Protein AF-0000000086139718 (afdb_homodimer)

Radius of gyration: 27.16 Å; Cα contacts (8 Å, |Δi|>4): 1184; chains: 2; bounding box: 76×71×62 Å

Foldseek 3Di:
DVVLLVVLLVVLVVLLVQLCLQQAVLCVVLVHDHLVCQLVADDQAAPPDPAGNDDDDPPRSSVVSLLSVLLNLVVLLLPCVLVLSVLLVLLLQLLLLLLLLVLVCQCQQFLPNNPPVSVCLSLVLLLVCLRRFLLNSLSVSLSVCSVPDDFQDLDLVSLCRSLWHALQLLVLLVVLCCVLQVVLVCLLNPADCNDDDSSHNSHSSSVNSNSSVSSVVSSVVSCVVSVVPDSDTHPDDSVVSLVSLVVSLVVSLVSLQVSNVVSVCVLCCCPVVNPPDDPVSNVSRHPCSNQPADRSVDRDNDDSSNSSSNSSNSSRVSNLVSLLSSLLSLLVSLVVSPPDDPVVVVVLVVVLVVSCVRRNSSSSSSSSVSNSSVSSVVSNVVVVVVVVD/DVVLLVVLLVVLVVLLVQLCLQQAVLCVVLVHDHLVCQLVADDQAAPPDPAGNDDDDPPRSSVVSLLSVLLNLVVLLLPCVLVLSVLLVLLLQLLLLLLLLVLVCQCQQFLPNRPPVSVCLSLVLLLVCLRRFLLNSLSVSLSVCSVPDDFQDLDLVSLCRSLWHALQLLVLLVVLCCVLQVVLVCLLNPADCNDDDSSHNSHSSSVNSNSSVSSVVSSVVSCVVSVNPDSDTHPDDSVVSLVSLVVSLVVSLVSLLVSNVVSVCVLCCCPVVNPPDDPVSNVSRHPCSNQPADRSVDRDNDDSSNSSSNSSNSSRVSNLVSLLSSLLSLLVSLVVSPPDDPVVVVVLVVVLVVSCVRRNSSSSSSSSVSNSSVSSVVSNVVVVVVVVD

Sequence (778 aa):
MGVLRYTTAAVLAGVVVVAHLALQKQFEQNGLWSLDTILEFKNRTLPNTKIPLKLPSTGLAGLDNYFAFMTSFFWVSFDPRNVRAHVQGNHLLGTLSSIWIIQLLEAHGTTQAASAGIIFATYFLEVMGELLGIGLFTPIWCVVHLLITSTPSAKSDARATKLSAPKSSLRALGYALLVGHVVPTVLMLQLEADGEGIASKQIWTIARLFHPVYLFICLQIFKTLFGGSSSAPATDPPQRLLATRRKLYQFSILASGFFHVTSLAMLLAENMFTGWLREDVLPGLHIGTMFIPAPFWTRTQMSFETAVAVFLQWDYTCSAGAIVIWAMCQWLEAVSLSKSDGTRVLETLGQSVLVALLAGPAAAAAFLLQERDTALASGLLEGKSVKQQMGVLRYTTAAVLAGVVVVAHLALQKQFEQNGLWSLDTILEFKNRTLPNTKIPLKLPSTGLAGLDNYFAFMTSFFWVSFDPRNVRAHVQGNHLLGTLSSIWIIQLLEAHGTTQAASAGIIFATYFLEVMGELLGIGLFTPIWCVVHLLITSTPSAKSDARATKLSAPKSSLRALGYALLVGHVVPTVLMLQLEADGEGIASKQIWTIARLFHPVYLFICLQIFKTLFGGSSSAPATDPPQRLLATRRKLYQFSILASGFFHVTSLAMLLAENMFTGWLREDVLPGLHIGTMFIPAPFWTRTQMSFETAVAVFLQWDYTCSAGAIVIWAMCQWLEAVSLSKSDGTRVLETLGQSVLVALLAGPAAAAAFLLQERDTALASGLLEGKSVKQQ

Nearest PDB structures (foldseek):
  6que-assembly1_B  TM=1.579E-01  e=1.172E+00  Ovis aries
  7v9m-assembly1_R  TM=2.198E-01  e=6.280E+00  Homo sapiens
  5hxs-assembly1_A  TM=1.247E-01  e=2.392E+00  Methanocaldococcus jannaschii DSM 2661
  8y6h-assembly1_A  TM=1.359E-01  e=7.123E+00  Homo sapiens
  6que-assembly1_B  TM=1.583E-01  e=1.190E+00  Ovis aries

Solvent-accessible surface area (backbone atoms only — not comparable to full-atom values): 38738 Å² total; per-residue (Å²): 114,67,62,60,53,52,52,50,37,51,53,30,50,50,43,29,51,51,23,45,40,47,64,46,47,32,37,41,75,53,68,70,48,42,76,69,52,34,41,60,45,73,78,57,48,36,78,98,53,87,48,62,64,77,67,82,80,78,84,42,67,47,58,44,15,39,51,46,46,48,48,37,53,51,44,42,28,68,37,44,86,35,46,50,18,20,43,38,45,44,30,35,51,12,36,52,52,13,47,50,48,52,52,46,44,66,32,59,35,26,49,54,67,43,50,70,61,51,43,48,48,52,47,53,36,48,38,49,10,58,74,73,35,43,10,38,28,44,15,48,50,47,38,52,48,62,71,71,48,78,77,83,50,88,48,46,67,55,37,48,36,57,55,35,24,38,64,41,49,56,51,15,46,54,54,11,43,48,60,18,45,46,45,40,50,49,46,33,69,70,37,40,76,83,38,61,75,94,46,12,12,55,48,29,53,58,54,41,43,47,23,57,58,45,21,51,55,38,27,55,52,34,20,59,73,62,60,37,72,63,80,62,75,57,86,58,56,69,61,57,38,50,47,57,53,45,52,54,36,49,51,20,25,49,42,7,17,44,26,35,29,35,36,46,39,60,51,41,22,70,76,74,36,44,81,37,55,31,76,86,49,47,80,49,43,38,70,60,68,61,74,47,49,76,61,53,89,50,91,56,93,67,55,72,62,54,43,50,24,34,36,41,32,44,29,37,53,31,24,38,49,31,48,32,54,47,25,49,51,56,24,51,54,29,39,70,68,33,93,64,56,70,66,57,54,53,50,51,52,52,49,31,52,52,36,22,75,58,16,26,48,35,16,16,22,37,52,36,44,53,51,21,53,50,37,39,52,50,50,45,57,56,54,53,61,57,67,77,99,115,66,62,61,53,53,52,49,37,52,54,31,52,51,43,31,52,50,23,46,40,47,63,46,47,30,37,40,74,52,67,71,47,43,76,70,52,33,41,58,44,76,78,57,45,37,77,100,54,89,48,62,65,77,68,83,81,78,84,42,67,47,59,44,16,38,51,46,46,49,48,36,55,51,43,42,27,67,37,43,88,36,46,50,17,20,42,36,44,45,31,35,50,12,37,51,53,12,47,50,49,52,51,48,43,65,31,60,36,26,50,55,66,43,50,70,60,50,42,50,50,52,47,53,37,50,37,47,9,58,72,71,34,42,9,38,28,44,17,47,49,47,37,51,49,63,70,73,48,77,75,85,48,88,48,50,67,55,37,48,36,58,54,35,24,39,64,40,49,56,52,16,43,53,53,10,43,47,59,20,44,46,46,40,50,50,48,32,68,70,37,40,76,84,39,60,74,94,45,14,11,55,48,29,52,58,54,40,42,46,23,56,58,46,21,52,54,36,28,56,52,34,19,58,74,60,59,38,74,62,84,64,73,56,85,58,55,69,61,57,39,51,45,57,52,45,51,54,35,48,50,20,25,49,41,7,17,46,26,35,29,35,35,44,38,60,51,40,22,70,75,74,38,44,79,37,56,31,76,85,49,47,81,49,43,38,70,60,70,61,74,47,48,75,60,52,90,49,89,56,92,66,54,71,61,55,45,50,24,34,38,40,30,45,28,36,52,30,24,38,50,29,50,32,54,47,24,49,51,56,22,51,55,28,41,69,68,34,94,63,57,71,66,56,55,52,49,51,51,53,50,30,51,52,36,21,74,58,14,26,47,35,15,16,20,38,52,35,43,52,51,21,53,52,36,38,51,50,50,43,57,56,55,53,61,55,67,76,99

Secondary structure (DSSP, 8-state):
-HHHHHHHHHHHHHHHHHHHIIIIIHHHHTTS--HHHHTT----B-TTS--B------S-HHHHHHHHHHHHHHHHHH-TTSHHHHHHHHHHHHHHHHHHHHHHHHHHS-SS---HHHHHHHHHHHHHHHHH-HHHHHHHHHHHHHHHSPPPPSSHHHHHHHH---HHHHHHHHHHHIIIIIHHHHHHHHSBTT--GGGBHHHHHHHHTTHHHHHHHHHHHHHHHTTTT------S-HHHHHHHHHHHHHHHHHHHHHHHHHHHHHHTHHHHSTT-B-TTTGGG--HHHHH-PPPTTS-----HHHHHHHHHHHHHHHHHHHHHHHHHHHHHHHHHHTT--HHHHHHHHHHHHHHHHHH-HHHHHHHHHHHHHHHHHHHHHHHHHHHT-/-HHHHHHHHHHHHHHHHHHHIIIIIHHHHTTS--HHHHTT----B-TTSS-B------S-HHHHHHHHHHHHHHHHHH-TTSHHHHHHHHHHHHHHHHHHHHHHHHHHS-TTT--HHHHHHHHHHHHHHHHH-HHHHHHHHHHHHHHHSPPPPSSHHHHHHHH---HHHHHHHHHHHIIIIIHHHHHHHHSBTT--GGGBHHHHHHHHTTHHHHHHHHHHHHHHHTTTT------S-HHHHHHHHHHHHHHHHHHHHHHHHHHHHHHTHHHHSTT-B-TTTGGG--HHHHH-PPPTTS-----HHHHHHHHHHHHHHHHHHHHHHHHHHHHHHHHHHTT--HHHHHHHHHHHHHHHHHH-HHHHHHHHHHHHHHHHHHHHHHHHHHHT-

Structure (mmCIF, N/CA/C/O backbone):
data_AF-0000000086139718-model_v1
#
loop_
_entity.id
_entity.type
_entity.pdbx_description
1 polymer 'Wax synthase domain-containing protein'
#
loop_
_atom_site.group_PDB
_atom_site.id
_atom_site.type_symbol
_atom_site.label_atom_id
_atom_site.label_alt_id
_atom_site.label_comp_id
_atom_site.label_asym_id
_atom_site.label_entity_id
_atom_site.label_seq_id
_atom_site.pdbx_PDB_ins_code
_atom_site.Cartn_x
_atom_site.Cartn_y
_atom_site.Cartn_z
_atom_site.occupancy
_atom_site.B_iso_or_equiv
_atom_site.auth_seq_id
_atom_site.auth_comp_id
_atom_site.auth_asym_id
_atom_site.auth_atom_id
_atom_site.pdbx_PDB_model_num
ATOM 1 N N . MET A 1 1 ? 23.016 -25.672 5.379 1 60.66 1 MET A N 1
ATOM 2 C CA . MET A 1 1 ? 22.219 -24.938 4.395 1 60.66 1 MET A CA 1
ATOM 3 C C . MET A 1 1 ? 21.297 -25.891 3.625 1 60.66 1 MET A C 1
ATOM 5 O O . MET A 1 1 ? 20.125 -25.594 3.412 1 60.66 1 MET A O 1
ATOM 9 N N . GLY A 1 2 ? 21.797 -27.141 3.684 1 72.44 2 GLY A N 1
ATOM 10 C CA . GLY A 1 2 ? 20.984 -28.172 3.051 1 72.44 2 GLY A CA 1
ATOM 11 C C . GLY A 1 2 ? 19.797 -28.609 3.902 1 72.44 2 GLY A C 1
ATOM 12 O O . GLY A 1 2 ? 18.688 -28.766 3.396 1 72.44 2 GLY A O 1
ATOM 13 N N . VAL A 1 3 ? 19.938 -28.484 5.227 1 84.69 3 VAL A N 1
ATOM 14 C CA . VAL A 1 3 ? 18.891 -28.953 6.117 1 84.69 3 VAL A CA 1
ATOM 15 C C . VAL A 1 3 ? 17.719 -27.984 6.086 1 84.69 3 VAL A C 1
ATOM 17 O O . VAL A 1 3 ? 16.547 -28.406 6.078 1 84.69 3 VAL A O 1
ATOM 20 N N . LEU A 1 4 ? 17.984 -26.703 6.047 1 91 4 LEU A N 1
ATOM 21 C CA . LEU A 1 4 ? 16.938 -25.703 5.992 1 91 4 LEU A CA 1
ATOM 22 C C . LEU A 1 4 ? 16.078 -25.859 4.734 1 91 4 LEU A C 1
ATOM 24 O O . LEU A 1 4 ? 14.852 -25.812 4.801 1 91 4 LEU A O 1
ATOM 28 N N . ARG A 1 5 ? 16.672 -26.141 3.695 1 91.88 5 ARG A N 1
ATOM 29 C CA . ARG A 1 5 ? 15.992 -26.281 2.416 1 91.88 5 ARG A CA 1
ATOM 30 C C . ARG A 1 5 ? 15.102 -27.516 2.41 1 91.88 5 ARG A C 1
ATOM 32 O O . ARG A 1 5 ? 13.945 -27.453 1.983 1 91.88 5 ARG A O 1
ATOM 39 N N . TYR A 1 6 ? 15.594 -28.594 2.936 1 93.56 6 TYR A N 1
ATOM 40 C CA . TYR A 1 6 ? 14.828 -29.844 2.934 1 93.56 6 TYR A CA 1
ATOM 41 C C . TYR A 1 6 ? 13.688 -29.766 3.941 1 93.56 6 TYR A C 1
ATOM 43 O O . TYR A 1 6 ? 12.594 -30.281 3.686 1 93.56 6 TYR A O 1
ATOM 51 N N . THR A 1 7 ? 13.953 -29.188 5.047 1 96.62 7 THR A N 1
ATOM 52 C CA . THR A 1 7 ? 12.891 -29.016 6.027 1 96.62 7 THR A CA 1
ATOM 53 C C . THR A 1 7 ? 11.797 -28.109 5.484 1 96.62 7 THR A C 1
ATOM 55 O O . THR A 1 7 ? 10.609 -28.375 5.668 1 96.62 7 THR A O 1
ATOM 58 N N . THR A 1 8 ? 12.211 -27.047 4.84 1 97.88 8 THR A N 1
ATOM 59 C CA . THR A 1 8 ? 11.242 -26.141 4.238 1 97.88 8 THR A CA 1
ATOM 60 C C . THR A 1 8 ? 10.43 -26.844 3.16 1 97.88 8 THR A C 1
ATOM 62 O O . THR A 1 8 ? 9.203 -26.672 3.094 1 97.88 8 THR A O 1
ATOM 65 N N . ALA A 1 9 ? 11.062 -27.641 2.379 1 97.75 9 ALA A N 1
ATOM 66 C CA . ALA A 1 9 ? 10.367 -28.391 1.344 1 97.75 9 ALA A CA 1
ATOM 67 C C . ALA A 1 9 ? 9.336 -29.328 1.955 1 97.75 9 ALA A C 1
ATOM 69 O O . ALA A 1 9 ? 8.234 -29.5 1.418 1 97.75 9 ALA A O 1
ATOM 70 N N . ALA A 1 10 ? 9.695 -29.922 3.072 1 98.12 10 ALA A N 1
ATOM 71 C CA . ALA A 1 10 ? 8.773 -30.828 3.75 1 98.12 10 ALA A CA 1
ATOM 72 C C . ALA A 1 10 ? 7.551 -30.062 4.27 1 98.12 10 ALA A C 1
ATOM 74 O O . ALA A 1 10 ? 6.422 -30.547 4.133 1 98.12 10 ALA A O 1
ATOM 75 N N . VAL A 1 11 ? 7.77 -28.922 4.855 1 98.69 11 VAL A N 1
ATOM 76 C CA . VAL A 1 11 ? 6.676 -28.109 5.355 1 98.69 11 VAL A CA 1
ATOM 77 C C . VAL A 1 11 ? 5.77 -27.688 4.199 1 98.69 11 VAL A C 1
ATOM 79 O O . VAL A 1 11 ? 4.543 -27.766 4.305 1 98.69 11 VAL A O 1
ATOM 82 N N . LEU A 1 12 ? 6.312 -27.297 3.102 1 98.88 12 LEU A N 1
ATOM 83 C CA . LEU A 1 12 ? 5.555 -26.875 1.927 1 98.88 12 LEU A CA 1
ATOM 84 C C . LEU A 1 12 ? 4.785 -28.047 1.329 1 98.88 12 LEU A C 1
ATOM 86 O O . LEU A 1 12 ? 3.676 -27.875 0.821 1 98.88 12 LEU A O 1
ATOM 90 N N . ALA A 1 13 ? 5.383 -29.219 1.4 1 98.69 13 ALA A N 1
ATOM 91 C CA . ALA A 1 13 ? 4.645 -30.406 0.994 1 98.69 13 ALA A CA 1
ATOM 92 C C . ALA A 1 13 ? 3.408 -30.609 1.866 1 98.69 13 ALA A C 1
ATOM 94 O O . ALA A 1 13 ? 2.359 -31.047 1.379 1 98.69 13 ALA A O 1
ATOM 95 N N . GLY A 1 14 ? 3.57 -30.344 3.125 1 98.81 14 GLY A N 1
ATOM 96 C CA . GLY A 1 14 ? 2.41 -30.344 4.004 1 98.81 14 GLY A CA 1
ATOM 97 C C . GLY A 1 14 ? 1.335 -29.359 3.576 1 98.81 14 GLY A C 1
ATOM 98 O O . GLY A 1 14 ? 0.145 -29.688 3.611 1 98.81 14 GLY A O 1
ATOM 99 N N . VAL A 1 15 ? 1.705 -28.172 3.131 1 98.88 15 VAL A N 1
ATOM 100 C CA . VAL A 1 15 ? 0.765 -27.156 2.654 1 98.88 15 VAL A CA 1
ATOM 101 C C . VAL A 1 15 ? 0.053 -27.656 1.403 1 98.88 15 VAL A C 1
ATOM 103 O O . VAL A 1 15 ? -1.141 -27.422 1.218 1 98.88 15 VAL A O 1
ATOM 106 N N . VAL A 1 16 ? 0.746 -28.391 0.541 1 98.81 16 VAL A N 1
ATOM 107 C CA . VAL A 1 16 ? 0.148 -28.969 -0.659 1 98.81 16 VAL A CA 1
ATOM 108 C C . VAL A 1 16 ? -0.961 -29.938 -0.268 1 98.81 16 VAL A C 1
ATOM 110 O O . VAL A 1 16 ? -2.045 -29.922 -0.857 1 98.81 16 VAL A O 1
ATOM 113 N N . VAL A 1 17 ? -0.692 -30.719 0.724 1 98.75 17 VAL A N 1
ATOM 114 C CA . VAL A 1 17 ? -1.686 -31.672 1.189 1 98.75 17 VAL A CA 1
ATOM 115 C C . VAL A 1 17 ? -2.902 -30.938 1.741 1 98.75 17 VAL A C 1
ATOM 117 O O . VAL A 1 17 ? -4.043 -31.266 1.405 1 98.75 17 VAL A O 1
ATOM 120 N N . VAL A 1 18 ? -2.641 -29.953 2.543 1 98.56 18 VAL A N 1
ATOM 121 C CA . VAL A 1 18 ? -3.727 -29.172 3.107 1 98.56 18 VAL A CA 1
ATOM 122 C C . VAL A 1 18 ? -4.531 -28.516 1.984 1 98.56 18 VAL A C 1
ATOM 124 O O . VAL A 1 18 ? -5.762 -28.531 2.004 1 98.56 18 VAL A O 1
ATOM 127 N N . ALA A 1 19 ? -3.871 -28 1.009 1 98.75 19 ALA A N 1
ATOM 128 C CA . ALA A 1 19 ? -4.539 -27.344 -0.11 1 98.75 19 ALA A CA 1
ATOM 129 C C . ALA A 1 19 ? -5.402 -28.328 -0.893 1 98.75 19 ALA A C 1
ATOM 131 O O . ALA A 1 19 ? -6.527 -28 -1.276 1 98.75 19 ALA A O 1
ATOM 132 N N . HIS A 1 20 ? -4.859 -29.5 -1.114 1 98.19 20 HIS A N 1
ATOM 133 C CA . HIS A 1 20 ? -5.629 -30.516 -1.823 1 98.19 20 HIS A CA 1
ATOM 134 C C . HIS A 1 20 ? -6.902 -30.875 -1.062 1 98.19 20 HIS A C 1
ATOM 136 O O . HIS A 1 20 ? -7.98 -30.953 -1.653 1 98.19 20 HIS A O 1
ATOM 142 N N . LEU A 1 21 ? -6.793 -31.016 0.198 1 97.88 21 LEU A N 1
ATOM 143 C CA . LEU A 1 21 ? -7.938 -31.359 1.03 1 97.88 21 LEU A CA 1
ATOM 144 C C . LEU A 1 21 ? -8.93 -30.203 1.113 1 97.88 21 LEU A C 1
ATOM 146 O O . LEU A 1 21 ? -10.141 -30.406 1.021 1 97.88 21 LEU A O 1
ATOM 150 N N . ALA A 1 22 ? -8.422 -29.031 1.21 1 97.81 22 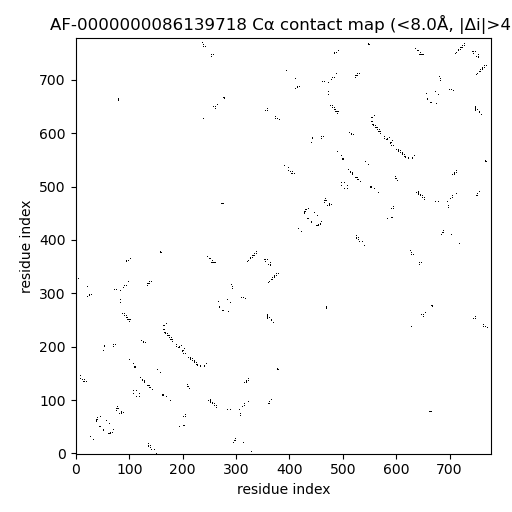ALA A N 1
ATOM 151 C CA . ALA A 1 22 ? -9.258 -27.859 1.468 1 97.81 22 ALA A CA 1
ATOM 152 C C . ALA A 1 22 ? -9.891 -27.344 0.179 1 97.81 22 ALA A C 1
ATOM 154 O O . ALA A 1 22 ? -11.016 -26.844 0.193 1 97.81 22 ALA A O 1
ATOM 155 N N . LEU A 1 23 ? -9.211 -27.484 -0.979 1 97.75 23 LEU A N 1
ATOM 156 C CA . LEU A 1 23 ? -9.68 -26.859 -2.213 1 97.75 23 LEU A CA 1
ATOM 157 C C . LEU A 1 23 ? -10.391 -27.875 -3.1 1 97.75 23 LEU A C 1
ATOM 159 O O . LEU A 1 23 ? -11.164 -27.484 -3.986 1 97.75 23 LEU A O 1
ATOM 163 N N . GLN A 1 24 ? -10.133 -29.125 -2.896 1 95.25 24 GLN A N 1
ATOM 164 C CA . GLN A 1 24 ? -10.734 -30.125 -3.771 1 95.25 24 GLN A CA 1
ATOM 165 C C . GLN A 1 24 ? -11.617 -31.094 -2.98 1 95.25 24 GLN A C 1
ATOM 167 O O . GLN A 1 24 ? -12.836 -31.109 -3.148 1 95.25 24 GLN A O 1
ATOM 172 N N . LYS A 1 25 ? -11.141 -31.688 -2.025 1 94.56 25 LYS A N 1
ATOM 173 C CA . LYS A 1 25 ? -11.836 -32.781 -1.354 1 94.56 25 LYS A CA 1
ATOM 174 C C . LYS A 1 25 ? -12.984 -32.25 -0.498 1 94.56 25 LYS A C 1
ATOM 176 O O . LYS A 1 25 ? -14.023 -32.906 -0.377 1 94.56 25 LYS A O 1
ATOM 181 N N . GLN A 1 26 ? -12.789 -31.156 0.122 1 95.69 26 GLN A N 1
ATOM 182 C CA . GLN A 1 26 ? -13.812 -30.578 0.992 1 95.69 26 GLN A CA 1
ATOM 183 C C . GLN A 1 26 ? -15.125 -30.391 0.243 1 95.69 26 GLN A C 1
ATOM 185 O O . GLN A 1 26 ? -16.203 -30.719 0.767 1 95.69 26 GLN A O 1
ATOM 190 N N . PHE A 1 27 ? -15.102 -29.984 -0.924 1 95.5 27 PHE A N 1
ATOM 191 C CA . PHE A 1 27 ? -16.312 -29.656 -1.658 1 95.5 27 PHE A CA 1
ATOM 192 C C . PHE A 1 27 ? -16.938 -30.906 -2.273 1 95.5 27 PHE A C 1
ATOM 194 O O . PHE A 1 27 ? -18.172 -31.016 -2.365 1 95.5 27 PHE A O 1
ATOM 201 N N . GLU A 1 28 ? -16.109 -31.781 -2.629 1 93.56 28 GLU A N 1
ATOM 202 C CA . GLU A 1 28 ? -16.609 -33.094 -3.051 1 93.56 28 GLU A CA 1
ATOM 203 C C . GLU A 1 28 ? -17.359 -33.781 -1.919 1 93.56 28 GLU A C 1
ATOM 205 O O . GLU A 1 28 ? -18.453 -34.281 -2.121 1 93.56 28 GLU A O 1
ATOM 210 N N . GLN A 1 29 ? -16.781 -33.719 -0.818 1 92.31 29 GLN A N 1
ATOM 211 C CA . GLN A 1 29 ? -17.344 -34.375 0.346 1 92.31 29 GLN A CA 1
ATOM 212 C C . GLN A 1 29 ? -18.625 -33.719 0.804 1 92.31 29 GLN A C 1
ATOM 214 O O . GLN A 1 29 ? -19.516 -34.375 1.343 1 92.31 29 GLN A O 1
ATOM 219 N N . ASN A 1 30 ? -18.703 -32.438 0.583 1 92.19 30 ASN A N 1
ATOM 220 C CA . ASN A 1 30 ? -19.891 -31.688 0.96 1 92.19 30 ASN A CA 1
ATOM 221 C C . ASN A 1 30 ? -20.969 -31.75 -0.128 1 92.19 30 ASN A C 1
ATOM 223 O O . ASN A 1 30 ? -21.984 -31.062 -0.043 1 92.19 30 ASN A O 1
ATOM 227 N N . GLY A 1 31 ? -20.672 -32.469 -1.229 1 90.62 31 GLY A N 1
ATOM 228 C CA . GLY A 1 31 ? -21.641 -32.719 -2.273 1 90.62 31 GLY A CA 1
ATOM 229 C C . GLY A 1 31 ? -21.844 -31.547 -3.197 1 90.62 31 GLY A C 1
ATOM 230 O O . GLY A 1 31 ? -22.891 -31.422 -3.844 1 90.62 31 GLY A O 1
ATOM 231 N N . LEU A 1 32 ? -20.953 -30.688 -3.232 1 93.44 32 LEU A N 1
ATOM 232 C CA . LEU A 1 32 ? -21.109 -29.469 -4.031 1 93.44 32 LEU A CA 1
ATOM 233 C C . LEU A 1 32 ? -20.547 -29.672 -5.434 1 93.44 32 LEU A C 1
ATOM 235 O O . LEU A 1 32 ? -21.312 -29.75 -6.402 1 93.44 32 LEU A O 1
ATOM 239 N N . TRP A 1 33 ? -19.266 -29.812 -5.562 1 93.25 33 TRP A N 1
ATOM 240 C CA . TRP A 1 33 ? -18.734 -30.062 -6.895 1 93.25 33 TRP A CA 1
ATOM 241 C C . TRP A 1 33 ? -17.5 -30.969 -6.824 1 93.25 33 TRP A C 1
ATOM 243 O O . TRP A 1 33 ? -16.828 -31.031 -5.793 1 93.25 33 TRP A O 1
ATOM 253 N N . SER A 1 34 ? -17.375 -31.688 -7.875 1 93.88 34 SER A N 1
ATOM 254 C CA . SER A 1 34 ? -16.188 -32.469 -8.227 1 93.88 34 SER A CA 1
ATOM 255 C C . SER A 1 34 ? -15.805 -32.281 -9.688 1 93.88 34 SER A C 1
ATOM 257 O O . SER A 1 34 ? -16.547 -31.641 -10.445 1 93.88 34 SER A O 1
ATOM 259 N N . LEU A 1 35 ? -14.625 -32.719 -9.977 1 91.88 35 LEU A N 1
ATOM 260 C CA . LEU A 1 35 ? -14.219 -32.562 -11.375 1 91.88 35 LEU A CA 1
ATOM 261 C C . LEU A 1 35 ? -15.25 -33.188 -12.305 1 91.88 35 LEU A C 1
ATOM 263 O O . LEU A 1 35 ? -15.586 -32.625 -13.344 1 91.88 35 LEU A O 1
ATOM 267 N N . ASP A 1 36 ? -15.812 -34.25 -11.898 1 93.38 36 ASP A N 1
ATOM 268 C CA . ASP A 1 36 ? -16.797 -34.938 -12.719 1 93.38 36 ASP A CA 1
ATOM 269 C C . ASP A 1 36 ? -18.062 -34.094 -12.875 1 93.38 36 ASP A C 1
ATOM 271 O O . ASP A 1 36 ? -18.609 -34 -13.977 1 93.38 36 ASP A O 1
ATOM 275 N N . THR A 1 37 ? -18.484 -33.594 -11.836 1 95.44 37 THR A N 1
ATOM 276 C CA . THR A 1 37 ? -19.719 -32.812 -11.898 1 95.44 37 THR A CA 1
ATOM 277 C C . THR A 1 37 ? -19.484 -31.5 -12.625 1 95.44 37 THR A C 1
ATOM 279 O O . THR A 1 37 ? -20.391 -30.969 -13.273 1 95.44 37 THR A O 1
ATOM 282 N N . ILE A 1 38 ? -18.328 -30.969 -12.539 1 96.5 38 ILE A N 1
ATOM 283 C CA . ILE A 1 38 ? -17.984 -29.734 -13.234 1 96.5 38 ILE A CA 1
ATOM 284 C C . ILE A 1 38 ? -18.016 -29.969 -14.75 1 96.5 38 ILE A C 1
ATOM 286 O O . ILE A 1 38 ? -18.531 -29.141 -15.5 1 96.5 38 ILE A O 1
ATOM 290 N N . LEU A 1 39 ? -17.594 -31.078 -15.188 1 96.19 39 LEU A N 1
ATOM 291 C CA . LEU A 1 39 ? -17.516 -31.391 -16.609 1 96.19 39 LEU A CA 1
ATOM 292 C C . LEU A 1 39 ? -18.906 -31.656 -17.188 1 96.19 39 LEU A C 1
ATOM 294 O O . LEU A 1 39 ? -19.062 -31.734 -18.406 1 96.19 39 LEU A O 1
ATOM 298 N N . GLU A 1 40 ? -19.891 -31.672 -16.266 1 96 40 GLU A N 1
ATOM 299 C CA . GLU A 1 40 ? -21.281 -31.828 -16.688 1 96 40 GLU A CA 1
ATOM 300 C C . GLU A 1 40 ? -22.141 -30.656 -16.188 1 96 40 GLU A C 1
ATOM 302 O O . GLU A 1 40 ? -23.359 -30.797 -16.031 1 96 40 GLU A O 1
ATOM 307 N N . PHE A 1 41 ? -21.516 -29.656 -15.961 1 95.94 41 PHE A N 1
ATOM 308 C CA . PHE A 1 41 ? -22.188 -28.484 -15.414 1 95.94 41 PHE A CA 1
ATOM 309 C C . PHE A 1 41 ? -23.328 -28.047 -16.312 1 95.94 41 PHE A C 1
ATOM 311 O O . PHE A 1 41 ? -23.141 -27.828 -17.516 1 95.94 41 PHE A O 1
ATOM 318 N N . LYS A 1 42 ? -24.547 -27.797 -15.766 1 93.12 42 LYS A N 1
ATOM 319 C CA . LYS A 1 42 ? -25.75 -27.625 -16.578 1 93.12 42 LYS A CA 1
ATOM 320 C C . LYS A 1 42 ? -26.266 -26.203 -16.5 1 93.12 42 LYS A C 1
ATOM 322 O O . LYS A 1 42 ? -26.953 -25.734 -17.406 1 93.12 42 LYS A O 1
ATOM 327 N N . ASN A 1 43 ? -25.953 -25.547 -15.461 1 94.44 43 ASN A N 1
ATOM 328 C CA . ASN A 1 43 ? -26.484 -24.188 -15.312 1 94.44 43 ASN A CA 1
ATOM 329 C C . ASN A 1 43 ? -25.938 -23.25 -16.391 1 94.44 43 ASN A C 1
ATOM 331 O O . ASN A 1 43 ? -24.734 -23.281 -16.688 1 94.44 43 ASN A O 1
ATOM 335 N N . ARG A 1 44 ? -26.828 -22.438 -16.922 1 96.62 44 ARG A N 1
ATOM 336 C CA . ARG A 1 44 ? -26.406 -21.578 -18.031 1 96.62 44 ARG A CA 1
ATOM 337 C C . ARG A 1 44 ? -26.766 -20.125 -17.766 1 96.62 44 ARG A C 1
ATOM 339 O O . ARG A 1 44 ? -26.875 -19.328 -18.688 1 96.62 44 ARG A O 1
ATOM 346 N N . THR A 1 45 ? -26.953 -19.781 -16.516 1 97.75 45 THR A N 1
ATOM 347 C CA . THR A 1 45 ? -27.156 -18.406 -16.078 1 97.75 45 THR A CA 1
ATOM 348 C C . THR A 1 45 ? -26.234 -18.078 -14.906 1 97.75 45 THR A C 1
ATOM 350 O O . THR A 1 45 ? -25.891 -18.953 -14.109 1 97.75 45 THR A O 1
ATOM 353 N N . LEU A 1 46 ? -25.812 -16.859 -14.891 1 98.06 46 LEU A N 1
ATOM 354 C CA . LEU A 1 46 ? -25 -16.438 -13.766 1 98.06 46 LEU A CA 1
ATOM 355 C C . LEU A 1 46 ? -25.766 -16.562 -12.453 1 98.06 46 LEU A C 1
ATOM 357 O O . LEU A 1 46 ? -26.953 -16.25 -12.391 1 98.06 46 LEU A O 1
ATOM 361 N N . PRO A 1 47 ? -25.047 -17 -11.461 1 96.94 47 PRO A N 1
ATOM 362 C CA . PRO A 1 47 ? -25.719 -17.234 -10.18 1 96.94 47 PRO A CA 1
ATOM 363 C C . PRO A 1 47 ? -26.516 -16.016 -9.703 1 96.94 47 PRO A C 1
ATOM 365 O O . PRO A 1 47 ? -26.016 -14.891 -9.766 1 96.94 47 PRO A O 1
ATOM 368 N N . ASN A 1 48 ? -27.797 -16.266 -9.32 1 95.12 48 ASN A N 1
ATOM 369 C CA . ASN A 1 48 ? -28.719 -15.297 -8.727 1 95.12 48 ASN A CA 1
ATOM 370 C C . ASN A 1 48 ? -29.016 -14.141 -9.672 1 95.12 48 ASN A C 1
ATOM 372 O O . ASN A 1 48 ? -29.172 -13 -9.234 1 95.12 48 ASN A O 1
ATOM 376 N N . THR A 1 49 ? -28.859 -14.375 -10.945 1 96.88 49 THR A N 1
ATOM 377 C CA . THR A 1 49 ? -29.219 -13.391 -11.969 1 96.88 49 THR A CA 1
ATOM 378 C C . THR A 1 49 ? -30 -14.055 -13.102 1 96.88 49 THR A C 1
ATOM 380 O O . THR A 1 49 ? -30.219 -15.266 -13.078 1 96.88 49 THR A O 1
ATOM 383 N N . LYS A 1 50 ? -30.484 -13.227 -14.055 1 96.88 50 LYS A N 1
ATOM 384 C CA . LYS A 1 50 ? -31.109 -13.719 -15.273 1 96.88 50 LYS A CA 1
ATOM 385 C C . LYS A 1 50 ? -30.156 -13.578 -16.469 1 96.88 50 LYS A C 1
ATOM 387 O O . LYS A 1 50 ? -30.562 -13.805 -17.609 1 96.88 50 LYS A O 1
ATOM 392 N N . ILE A 1 51 ? -28.922 -13.281 -16.203 1 97.69 51 ILE A N 1
ATOM 393 C CA . ILE A 1 51 ? -27.953 -13.07 -17.281 1 97.69 51 ILE A CA 1
ATOM 394 C C . ILE A 1 51 ? -27.453 -14.414 -17.797 1 97.69 51 ILE A C 1
ATOM 396 O O . ILE A 1 51 ? -26.875 -15.203 -17.047 1 97.69 51 ILE A O 1
ATOM 400 N N . PRO A 1 52 ? -27.641 -14.648 -19.031 1 97.5 52 PRO A N 1
ATOM 401 C CA . PRO A 1 52 ? -27.172 -15.922 -19.578 1 97.5 52 PRO A CA 1
ATOM 402 C C . PRO A 1 52 ? -25.641 -16 -19.656 1 97.5 52 PRO A C 1
ATOM 404 O O . PRO A 1 52 ? -24.984 -14.984 -19.859 1 97.5 52 PRO A O 1
ATOM 407 N N . LEU A 1 53 ? -25.172 -17.172 -19.469 1 97.25 53 LEU A N 1
ATOM 408 C CA . LEU A 1 53 ? -23.766 -17.438 -19.75 1 97.25 53 LEU A CA 1
ATOM 409 C C . LEU A 1 53 ? -23.5 -17.406 -21.25 1 97.25 53 LEU A C 1
ATOM 411 O O . LEU A 1 53 ? -24.047 -18.219 -22 1 97.25 53 LEU A O 1
ATOM 415 N N . LYS A 1 54 ? -22.688 -16.406 -21.656 1 94.81 54 LYS A N 1
ATOM 416 C CA . LYS A 1 54 ? -22.391 -16.203 -23.078 1 94.81 54 LYS A CA 1
ATOM 417 C C . LYS A 1 54 ? -20.906 -16.391 -23.359 1 94.81 54 LYS A C 1
ATOM 419 O O . LYS A 1 54 ? -20.156 -15.406 -23.453 1 94.81 54 LYS A O 1
ATOM 424 N N . LEU A 1 55 ? -20.5 -17.609 -23.484 1 96.12 55 LEU A N 1
ATOM 425 C CA . LEU A 1 55 ? -19.125 -17.938 -23.828 1 96.12 55 LEU A CA 1
ATOM 426 C C . LEU A 1 55 ? -19.062 -18.625 -25.203 1 96.12 55 LEU A C 1
ATOM 428 O O . LEU A 1 55 ? -19.938 -19.406 -25.547 1 96.12 55 LEU A O 1
ATOM 432 N N . PRO A 1 56 ? -18.062 -18.234 -25.953 1 94.31 56 PRO A N 1
ATOM 433 C CA . PRO A 1 56 ? -17.891 -18.984 -27.188 1 94.31 56 PRO A CA 1
ATOM 434 C C . PRO A 1 56 ? -17.609 -20.469 -26.953 1 94.31 56 PRO A C 1
ATOM 436 O O . PRO A 1 56 ? -16.906 -20.828 -26.016 1 94.31 56 PRO A O 1
ATOM 439 N N . SER A 1 57 ? -18.141 -21.234 -27.844 1 95.19 57 SER A N 1
ATOM 440 C CA . SER A 1 57 ? -17.906 -22.672 -27.734 1 95.19 57 SER A CA 1
ATOM 441 C C . SER A 1 57 ? -16.5 -23.031 -28.172 1 95.19 57 SER A C 1
ATOM 443 O O . SER A 1 57 ? -15.977 -22.5 -29.141 1 95.19 57 SER A O 1
ATOM 445 N N . THR A 1 58 ? -15.859 -23.938 -27.422 1 95.19 58 THR A N 1
ATOM 446 C CA . THR A 1 58 ? -14.555 -24.469 -27.797 1 95.19 58 THR A CA 1
ATOM 447 C C . THR A 1 58 ? -14.711 -25.656 -28.734 1 95.19 58 THR A C 1
ATOM 449 O O . THR A 1 58 ? -13.742 -26.094 -29.375 1 95.19 58 THR A O 1
ATOM 452 N N . GLY A 1 59 ? -15.867 -26.203 -28.781 1 95.88 59 GLY A N 1
ATOM 453 C CA . GLY A 1 59 ? -16.109 -27.422 -29.531 1 95.88 59 GLY A CA 1
ATOM 454 C C . GLY A 1 59 ? -16.016 -28.672 -28.688 1 95.88 59 GLY A C 1
ATOM 455 O O . GLY A 1 59 ? -16.344 -29.766 -29.141 1 95.88 59 GLY A O 1
ATOM 456 N N . LEU A 1 60 ? -15.539 -28.562 -27.469 1 97.25 60 LEU A N 1
ATOM 457 C CA . LEU A 1 60 ? -15.453 -29.672 -26.531 1 97.25 60 LEU A CA 1
ATOM 458 C C . LEU A 1 60 ? -16.406 -29.453 -25.359 1 97.25 60 LEU A C 1
ATOM 460 O O . LEU A 1 60 ? -16.234 -28.531 -24.562 1 97.25 60 LEU A O 1
ATOM 464 N N . ALA A 1 61 ? -17.328 -30.328 -25.203 1 95.88 61 ALA A N 1
ATOM 465 C CA . ALA A 1 61 ? -18.406 -30.172 -24.219 1 95.88 61 ALA A CA 1
ATOM 466 C C . ALA A 1 61 ? -17.844 -30.062 -22.812 1 95.88 61 ALA A C 1
ATOM 468 O O . ALA A 1 61 ? -18.266 -29.188 -22.031 1 95.88 61 ALA A O 1
ATOM 469 N N . GLY A 1 62 ? -16.953 -30.969 -22.5 1 96.38 62 GLY A N 1
ATOM 470 C CA . GLY A 1 62 ? -16.344 -30.938 -21.172 1 96.38 62 GLY A CA 1
ATOM 471 C C . GLY A 1 62 ? -15.68 -29.625 -20.844 1 96.38 62 GLY A C 1
ATOM 472 O O . GLY A 1 62 ? -15.836 -29.094 -19.734 1 96.38 62 GLY A O 1
ATOM 473 N N . LEU A 1 63 ? -14.984 -29.109 -21.797 1 96.88 63 LEU A N 1
ATOM 474 C CA . LEU A 1 63 ? -14.266 -27.844 -21.609 1 96.88 63 LEU A CA 1
ATOM 475 C C . LEU A 1 63 ? -15.242 -26.672 -21.531 1 96.88 63 LEU A C 1
ATOM 477 O O . LEU A 1 63 ? -15.047 -25.766 -20.719 1 96.88 63 LEU A O 1
ATOM 481 N N . ASP A 1 64 ? -16.203 -26.672 -22.344 1 97.75 64 ASP A N 1
ATOM 482 C CA . ASP A 1 64 ? -17.234 -25.625 -22.297 1 97.75 64 ASP A CA 1
ATOM 483 C C . ASP A 1 64 ? -17.922 -25.609 -20.938 1 97.75 64 ASP A C 1
ATOM 485 O O . ASP A 1 64 ? -18.188 -24.531 -20.391 1 97.75 64 ASP A O 1
ATOM 489 N N . ASN A 1 65 ? -18.203 -26.828 -20.453 1 97.81 65 ASN A N 1
ATOM 490 C CA . ASN A 1 65 ? -18.828 -26.922 -19.141 1 97.81 65 ASN A CA 1
ATOM 491 C C . ASN A 1 65 ? -17.875 -26.438 -18.031 1 97.81 65 ASN A C 1
ATOM 493 O O . ASN A 1 65 ? -18.312 -25.766 -17.094 1 97.81 65 ASN A O 1
ATOM 497 N N . TYR A 1 66 ? -16.672 -26.781 -18.203 1 98.06 66 TYR A N 1
ATOM 498 C CA . TYR A 1 66 ? -15.695 -26.312 -17.234 1 98.06 66 TYR A CA 1
ATOM 499 C C . TYR A 1 66 ? -15.648 -24.781 -17.188 1 98.06 66 TYR A C 1
ATOM 501 O O . TYR A 1 66 ? -15.68 -24.188 -16.109 1 98.06 66 TYR A O 1
ATOM 509 N N . PHE A 1 67 ? -15.617 -24.141 -18.312 1 98.19 67 PHE A N 1
ATOM 510 C CA . PHE A 1 67 ? -15.523 -22.672 -18.375 1 98.19 67 PHE A CA 1
ATOM 511 C C . PHE A 1 67 ? -16.828 -22.031 -17.906 1 98.19 67 PHE A C 1
ATOM 513 O O . PHE A 1 67 ? -16.812 -20.953 -17.312 1 98.19 67 PHE A O 1
ATOM 520 N N . ALA A 1 68 ? -17.875 -22.688 -18.188 1 98.19 68 ALA A N 1
ATOM 521 C CA . ALA A 1 68 ? -19.156 -22.203 -17.656 1 98.19 68 ALA A CA 1
ATOM 522 C C . ALA A 1 68 ? -19.156 -22.234 -16.125 1 98.19 68 ALA A C 1
ATOM 524 O O . ALA A 1 68 ? -19.609 -21.266 -15.492 1 98.19 68 ALA A O 1
ATOM 525 N N . PHE A 1 69 ? -18.703 -23.297 -15.625 1 98.19 69 PHE A N 1
ATOM 526 C CA . PHE A 1 69 ? -18.594 -23.406 -14.172 1 98.19 69 PHE A CA 1
ATOM 527 C C . PHE A 1 69 ? -17.672 -22.328 -13.617 1 98.19 69 PHE A C 1
ATOM 529 O O . PHE A 1 69 ? -18.031 -21.656 -12.641 1 98.19 69 PHE A O 1
ATOM 536 N N . MET A 1 70 ? -16.531 -22.172 -14.25 1 98.38 70 MET A N 1
ATOM 537 C CA . MET A 1 70 ? -15.562 -21.172 -13.781 1 98.38 70 MET A CA 1
ATOM 538 C C . MET A 1 70 ? -16.156 -19.766 -13.836 1 98.38 70 MET A C 1
ATOM 540 O O . MET A 1 70 ? -15.953 -18.969 -12.914 1 98.38 70 MET A O 1
ATOM 544 N N . THR A 1 71 ? -16.812 -19.5 -14.875 1 98.5 71 THR A N 1
ATOM 545 C CA . THR A 1 71 ? -17.469 -18.203 -14.992 1 98.5 71 THR A CA 1
ATOM 546 C C . THR A 1 71 ? -18.469 -18 -13.859 1 98.5 71 THR A C 1
ATOM 548 O O . THR A 1 71 ? -18.516 -16.922 -13.25 1 98.5 71 THR A O 1
ATOM 551 N N . SER A 1 72 ? -19.234 -19.016 -13.562 1 98.25 72 SER A N 1
ATOM 552 C CA . SER A 1 72 ? -20.203 -18.953 -12.469 1 98.25 72 SER A CA 1
ATOM 553 C C . SER A 1 72 ? -19.5 -18.797 -11.125 1 98.25 72 SER A C 1
ATOM 555 O O . SER A 1 72 ? -19.938 -18.016 -10.281 1 98.25 72 SER A O 1
ATOM 557 N N . PHE A 1 73 ? -18.484 -19.562 -11.008 1 98.19 73 PHE A N 1
ATOM 558 C CA . PHE A 1 73 ? -17.688 -19.531 -9.789 1 98.19 73 PHE A CA 1
ATOM 559 C C . PHE A 1 73 ? -17.141 -18.125 -9.539 1 98.19 73 PHE A C 1
ATOM 561 O O . PHE A 1 73 ? -17.344 -17.562 -8.469 1 98.19 73 PHE A O 1
ATOM 568 N N . PHE A 1 74 ? -16.516 -17.516 -10.477 1 98.5 74 PHE A N 1
ATOM 569 C CA . PHE A 1 74 ? -15.883 -16.219 -10.312 1 98.5 74 PHE A CA 1
ATOM 570 C C . PHE A 1 74 ? -16.938 -15.117 -10.234 1 98.5 74 PHE A C 1
ATOM 572 O O . PHE A 1 74 ? -16.75 -14.117 -9.539 1 98.5 74 PHE A O 1
ATOM 579 N N . TRP A 1 75 ? -18.047 -15.344 -10.859 1 98.31 75 TRP A N 1
ATOM 580 C CA . TRP A 1 75 ? -19.125 -14.367 -10.75 1 98.31 75 TRP A CA 1
ATOM 581 C C . TRP A 1 75 ? -19.531 -14.18 -9.297 1 98.31 75 TRP A C 1
ATOM 583 O O . TRP A 1 75 ? -19.828 -13.062 -8.867 1 98.31 75 TRP A O 1
ATOM 593 N N . VAL A 1 76 ? -19.547 -15.234 -8.555 1 98.06 76 VAL A N 1
ATOM 594 C CA . VAL A 1 76 ? -19.906 -15.164 -7.145 1 98.06 76 VAL A CA 1
ATOM 595 C C . VAL A 1 76 ? -18.984 -14.188 -6.422 1 98.06 76 VAL A C 1
ATOM 597 O O . VAL A 1 76 ? -19.422 -13.414 -5.566 1 98.06 76 VAL A O 1
ATOM 600 N N . SER A 1 77 ? -17.75 -14.164 -6.797 1 97.5 77 SER A N 1
ATOM 601 C CA . SER A 1 77 ? -16.781 -13.266 -6.164 1 97.5 77 SER A CA 1
ATOM 602 C C . SER A 1 77 ? -16.906 -11.852 -6.715 1 97.5 77 SER A C 1
ATOM 604 O O . SER A 1 77 ? -16.547 -10.883 -6.039 1 97.5 77 SER A O 1
ATOM 606 N N . PHE A 1 78 ? -17.391 -11.688 -7.902 1 97.62 78 PHE A N 1
ATOM 607 C CA . PHE A 1 78 ? -17.531 -10.367 -8.508 1 97.62 78 PHE A CA 1
ATOM 608 C C . PHE A 1 78 ? -18.797 -9.68 -8.023 1 97.62 78 PHE A C 1
ATOM 610 O O . PHE A 1 78 ? -18.859 -8.445 -7.945 1 97.62 78 PHE A O 1
ATOM 617 N N . ASP A 1 79 ? -19.812 -10.492 -7.719 1 96.94 79 ASP A N 1
ATOM 618 C CA . ASP A 1 79 ? -21.109 -9.977 -7.258 1 96.94 79 ASP A CA 1
ATOM 619 C C . ASP A 1 79 ? -21.016 -9.469 -5.82 1 96.94 79 ASP A C 1
ATOM 621 O O . ASP A 1 79 ? -20.891 -10.266 -4.887 1 96.94 79 ASP A O 1
ATOM 625 N N . PRO A 1 80 ? -21.094 -8.188 -5.66 1 96.12 80 PRO A N 1
ATOM 626 C CA . PRO A 1 80 ? -20.891 -7.633 -4.32 1 96.12 80 PRO A CA 1
ATOM 627 C C . PRO A 1 80 ? -21.984 -8.062 -3.334 1 96.12 80 PRO A C 1
ATOM 629 O O . PRO A 1 80 ? -21.812 -7.902 -2.121 1 96.12 80 PRO A O 1
ATOM 632 N N . ARG A 1 81 ? -23.078 -8.633 -3.77 1 95.94 81 ARG A N 1
ATOM 633 C CA . ARG A 1 81 ? -24.109 -9.148 -2.873 1 95.94 81 ARG A CA 1
ATOM 634 C C . ARG A 1 81 ? -23.594 -10.32 -2.055 1 95.94 81 ARG A C 1
ATOM 636 O O . ARG A 1 81 ? -24.141 -10.633 -0.991 1 95.94 81 ARG A O 1
ATOM 643 N N . ASN A 1 82 ? -22.578 -10.953 -2.602 1 95.75 82 ASN A N 1
ATOM 644 C CA . ASN A 1 82 ? -21.859 -11.984 -1.856 1 95.75 82 ASN A CA 1
ATOM 645 C C . ASN A 1 82 ? -20.703 -11.414 -1.062 1 95.75 82 ASN A C 1
ATOM 647 O O . ASN A 1 82 ? -19.531 -11.578 -1.446 1 95.75 82 ASN A O 1
ATOM 651 N N . VAL A 1 83 ? -20.984 -10.867 0.044 1 95.19 83 VAL A N 1
ATOM 652 C CA . VAL A 1 83 ? -20.062 -10.016 0.793 1 95.19 83 VAL A CA 1
ATOM 653 C C . VAL A 1 83 ? -18.766 -10.781 1.089 1 95.19 83 VAL A C 1
ATOM 655 O O . VAL A 1 83 ? -17.672 -10.328 0.739 1 95.19 83 VAL A O 1
ATOM 658 N N . ARG A 1 84 ? -18.922 -11.977 1.61 1 94.19 84 ARG A N 1
ATOM 659 C CA . ARG A 1 84 ? -17.766 -12.773 2.014 1 94.19 84 ARG A CA 1
ATOM 660 C C . ARG A 1 84 ? -16.906 -13.148 0.808 1 94.19 84 ARG A C 1
ATOM 662 O O . ARG A 1 84 ? -15.695 -12.953 0.823 1 94.19 84 ARG A O 1
ATOM 669 N N . ALA A 1 85 ? -17.516 -13.602 -0.236 1 96.25 85 ALA A N 1
ATOM 670 C CA . ALA A 1 85 ? -16.797 -14.023 -1.434 1 96.25 85 ALA A CA 1
ATOM 671 C C . ALA A 1 85 ? -16.172 -12.828 -2.15 1 96.25 85 ALA A C 1
ATOM 673 O O . ALA A 1 85 ? -15.078 -12.922 -2.701 1 96.25 85 ALA A O 1
ATOM 674 N N . HIS A 1 86 ? -16.875 -11.742 -2.117 1 96.56 86 HIS A N 1
ATOM 675 C CA . HIS A 1 86 ? -16.422 -10.547 -2.809 1 96.56 86 HIS A CA 1
ATOM 676 C C . HIS A 1 86 ? -15.156 -9.992 -2.164 1 96.56 86 HIS A C 1
ATOM 678 O O . HIS A 1 86 ? -14.18 -9.68 -2.857 1 96.56 86 HIS A O 1
ATOM 684 N N . VAL A 1 87 ? -15.141 -9.914 -0.873 1 95.56 87 VAL A N 1
ATOM 685 C CA . VAL A 1 87 ? -13.969 -9.398 -0.167 1 95.56 87 VAL A CA 1
ATOM 686 C C . VAL A 1 87 ? -12.805 -10.375 -0.32 1 95.56 87 VAL A C 1
ATOM 688 O O . VAL A 1 87 ? -11.664 -9.961 -0.53 1 95.56 87 VAL A O 1
ATOM 691 N N . GLN A 1 88 ? -13.125 -11.633 -0.268 1 95.88 88 GLN A N 1
ATOM 692 C CA . GLN A 1 88 ? -12.07 -12.633 -0.389 1 95.88 88 GLN A CA 1
ATOM 693 C C . GLN A 1 88 ? -11.461 -12.625 -1.789 1 95.88 88 GLN A C 1
ATOM 695 O O . GLN A 1 88 ? -10.25 -12.758 -1.944 1 95.88 88 GLN A O 1
ATOM 700 N N . GLY A 1 89 ? -12.344 -12.555 -2.76 1 96.69 89 GLY A N 1
ATOM 701 C CA . GLY A 1 89 ? -11.836 -12.453 -4.121 1 96.69 89 GLY A CA 1
ATOM 702 C C . GLY A 1 89 ? -10.93 -11.258 -4.336 1 96.69 89 GLY A C 1
ATOM 703 O O . GLY A 1 89 ? -9.883 -11.367 -4.977 1 96.69 89 GLY A O 1
ATOM 704 N N . ASN A 1 90 ? -11.328 -10.148 -3.777 1 96.31 90 ASN A N 1
ATOM 705 C CA . ASN A 1 90 ? -10.523 -8.938 -3.852 1 96.31 90 ASN A CA 1
ATOM 706 C C . ASN A 1 90 ? -9.172 -9.117 -3.178 1 96.31 90 ASN A C 1
ATOM 708 O O . ASN A 1 90 ? -8.133 -8.781 -3.756 1 96.31 90 ASN A O 1
ATOM 712 N N . HIS A 1 91 ? -9.195 -9.664 -2.061 1 96.38 91 HIS A N 1
ATOM 713 C CA . HIS A 1 91 ? -7.984 -9.891 -1.279 1 96.38 91 HIS A CA 1
ATOM 714 C C . HIS A 1 91 ? -7.043 -10.859 -1.986 1 96.38 91 HIS A C 1
ATOM 716 O O . HIS A 1 91 ? -5.84 -10.609 -2.078 1 96.38 91 HIS A O 1
ATOM 722 N N . LEU A 1 92 ? -7.562 -11.906 -2.496 1 97.81 92 LEU A N 1
ATOM 723 C CA . 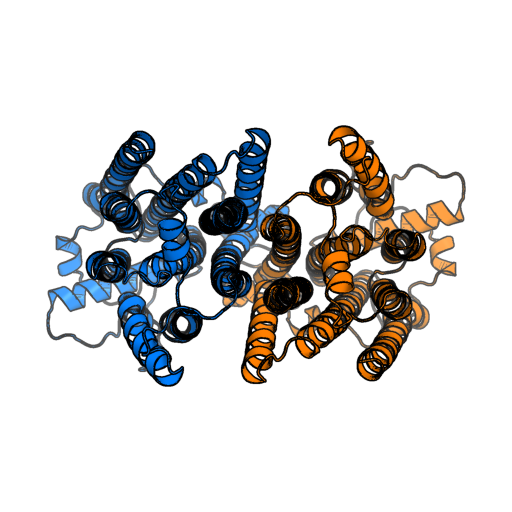LEU A 1 92 ? -6.777 -12.93 -3.176 1 97.81 92 LEU A CA 1
ATOM 724 C C . LEU A 1 92 ? -6.133 -12.367 -4.441 1 97.81 92 LEU A C 1
ATOM 726 O O . LEU A 1 92 ? -5.004 -12.734 -4.777 1 97.81 92 LEU A O 1
ATOM 730 N N . LEU A 1 93 ? -6.84 -11.508 -5.125 1 97.81 93 LEU A N 1
ATOM 731 C CA . LEU A 1 93 ? -6.332 -10.953 -6.371 1 97.81 93 LEU A CA 1
ATOM 732 C C . LEU A 1 93 ? -5.004 -10.234 -6.148 1 97.81 93 LEU A C 1
ATOM 734 O O . LEU A 1 93 ? -4.066 -10.391 -6.93 1 97.81 93 LEU A O 1
ATOM 738 N N . GLY A 1 94 ? -4.891 -9.453 -5.113 1 97.81 94 GLY A N 1
ATOM 739 C CA . GLY A 1 94 ? -3.645 -8.773 -4.789 1 97.81 94 GLY A CA 1
ATOM 740 C C . GLY A 1 94 ? -2.521 -9.734 -4.43 1 97.81 94 GLY A C 1
ATOM 741 O O . GLY A 1 94 ? -1.387 -9.562 -4.883 1 97.81 94 GLY A O 1
ATOM 742 N N . THR A 1 95 ? -2.848 -10.711 -3.641 1 97.88 95 THR A N 1
ATOM 743 C CA . THR A 1 95 ? -1.879 -11.719 -3.217 1 97.88 95 THR A CA 1
ATOM 744 C C . THR A 1 95 ? -1.339 -12.492 -4.418 1 97.88 95 THR A C 1
ATOM 746 O O . THR A 1 95 ? -0.125 -12.648 -4.566 1 97.88 95 THR A O 1
ATOM 749 N N . LEU A 1 96 ? -2.256 -12.875 -5.262 1 98.31 96 LEU A N 1
ATOM 750 C CA . LEU A 1 96 ? -1.87 -13.648 -6.438 1 98.31 96 LEU A CA 1
ATOM 751 C C . LEU A 1 96 ? -0.973 -12.82 -7.355 1 98.31 96 LEU A C 1
ATOM 753 O O . LEU A 1 96 ? 0.004 -13.336 -7.902 1 98.31 96 LEU A O 1
ATOM 757 N N . SER A 1 97 ? -1.29 -11.578 -7.516 1 98.38 97 SER A N 1
ATOM 758 C CA . SER A 1 97 ? -0.495 -10.703 -8.375 1 98.38 97 SER A CA 1
ATOM 759 C C . SER A 1 97 ? 0.916 -10.523 -7.824 1 98.38 97 SER A C 1
ATOM 761 O O . SER A 1 97 ? 1.891 -10.555 -8.578 1 98.38 97 SER A O 1
ATOM 763 N N . SER A 1 98 ? 0.997 -10.32 -6.566 1 98.75 98 SER A N 1
ATOM 764 C CA . SER A 1 98 ? 2.295 -10.164 -5.918 1 98.75 98 SER A CA 1
ATOM 765 C C . SER A 1 98 ? 3.131 -11.43 -6.035 1 98.75 98 SER A C 1
ATOM 767 O O . SER A 1 98 ? 4.309 -11.375 -6.398 1 98.75 98 SER A O 1
ATOM 769 N N . ILE A 1 99 ? 2.527 -12.57 -5.773 1 98.88 99 ILE A N 1
ATOM 770 C CA . ILE A 1 99 ? 3.207 -13.859 -5.867 1 98.88 99 ILE A CA 1
ATOM 771 C C . ILE A 1 99 ? 3.711 -14.07 -7.293 1 98.88 99 ILE A C 1
ATOM 773 O O . ILE A 1 99 ? 4.844 -14.516 -7.5 1 98.88 99 ILE A O 1
ATOM 777 N N . TRP A 1 100 ? 2.877 -13.719 -8.234 1 98.75 100 TRP A N 1
ATOM 778 C CA . TRP A 1 100 ? 3.217 -13.891 -9.641 1 98.75 100 TRP A CA 1
ATOM 779 C C . TRP A 1 100 ? 4.453 -13.07 -10.008 1 98.75 100 TRP A C 1
ATOM 781 O O . TRP A 1 100 ? 5.355 -13.57 -10.68 1 98.75 100 TRP A O 1
ATOM 791 N N . ILE A 1 101 ? 4.57 -11.867 -9.523 1 98.12 101 ILE A N 1
ATOM 792 C CA . ILE A 1 101 ? 5.723 -11.008 -9.781 1 98.12 101 ILE A CA 1
ATOM 793 C C . ILE A 1 101 ? 6.977 -11.633 -9.18 1 98.12 101 ILE A C 1
ATOM 795 O O . ILE A 1 101 ? 8.023 -11.68 -9.82 1 98.12 101 ILE A O 1
ATOM 799 N N . ILE A 1 102 ? 6.859 -12.133 -8.023 1 97.75 102 ILE A N 1
ATOM 800 C CA . ILE A 1 102 ? 7.969 -12.773 -7.328 1 97.75 102 ILE A CA 1
ATOM 801 C C . ILE A 1 102 ? 8.461 -13.977 -8.133 1 97.75 102 ILE A C 1
ATOM 803 O O . ILE A 1 102 ? 9.656 -14.125 -8.375 1 97.75 102 ILE A O 1
ATOM 807 N N . GLN A 1 103 ? 7.535 -14.797 -8.531 1 97.38 103 GLN A N 1
ATOM 808 C CA . GLN A 1 103 ? 7.887 -16 -9.266 1 97.38 103 GLN A CA 1
ATOM 809 C C . GLN A 1 103 ? 8.547 -15.664 -10.594 1 97.38 103 GLN A C 1
ATOM 811 O O . GLN A 1 103 ? 9.516 -16.312 -11 1 97.38 103 GLN A O 1
ATOM 816 N N . LEU A 1 104 ? 8.055 -14.68 -11.211 1 96.44 104 LEU A N 1
ATOM 817 C CA . LEU A 1 104 ? 8.633 -14.258 -12.484 1 96.44 104 LEU A CA 1
ATOM 818 C C . LEU A 1 104 ? 10.055 -13.734 -12.289 1 96.44 104 LEU A C 1
ATOM 820 O O . LEU A 1 104 ? 10.93 -13.992 -13.117 1 96.44 104 LEU A O 1
ATOM 824 N N . LEU A 1 105 ? 10.258 -13.047 -11.211 1 93.38 105 LEU A N 1
ATOM 825 C CA . LEU A 1 105 ? 11.586 -12.531 -10.922 1 93.38 105 LEU A CA 1
ATOM 826 C C . LEU A 1 105 ? 12.57 -13.664 -10.688 1 93.38 105 LEU A C 1
ATOM 828 O O . LEU A 1 105 ? 13.734 -13.578 -11.086 1 93.38 105 LEU A O 1
ATOM 832 N N . GLU A 1 106 ? 12.094 -14.68 -10.109 1 92.06 106 GLU A N 1
ATOM 833 C CA . GLU A 1 106 ? 12.953 -15.828 -9.875 1 92.06 106 GLU A CA 1
ATOM 834 C C . GLU A 1 106 ? 13.234 -16.578 -11.18 1 92.06 106 GLU A C 1
ATOM 836 O O . GLU A 1 106 ? 14.336 -17.094 -11.375 1 92.06 106 GLU A O 1
ATOM 841 N N . ALA A 1 107 ? 12.289 -16.578 -11.992 1 92 107 ALA A N 1
ATOM 842 C CA . ALA A 1 107 ? 12.422 -17.328 -13.234 1 92 107 ALA A CA 1
ATOM 843 C C . ALA A 1 107 ? 13.273 -16.562 -14.242 1 92 107 ALA A C 1
ATOM 845 O O . ALA A 1 107 ? 14.07 -17.172 -14.977 1 92 107 ALA A O 1
ATOM 846 N N . HIS A 1 108 ? 13.148 -15.25 -14.211 1 89 108 HIS A N 1
ATOM 847 C CA . HIS A 1 108 ? 13.773 -14.477 -15.281 1 89 108 HIS A CA 1
ATOM 848 C C . HIS A 1 108 ? 14.828 -13.531 -14.734 1 89 108 HIS A C 1
ATOM 850 O O . HIS A 1 108 ? 15.508 -12.836 -15.492 1 89 108 HIS A O 1
ATOM 856 N N . GLY A 1 109 ? 15.047 -13.461 -13.492 1 78.44 109 GLY A N 1
ATOM 857 C CA . GLY A 1 109 ? 15.898 -12.445 -12.891 1 78.44 109 GLY A CA 1
ATOM 858 C C . GLY A 1 109 ? 17.344 -12.883 -12.734 1 78.44 109 GLY A C 1
ATOM 859 O O . GLY A 1 109 ? 18.109 -12.266 -12 1 78.44 109 GLY A O 1
ATOM 860 N N . THR A 1 110 ? 17.703 -13.977 -13.297 1 70.38 110 THR A N 1
ATOM 861 C CA . THR A 1 110 ? 19.094 -14.414 -13.234 1 70.38 110 THR A CA 1
ATOM 862 C C . THR A 1 110 ? 19.656 -14.625 -14.641 1 70.38 110 THR A C 1
ATOM 864 O O . THR A 1 110 ? 18.906 -14.805 -15.594 1 70.38 110 THR A O 1
ATOM 867 N N . THR A 1 111 ? 20.938 -14.219 -14.711 1 59.03 111 THR A N 1
ATOM 868 C CA . THR A 1 111 ? 21.609 -14.406 -15.992 1 59.03 111 THR A CA 1
ATOM 869 C C . THR A 1 111 ? 21.766 -15.883 -16.312 1 59.03 111 THR A C 1
ATOM 871 O O . THR A 1 111 ? 21.891 -16.266 -17.469 1 59.03 111 THR A O 1
ATOM 874 N N . GLN A 1 112 ? 22.109 -16.516 -15.164 1 56.38 112 GLN A N 1
ATOM 875 C CA . GLN A 1 112 ? 22.172 -17.922 -15.531 1 56.38 112 GLN A CA 1
ATOM 876 C C . GLN A 1 112 ? 20.828 -18.422 -16.062 1 56.38 112 GLN A C 1
ATOM 878 O O . GLN A 1 112 ? 19.781 -18.156 -15.461 1 56.38 112 GLN A O 1
ATOM 883 N N . ALA A 1 113 ? 20.859 -18.531 -17.297 1 50.44 113 ALA A N 1
ATOM 884 C CA . ALA A 1 113 ? 19.594 -19.016 -17.859 1 50.44 113 ALA A CA 1
ATOM 885 C C . ALA A 1 113 ? 18.812 -19.844 -16.828 1 50.44 113 ALA A C 1
ATOM 887 O O . ALA A 1 113 ? 19.328 -20.828 -16.297 1 50.44 113 ALA A O 1
ATOM 888 N N . ALA A 1 114 ? 18 -19.109 -16.109 1 58.38 114 ALA A N 1
ATOM 889 C CA . ALA A 1 114 ? 17.109 -20.047 -15.422 1 58.38 114 ALA A CA 1
ATOM 890 C C . ALA A 1 114 ? 16.875 -21.297 -16.25 1 58.38 114 ALA A C 1
ATOM 892 O O . ALA A 1 114 ? 16.812 -21.234 -17.484 1 58.38 114 ALA A O 1
ATOM 893 N N . SER A 1 115 ? 17.203 -22.438 -15.633 1 70.12 115 SER A N 1
ATOM 894 C CA . SER A 1 115 ? 16.969 -23.672 -16.375 1 70.12 115 SER A CA 1
ATOM 895 C C . SER A 1 115 ? 15.586 -23.672 -17.016 1 70.12 115 SER A C 1
ATOM 897 O O . SER A 1 115 ? 14.664 -23 -16.547 1 70.12 115 SER A O 1
ATOM 899 N N . ALA A 1 116 ? 15.594 -23.984 -18.188 1 80.75 116 ALA A N 1
ATOM 900 C CA . ALA A 1 116 ? 14.336 -24.203 -18.906 1 80.75 116 ALA A CA 1
ATOM 901 C C . ALA A 1 116 ? 13.289 -24.828 -17.984 1 80.75 116 ALA A C 1
ATOM 903 O O . ALA A 1 116 ? 12.094 -24.562 -18.109 1 80.75 116 ALA A O 1
ATOM 904 N N . GLY A 1 117 ? 13.797 -25.453 -17.016 1 85.12 117 GLY A N 1
ATOM 905 C CA . GLY A 1 117 ? 12.906 -26.125 -16.094 1 85.12 117 GLY A CA 1
ATOM 906 C C . GLY A 1 117 ? 12.141 -25.188 -15.188 1 85.12 117 GLY A C 1
ATOM 907 O O . GLY A 1 117 ? 10.93 -25.312 -15.023 1 85.12 117 GLY A O 1
ATOM 908 N N . ILE A 1 118 ? 12.812 -24.188 -14.664 1 89.75 118 ILE A N 1
ATOM 909 C CA . ILE A 1 118 ? 12.148 -23.266 -13.742 1 89.75 118 ILE A CA 1
ATOM 910 C C . ILE A 1 118 ? 11.219 -22.344 -14.523 1 89.75 118 ILE A C 1
ATOM 912 O O . ILE A 1 118 ? 10.148 -21.969 -14.031 1 89.75 118 ILE A O 1
ATOM 916 N N . ILE A 1 119 ? 11.586 -22 -15.695 1 92.38 119 ILE A N 1
ATOM 917 C CA . ILE A 1 119 ? 10.742 -21.156 -16.531 1 92.38 119 ILE A CA 1
ATOM 918 C C . ILE A 1 119 ? 9.453 -21.906 -16.875 1 92.38 119 ILE A C 1
ATOM 920 O O . ILE A 1 119 ? 8.352 -21.375 -16.688 1 92.38 119 ILE A O 1
ATOM 924 N N . PHE A 1 120 ? 9.656 -23.094 -17.328 1 93.12 120 PHE A N 1
ATOM 925 C CA . PHE A 1 120 ? 8.5 -23.906 -17.672 1 93.12 120 PHE A CA 1
ATOM 926 C C . PHE A 1 120 ? 7.609 -24.125 -16.453 1 93.12 120 PHE A C 1
ATOM 928 O O . PHE A 1 120 ? 6.391 -23.953 -16.531 1 93.12 120 PHE A O 1
ATOM 935 N N . ALA A 1 121 ? 8.188 -24.516 -15.375 1 95.31 121 ALA A N 1
ATOM 936 C CA . ALA A 1 121 ? 7.426 -24.766 -14.156 1 95.31 121 ALA A CA 1
ATOM 937 C C . ALA A 1 121 ? 6.648 -23.516 -13.727 1 95.31 121 ALA A C 1
ATOM 939 O O . ALA A 1 121 ? 5.492 -23.609 -13.312 1 95.31 121 ALA A O 1
ATOM 940 N N . THR A 1 122 ? 7.254 -22.375 -13.859 1 97.25 122 THR A N 1
ATOM 941 C CA . THR A 1 122 ? 6.637 -21.125 -13.406 1 97.25 122 THR A CA 1
ATOM 942 C C . THR A 1 122 ? 5.371 -20.828 -14.203 1 97.25 122 THR A C 1
ATOM 944 O O . THR A 1 122 ? 4.305 -20.609 -13.633 1 97.25 122 THR A O 1
ATOM 947 N N . TYR A 1 123 ? 5.434 -20.906 -15.469 1 98.06 123 TYR A N 1
ATOM 948 C CA . TYR A 1 123 ? 4.281 -20.594 -16.312 1 98.06 123 TYR A CA 1
ATOM 949 C C . TYR A 1 123 ? 3.238 -21.703 -16.25 1 98.06 123 TYR A C 1
ATOM 951 O O . TYR A 1 123 ? 2.039 -21.422 -16.141 1 98.06 123 TYR A O 1
ATOM 959 N N . PHE A 1 124 ? 3.674 -22.891 -16.266 1 98.19 124 PHE A N 1
ATOM 960 C CA . PHE A 1 124 ? 2.762 -24.031 -16.25 1 98.19 124 PHE A CA 1
ATOM 961 C C . PHE A 1 124 ? 1.978 -24.078 -14.953 1 98.19 124 PHE A C 1
ATOM 963 O O . PHE A 1 124 ? 0.752 -24.219 -14.961 1 98.19 124 PHE A O 1
ATOM 970 N N . LEU A 1 125 ? 2.656 -23.953 -13.859 1 98.62 125 LEU A N 1
ATOM 971 C CA . LEU A 1 125 ? 2.006 -24.078 -12.562 1 98.62 125 LEU A CA 1
ATOM 972 C C . LEU A 1 125 ? 1.102 -22.891 -12.289 1 98.62 125 LEU A C 1
ATOM 974 O O . LEU A 1 125 ? 0.088 -23.016 -11.602 1 98.62 125 LEU A O 1
ATOM 978 N N . GLU A 1 126 ? 1.47 -21.719 -12.852 1 98.69 126 GLU A N 1
ATOM 979 C CA . GLU A 1 126 ? 0.565 -20.578 -12.727 1 98.69 126 GLU A CA 1
ATOM 980 C C . GLU A 1 126 ? -0.739 -20.828 -13.477 1 98.69 126 GLU A C 1
ATOM 982 O O . GLU A 1 126 ? -1.821 -20.531 -12.969 1 98.69 126 GLU A O 1
ATOM 987 N N . VAL A 1 127 ? -0.67 -21.391 -14.664 1 98.56 127 VAL A N 1
ATOM 988 C CA . VAL A 1 127 ? -1.88 -21.719 -15.414 1 98.56 127 VAL A CA 1
ATOM 989 C C . VAL A 1 127 ? -2.709 -22.734 -14.641 1 98.56 127 VAL A C 1
ATOM 991 O O . VAL A 1 127 ? -3.924 -22.578 -14.492 1 98.56 127 VAL A O 1
ATOM 994 N N . MET A 1 128 ? -2.061 -23.703 -14.125 1 98.31 128 MET A N 1
ATOM 995 C CA . MET A 1 128 ? -2.764 -24.703 -13.344 1 98.31 128 MET A CA 1
ATOM 996 C C . MET A 1 128 ? -3.404 -24.094 -12.102 1 98.31 128 MET A C 1
ATOM 998 O O . MET A 1 128 ? -4.523 -24.453 -11.734 1 98.31 128 MET A O 1
ATOM 1002 N N . GLY A 1 129 ? -2.682 -23.219 -11.492 1 98.38 129 GLY A N 1
ATOM 1003 C CA . GLY A 1 129 ? -3.23 -22.516 -10.344 1 98.38 129 GLY A CA 1
ATOM 1004 C C . GLY A 1 129 ? -4.48 -21.719 -10.672 1 98.38 129 GLY A C 1
ATOM 1005 O O . GLY A 1 129 ? -5.445 -21.719 -9.898 1 98.38 129 GLY A O 1
ATOM 1006 N N . GLU A 1 130 ? -4.441 -21.031 -11.812 1 98.12 130 GLU A N 1
ATOM 1007 C CA . GLU A 1 130 ? -5.605 -20.281 -12.258 1 98.12 130 GLU A CA 1
ATOM 1008 C C . GLU A 1 130 ? -6.801 -21.188 -12.508 1 98.12 130 GLU A C 1
ATOM 1010 O O . GLU A 1 130 ? -7.945 -20.812 -12.266 1 98.12 130 GLU A O 1
ATOM 1015 N N . LEU A 1 131 ? -6.539 -22.359 -12.883 1 97.31 131 LEU A N 1
ATOM 1016 C CA . LEU A 1 131 ? -7.598 -23.281 -13.273 1 97.31 131 LEU A CA 1
ATOM 1017 C C . LEU A 1 131 ? -8.094 -24.094 -12.078 1 97.31 131 LEU A C 1
ATOM 1019 O O . LEU A 1 131 ? -9.266 -24.453 -12.008 1 97.31 131 LEU A O 1
ATOM 1023 N N . LEU A 1 132 ? -7.191 -24.344 -11.148 1 97.12 132 LEU A N 1
ATOM 1024 C CA . LEU A 1 132 ? -7.566 -25.312 -10.125 1 97.12 132 LEU A CA 1
ATOM 1025 C C . LEU A 1 132 ? -7.336 -24.75 -8.727 1 97.12 132 LEU A C 1
ATOM 1027 O O . LEU A 1 132 ? -7.664 -25.391 -7.727 1 97.12 132 LEU A O 1
ATOM 1031 N N . GLY A 1 133 ? -6.746 -23.594 -8.641 1 97.94 133 GLY A N 1
ATOM 1032 C CA . GLY A 1 133 ? -6.473 -22.938 -7.363 1 97.94 133 GLY A CA 1
ATOM 1033 C C . GLY A 1 133 ? -5 -22.656 -7.148 1 97.94 133 GLY A C 1
ATOM 1034 O O . GLY A 1 133 ? -4.164 -23.562 -7.203 1 97.94 133 GLY A O 1
ATOM 1035 N N . ILE A 1 134 ? -4.699 -21.453 -6.883 1 98.56 134 ILE A N 1
ATOM 1036 C CA . ILE A 1 134 ? -3.312 -21.031 -6.691 1 98.56 134 ILE A CA 1
ATOM 1037 C C . ILE A 1 134 ? -2.799 -21.547 -5.352 1 98.56 134 ILE A C 1
ATOM 1039 O O . ILE A 1 134 ? -1.593 -21.75 -5.172 1 98.56 134 ILE A O 1
ATOM 1043 N N . GLY A 1 135 ? -3.711 -21.812 -4.414 1 98.69 135 GLY A N 1
ATOM 1044 C CA . GLY A 1 135 ? -3.35 -22.359 -3.119 1 98.69 135 GLY A CA 1
ATOM 1045 C C . GLY A 1 135 ? -2.682 -23.719 -3.223 1 98.69 135 GLY A C 1
ATOM 1046 O O . GLY A 1 135 ? -1.878 -24.094 -2.363 1 98.69 135 GLY A O 1
ATOM 1047 N N . LEU A 1 136 ? -2.996 -24.391 -4.242 1 98.69 136 LEU A N 1
ATOM 1048 C CA . LEU A 1 136 ? -2.414 -25.719 -4.461 1 98.69 136 LEU A CA 1
ATOM 1049 C C . LEU A 1 136 ? -1.099 -25.609 -5.227 1 98.69 136 LEU A C 1
ATOM 1051 O O . LEU A 1 136 ? -0.129 -26.297 -4.902 1 98.69 136 LEU A O 1
ATOM 1055 N N . PHE A 1 137 ? -0.998 -24.703 -6.086 1 98.81 137 PHE A N 1
ATOM 1056 C CA . PHE A 1 137 ? 0.1 -24.781 -7.043 1 98.81 137 PHE A CA 1
ATOM 1057 C C . PHE A 1 137 ? 1.219 -23.812 -6.66 1 98.81 137 PHE A C 1
ATOM 1059 O O . PHE A 1 137 ? 2.355 -23.969 -7.113 1 98.81 137 PHE A O 1
ATOM 1066 N N . THR A 1 138 ? 0.933 -22.797 -5.828 1 98.81 138 THR A N 1
ATOM 1067 C CA . THR A 1 138 ? 2.008 -21.953 -5.316 1 98.81 138 THR A CA 1
ATOM 1068 C C . THR A 1 138 ? 2.965 -22.766 -4.449 1 98.81 138 THR A C 1
ATOM 1070 O O . THR A 1 138 ? 4.18 -22.734 -4.652 1 98.81 138 THR A O 1
ATOM 1073 N N . PRO A 1 139 ? 2.463 -23.562 -3.52 1 98.88 139 PRO A N 1
ATOM 1074 C CA . PRO A 1 139 ? 3.408 -24.375 -2.74 1 98.88 139 PRO A CA 1
ATOM 1075 C C . PRO A 1 139 ? 4.133 -25.406 -3.586 1 98.88 139 PRO A C 1
ATOM 1077 O O . PRO A 1 139 ? 5.293 -25.734 -3.316 1 98.88 139 PRO A O 1
ATOM 1080 N N . ILE A 1 140 ? 3.48 -25.953 -4.582 1 98.81 140 ILE A N 1
ATOM 1081 C CA . ILE A 1 140 ? 4.172 -26.859 -5.484 1 98.81 140 ILE A CA 1
ATOM 1082 C C . ILE A 1 140 ? 5.32 -26.141 -6.176 1 98.81 140 ILE A C 1
ATOM 1084 O O . ILE A 1 140 ? 6.438 -26.656 -6.258 1 98.81 140 ILE A O 1
ATOM 1088 N N . TRP A 1 141 ? 5.055 -24.984 -6.652 1 98.62 141 TRP A N 1
ATOM 1089 C CA . TRP A 1 141 ? 6.102 -24.188 -7.273 1 98.62 141 TRP A CA 1
ATOM 1090 C C . TRP A 1 141 ? 7.254 -23.953 -6.301 1 98.62 141 TRP A C 1
ATOM 1092 O O . TRP A 1 141 ? 8.422 -24.047 -6.676 1 98.62 141 TRP A O 1
ATOM 1102 N N . CYS A 1 142 ? 6.934 -23.641 -5.078 1 98.38 142 CYS A N 1
ATOM 1103 C CA . CYS A 1 142 ? 7.949 -23.391 -4.062 1 98.38 142 CYS A CA 1
ATOM 1104 C C . CYS A 1 142 ? 8.828 -24.609 -3.854 1 98.38 142 CYS A C 1
ATOM 1106 O O . CYS A 1 142 ? 10.055 -24.5 -3.766 1 98.38 142 CYS A O 1
ATOM 1108 N N . VAL A 1 143 ? 8.227 -25.75 -3.773 1 97.81 143 VAL A N 1
ATOM 1109 C CA . VAL A 1 143 ? 8.969 -27 -3.6 1 97.81 143 VAL A CA 1
ATOM 1110 C C . VAL A 1 143 ? 9.875 -27.234 -4.805 1 97.81 143 VAL A C 1
ATOM 1112 O O . VAL A 1 143 ? 11.062 -27.531 -4.652 1 97.81 143 VAL A O 1
ATOM 1115 N N . VAL A 1 144 ? 9.32 -27.078 -5.98 1 96.19 144 VAL A N 1
ATOM 1116 C CA . VAL A 1 144 ? 10.094 -27.266 -7.207 1 96.19 144 VAL A CA 1
ATOM 1117 C C . VAL A 1 144 ? 11.273 -26.297 -7.234 1 96.19 144 VAL A C 1
ATOM 1119 O O . VAL A 1 144 ? 12.406 -26.703 -7.527 1 96.19 144 VAL A O 1
ATOM 1122 N N . HIS A 1 145 ? 11.062 -25.094 -6.91 1 94.94 145 HIS A N 1
ATOM 1123 C CA . HIS A 1 145 ? 12.125 -24.094 -6.891 1 94.94 145 HIS A CA 1
ATOM 1124 C C . HIS A 1 145 ? 13.25 -24.5 -5.949 1 94.94 145 HIS A C 1
ATOM 1126 O O . HIS A 1 145 ? 14.422 -24.438 -6.312 1 94.94 145 HIS A O 1
ATOM 1132 N N . LEU A 1 146 ? 12.891 -24.922 -4.785 1 93.94 146 LEU A N 1
ATOM 1133 C CA . LEU A 1 146 ? 13.875 -25.297 -3.777 1 93.94 146 LEU A CA 1
ATOM 1134 C C . LEU A 1 146 ? 14.688 -26.516 -4.234 1 93.94 146 LEU A C 1
ATOM 1136 O O . LEU A 1 146 ? 15.883 -26.609 -3.934 1 93.94 146 LEU A O 1
ATOM 1140 N N . LEU A 1 147 ? 14.07 -27.344 -4.934 1 90.75 147 LEU A N 1
ATOM 1141 C CA . LEU A 1 147 ? 14.734 -28.594 -5.297 1 90.75 147 LEU A CA 1
ATOM 1142 C C . LEU A 1 147 ? 15.625 -28.406 -6.52 1 90.75 147 LEU A C 1
ATOM 1144 O O . LEU A 1 147 ? 16.641 -29.094 -6.668 1 90.75 147 LEU A O 1
ATOM 1148 N N . ILE A 1 148 ? 15.312 -27.469 -7.367 1 86.31 148 ILE A N 1
ATOM 1149 C CA . ILE A 1 148 ? 16.047 -27.406 -8.625 1 86.31 148 ILE A CA 1
ATOM 1150 C C . ILE A 1 148 ? 17.094 -26.297 -8.555 1 86.31 148 ILE A C 1
ATOM 1152 O O . ILE A 1 148 ? 18.047 -26.281 -9.328 1 86.31 148 ILE A O 1
ATOM 1156 N N . THR A 1 149 ? 16.828 -25.344 -7.723 1 85.12 149 THR A N 1
ATOM 1157 C CA . THR A 1 149 ? 17.812 -24.266 -7.617 1 85.12 149 THR A CA 1
ATOM 1158 C C . THR A 1 149 ? 18.828 -24.578 -6.523 1 85.12 149 THR A C 1
ATOM 1160 O O . THR A 1 149 ? 18.547 -25.344 -5.602 1 85.12 149 THR A O 1
ATOM 1163 N N . SER A 1 150 ? 20.016 -23.984 -6.684 1 80.06 150 SER A N 1
ATOM 1164 C CA . SER A 1 150 ? 21.094 -24.219 -5.727 1 80.06 150 SER A CA 1
ATOM 1165 C C . SER A 1 150 ? 21.078 -23.188 -4.609 1 80.06 150 SER A C 1
ATOM 1167 O O . SER A 1 150 ? 20.688 -22.047 -4.824 1 80.06 150 SER A O 1
ATOM 1169 N N . THR A 1 151 ? 21.516 -23.609 -3.455 1 78.69 151 THR A N 1
ATOM 1170 C CA . THR A 1 151 ? 21.734 -22.688 -2.346 1 78.69 151 THR A CA 1
ATOM 1171 C C . THR A 1 151 ? 22.844 -21.688 -2.689 1 78.69 151 THR A C 1
ATOM 1173 O O . THR A 1 151 ? 23.797 -22.031 -3.396 1 78.69 151 THR A O 1
ATOM 1176 N N . PRO A 1 152 ? 22.578 -20.5 -2.178 1 74.88 152 PRO A N 1
ATOM 1177 C CA . PRO A 1 152 ? 23.641 -19.547 -2.439 1 74.88 152 PRO A CA 1
ATOM 1178 C C . PRO A 1 152 ? 24.984 -19.969 -1.846 1 74.88 152 PRO A C 1
ATOM 1180 O O . PRO A 1 152 ? 25.016 -20.562 -0.762 1 74.88 152 PRO A O 1
ATOM 1183 N N . SER A 1 153 ? 25.969 -19.969 -2.684 1 67.38 153 SER A N 1
ATOM 1184 C CA . SER A 1 153 ? 27.312 -20.312 -2.248 1 67.38 153 SER A CA 1
ATOM 1185 C C . SER A 1 153 ? 28.109 -19.078 -1.868 1 67.38 153 SER A C 1
ATOM 1187 O O . SER A 1 153 ? 27.781 -17.953 -2.283 1 67.38 153 SER A O 1
ATOM 1189 N N . ALA A 1 154 ? 28.984 -19.344 -0.956 1 61.91 154 ALA A N 1
ATOM 1190 C CA . ALA A 1 154 ? 29.875 -18.266 -0.517 1 61.91 154 ALA A CA 1
ATOM 1191 C C . ALA A 1 154 ? 30.766 -17.781 -1.664 1 61.91 154 ALA A C 1
ATOM 1193 O O . ALA A 1 154 ? 31.328 -16.688 -1.598 1 61.91 154 ALA A O 1
ATOM 1194 N N . LYS A 1 155 ? 30.781 -18.5 -2.654 1 61.88 155 LYS A N 1
ATOM 1195 C CA . LYS A 1 155 ? 31.641 -18.078 -3.762 1 61.88 155 LYS A CA 1
ATOM 1196 C C . LYS A 1 155 ? 31.031 -16.906 -4.52 1 61.88 155 LYS A C 1
ATOM 1198 O O . LYS A 1 155 ? 29.828 -16.922 -4.828 1 61.88 155 LYS A O 1
ATOM 1203 N N . SER A 1 156 ? 31.781 -15.945 -4.668 1 59.19 156 SER A N 1
ATOM 1204 C CA . SER A 1 156 ? 31.406 -14.656 -5.23 1 59.19 156 SER A CA 1
ATOM 1205 C C . SER A 1 156 ? 30.703 -14.828 -6.578 1 59.19 156 SER A C 1
ATOM 1207 O O . SER A 1 156 ? 29.719 -14.148 -6.863 1 59.19 156 SER A O 1
ATOM 1209 N N . ASP A 1 157 ? 31.156 -15.773 -7.297 1 57.62 157 ASP A N 1
ATOM 1210 C CA . ASP A 1 157 ? 30.656 -15.93 -8.656 1 57.62 157 ASP A CA 1
ATOM 1211 C C . ASP A 1 157 ? 29.188 -16.391 -8.641 1 57.62 157 ASP A C 1
ATOM 1213 O O . ASP A 1 157 ? 28.375 -15.922 -9.438 1 57.62 157 ASP A O 1
ATOM 1217 N N . ALA A 1 158 ? 28.938 -17.125 -7.715 1 55.97 158 ALA A N 1
ATOM 1218 C CA . ALA A 1 158 ? 27.578 -17.656 -7.625 1 55.97 158 ALA A CA 1
ATOM 1219 C C . ALA A 1 158 ? 26.609 -16.594 -7.156 1 55.97 158 ALA A C 1
ATOM 1221 O O . ALA A 1 158 ? 25.469 -16.547 -7.621 1 55.97 158 ALA A O 1
ATOM 1222 N N . ARG A 1 159 ? 27.062 -15.711 -6.453 1 61.31 159 ARG A N 1
ATOM 1223 C CA . ARG A 1 159 ? 26.25 -14.609 -5.941 1 61.31 159 ARG A CA 1
ATOM 1224 C C . ARG A 1 159 ? 25.953 -13.594 -7.035 1 61.31 159 ARG A C 1
ATOM 1226 O O . ARG A 1 159 ? 24.812 -13.133 -7.168 1 61.31 159 ARG A O 1
ATOM 1233 N N . ALA A 1 160 ? 26.969 -13.422 -7.691 1 61.25 160 ALA A N 1
ATOM 1234 C CA . ALA A 1 160 ? 26.844 -12.469 -8.789 1 61.25 160 ALA A CA 1
ATOM 1235 C C . ALA A 1 160 ? 25.875 -12.969 -9.852 1 61.25 160 ALA A C 1
ATOM 1237 O O . ALA A 1 160 ? 25.094 -12.195 -10.406 1 61.25 160 ALA A O 1
ATOM 1238 N N . THR A 1 161 ? 25.938 -14.227 -9.992 1 59.31 161 THR A N 1
ATOM 1239 C CA . THR A 1 161 ? 25.094 -14.828 -11.023 1 59.31 161 THR A CA 1
ATOM 1240 C C . THR A 1 161 ? 23.625 -14.734 -10.648 1 59.31 161 THR A C 1
ATOM 1242 O O . THR A 1 161 ? 22.766 -14.508 -11.508 1 59.31 161 THR A O 1
ATOM 1245 N N . LYS A 1 162 ? 23.344 -14.719 -9.469 1 61.78 162 LYS A N 1
ATOM 1246 C CA . LYS A 1 162 ? 21.953 -14.703 -9 1 61.78 162 LYS A CA 1
ATOM 1247 C C . LYS A 1 162 ? 21.344 -13.312 -9.133 1 61.78 162 LYS A C 1
ATOM 1249 O O . LYS A 1 162 ? 20.125 -13.172 -9.242 1 61.78 162 LYS A O 1
ATOM 1254 N N . LEU A 1 163 ? 22.234 -12.367 -9.273 1 65.44 163 LEU A N 1
ATOM 1255 C CA . LEU A 1 163 ? 21.734 -10.992 -9.305 1 65.44 163 LEU A CA 1
ATOM 1256 C C . LEU A 1 163 ? 21.984 -10.359 -10.664 1 65.44 163 LEU A C 1
ATOM 1258 O O . LEU A 1 163 ? 21.625 -9.195 -10.883 1 65.44 163 LEU A O 1
ATOM 1262 N N . SER A 1 164 ? 22.438 -11.156 -11.617 1 65.25 164 SER A N 1
ATOM 1263 C CA . SER A 1 164 ? 23.047 -10.562 -12.805 1 65.25 164 SER A CA 1
ATOM 1264 C C . SER A 1 164 ? 22.078 -10.555 -13.984 1 65.25 164 SER A C 1
ATOM 1266 O O . SER A 1 164 ? 22.5 -10.5 -15.141 1 65.25 164 SER A O 1
ATOM 1268 N N . ALA A 1 165 ? 20.859 -10.469 -13.727 1 72.88 165 ALA A N 1
ATOM 1269 C CA . ALA A 1 165 ? 20 -10.375 -14.906 1 72.88 165 ALA A CA 1
ATOM 1270 C C . ALA A 1 165 ? 20.188 -9.039 -15.617 1 72.88 165 ALA A C 1
ATOM 1272 O O . ALA A 1 165 ? 20.328 -7.996 -14.969 1 72.88 165 ALA A O 1
ATOM 1273 N N . PRO A 1 166 ? 20.281 -9.18 -17.031 1 74.44 166 PRO A N 1
ATOM 1274 C CA . PRO A 1 166 ? 20.422 -7.922 -17.766 1 74.44 166 PRO A CA 1
ATOM 1275 C C . PRO A 1 166 ? 19.281 -6.953 -17.5 1 74.44 166 PRO A C 1
ATOM 1277 O O . PRO A 1 166 ? 18.125 -7.375 -17.359 1 74.44 166 PRO A O 1
ATOM 1280 N N . LYS A 1 167 ? 19.562 -5.75 -17.438 1 78.12 167 LYS A N 1
ATOM 1281 C CA . LYS A 1 167 ? 18.594 -4.688 -17.188 1 78.12 167 LYS A CA 1
ATOM 1282 C C . LYS A 1 167 ? 17.469 -4.719 -18.219 1 78.12 167 LYS A C 1
ATOM 1284 O O . LYS A 1 167 ? 16.297 -4.496 -17.891 1 78.12 167 LYS A O 1
ATOM 1289 N N . SER A 1 168 ? 17.812 -4.992 -19.438 1 82 168 SER A N 1
ATOM 1290 C CA . SER A 1 168 ? 16.844 -5.004 -20.531 1 82 168 SER A CA 1
ATOM 1291 C C . SER A 1 168 ? 15.812 -6.109 -20.328 1 82 168 SER A C 1
ATOM 1293 O O . SER A 1 168 ? 14.633 -5.934 -20.641 1 82 168 SER A O 1
ATOM 1295 N N . SER A 1 169 ? 16.25 -7.176 -19.781 1 84.19 169 SER A N 1
ATOM 1296 C CA . SER A 1 169 ? 15.344 -8.289 -19.531 1 84.19 169 SER A CA 1
ATOM 1297 C C . SER A 1 169 ? 14.359 -7.953 -18.406 1 84.19 169 SER A C 1
ATOM 1299 O O . SER A 1 169 ? 13.172 -8.25 -18.516 1 84.19 169 SER A O 1
ATOM 1301 N N . LEU A 1 170 ? 14.82 -7.336 -17.391 1 88.88 170 LEU A N 1
ATOM 1302 C CA . LEU A 1 170 ? 13.945 -6.969 -16.266 1 88.88 170 LEU A CA 1
ATOM 1303 C C . LEU A 1 170 ? 13 -5.844 -16.672 1 88.88 170 LEU A C 1
ATOM 1305 O O . LEU A 1 170 ? 11.852 -5.805 -16.234 1 88.88 170 LEU A O 1
ATOM 1309 N N . ARG A 1 171 ? 13.516 -4.973 -17.516 1 90 171 ARG A N 1
ATOM 1310 C CA . ARG A 1 171 ? 12.656 -3.932 -18.078 1 90 171 ARG A CA 1
ATOM 1311 C C . ARG A 1 171 ? 11.531 -4.539 -18.906 1 90 171 ARG A C 1
ATOM 1313 O O . ARG A 1 171 ? 10.367 -4.145 -18.766 1 90 171 ARG A O 1
ATOM 1320 N N . ALA A 1 172 ? 11.898 -5.461 -19.703 1 93.75 172 ALA A N 1
ATOM 1321 C CA . ALA A 1 172 ? 10.922 -6.172 -20.516 1 93.75 172 ALA A CA 1
ATOM 1322 C C . ALA A 1 172 ? 9.875 -6.863 -19.641 1 93.75 172 ALA A C 1
ATOM 1324 O O . ALA A 1 172 ? 8.688 -6.871 -19.969 1 93.75 172 ALA A O 1
ATOM 1325 N N . LEU A 1 173 ? 10.32 -7.395 -18.594 1 94.94 173 LEU A N 1
ATOM 1326 C CA . LEU A 1 173 ? 9.422 -8.078 -17.672 1 94.94 173 LEU A CA 1
ATOM 1327 C C . LEU A 1 173 ? 8.391 -7.109 -17.094 1 94.94 173 LEU A C 1
ATOM 1329 O O . LEU A 1 173 ? 7.215 -7.449 -16.984 1 94.94 173 LEU A O 1
ATOM 1333 N N . GLY A 1 174 ? 8.828 -5.914 -16.781 1 95.19 174 GLY A N 1
ATOM 1334 C CA . GLY A 1 174 ? 7.906 -4.906 -16.266 1 95.19 174 GLY A CA 1
ATOM 1335 C C . GLY A 1 174 ? 6.793 -4.57 -17.25 1 95.19 174 GLY A C 1
ATOM 1336 O O . GLY A 1 174 ? 5.621 -4.531 -16.859 1 95.19 174 GLY A O 1
ATOM 1337 N N . TYR A 1 175 ? 7.141 -4.395 -18.469 1 96.56 175 TYR A N 1
ATOM 1338 C CA . TYR A 1 175 ? 6.156 -4.082 -19.484 1 96.56 175 TYR A CA 1
ATOM 1339 C C . TYR A 1 175 ? 5.258 -5.281 -19.781 1 96.56 175 TYR A C 1
ATOM 1341 O O . TYR A 1 175 ? 4.055 -5.125 -20 1 96.56 175 TYR A O 1
ATOM 1349 N N . ALA A 1 176 ? 5.875 -6.434 -19.75 1 98.12 176 ALA A N 1
ATOM 1350 C CA . ALA A 1 176 ? 5.098 -7.652 -19.953 1 98.12 176 ALA A CA 1
ATOM 1351 C C . ALA A 1 176 ? 4.059 -7.828 -18.844 1 98.12 176 ALA A C 1
ATOM 1353 O O . ALA A 1 176 ? 2.938 -8.273 -19.109 1 98.12 176 ALA A O 1
ATOM 1354 N N . LEU A 1 177 ? 4.418 -7.523 -17.688 1 98.06 177 LEU A N 1
ATOM 1355 C CA . LEU A 1 177 ? 3.5 -7.594 -16.547 1 98.06 177 LEU A CA 1
ATOM 1356 C C . LEU A 1 177 ? 2.332 -6.629 -16.734 1 98.06 177 LEU A C 1
ATOM 1358 O O . LEU A 1 177 ? 1.183 -6.98 -16.469 1 98.06 177 LEU A O 1
ATOM 1362 N N . LEU A 1 178 ? 2.607 -5.469 -17.203 1 97.38 178 LEU A N 1
ATOM 1363 C CA . LEU A 1 178 ? 1.572 -4.461 -17.406 1 97.38 178 LEU A CA 1
ATOM 1364 C C . LEU A 1 178 ? 0.573 -4.906 -18.469 1 97.38 178 LEU A C 1
ATOM 1366 O O . LEU A 1 178 ? -0.638 -4.891 -18.234 1 97.38 178 LEU A O 1
ATOM 1370 N N . VAL A 1 179 ? 1.065 -5.422 -19.5 1 98 179 VAL A N 1
ATOM 1371 C CA . VAL A 1 179 ? 0.199 -5.727 -20.625 1 98 179 VAL A CA 1
ATOM 1372 C C . VAL A 1 179 ? -0.398 -7.121 -20.469 1 98 179 VAL A C 1
ATOM 1374 O O . VAL A 1 179 ? -1.588 -7.328 -20.719 1 98 179 VAL A O 1
ATOM 1377 N N . GLY A 1 180 ? 0.428 -8.016 -20.031 1 98.31 180 GLY A N 1
ATOM 1378 C CA . GLY A 1 180 ? 0.025 -9.406 -20.031 1 98.31 180 GLY A CA 1
ATOM 1379 C C . GLY A 1 180 ? -0.723 -9.812 -18.781 1 98.31 180 GLY A C 1
ATOM 1380 O O . GLY A 1 180 ? -1.416 -10.836 -18.766 1 98.31 180 GLY A O 1
ATOM 1381 N N . HIS A 1 181 ? -0.611 -9.086 -17.734 1 98.25 181 HIS A N 1
ATOM 1382 C CA . HIS A 1 181 ? -1.249 -9.445 -16.484 1 98.25 181 HIS A CA 1
ATOM 1383 C C . HIS A 1 181 ? -2.227 -8.367 -16.031 1 98.25 181 HIS A C 1
ATOM 1385 O O . HIS A 1 181 ? -3.4 -8.656 -15.773 1 98.25 181 HIS A O 1
ATOM 1391 N N . VAL A 1 182 ? -1.841 -7.148 -16.031 1 97.69 182 VAL A N 1
ATOM 1392 C CA . VAL A 1 182 ? -2.646 -6.066 -15.469 1 97.69 182 VAL A CA 1
ATOM 1393 C C . VAL A 1 182 ? -3.826 -5.77 -16.391 1 97.69 182 VAL A C 1
ATOM 1395 O O . VAL A 1 182 ? -4.969 -5.68 -15.938 1 97.69 182 VAL A O 1
ATOM 1398 N N . VAL A 1 183 ? -3.613 -5.66 -17.625 1 97.62 183 VAL A N 1
ATOM 1399 C CA . VAL A 1 183 ? -4.652 -5.266 -18.562 1 97.62 183 VAL A CA 1
ATOM 1400 C C . VAL A 1 183 ? -5.777 -6.301 -18.562 1 97.62 183 VAL A C 1
ATOM 1402 O O . VAL A 1 183 ? -6.941 -5.961 -18.328 1 97.62 183 VAL A O 1
ATOM 1405 N N . PRO A 1 184 ? -5.469 -7.551 -18.703 1 97.75 184 PRO A N 1
ATOM 1406 C CA . PRO A 1 184 ? -6.57 -8.508 -18.656 1 97.75 184 PRO A CA 1
ATOM 1407 C C . PRO A 1 184 ? -7.297 -8.508 -17.312 1 97.75 184 PRO A C 1
ATOM 1409 O O . PRO A 1 184 ? -8.508 -8.742 -17.25 1 97.75 184 PRO A O 1
ATOM 1412 N N . THR A 1 185 ? -6.574 -8.273 -16.281 1 97.88 185 THR A N 1
ATOM 1413 C CA . THR A 1 185 ? -7.18 -8.227 -14.953 1 97.88 185 THR A CA 1
ATOM 1414 C C . THR A 1 185 ? -8.148 -7.051 -14.844 1 97.88 185 THR A C 1
ATOM 1416 O O . THR A 1 185 ? -9.266 -7.199 -14.336 1 97.88 185 THR A O 1
ATOM 1419 N N . VAL A 1 186 ? -7.777 -5.918 -15.391 1 96.69 186 VAL A N 1
ATOM 1420 C CA . VAL A 1 186 ? -8.617 -4.727 -15.344 1 96.69 186 VAL A CA 1
ATOM 1421 C C . VAL A 1 186 ? -9.859 -4.934 -16.203 1 96.69 186 VAL A C 1
ATOM 1423 O O . VAL A 1 186 ? -10.969 -4.559 -15.805 1 96.69 186 VAL A O 1
ATOM 1426 N N . LEU A 1 187 ? -9.703 -5.539 -17.297 1 97.44 187 LEU A N 1
ATOM 1427 C CA . LEU A 1 187 ? -10.836 -5.797 -18.172 1 97.44 187 LEU A CA 1
ATOM 1428 C C . LEU A 1 187 ? -11.82 -6.766 -17.516 1 97.44 187 LEU A C 1
ATOM 1430 O O . LEU A 1 187 ? -13.031 -6.551 -17.562 1 97.44 187 LEU A O 1
ATOM 1434 N N . MET A 1 188 ? -11.32 -7.73 -16.875 1 97.25 188 MET A N 1
ATOM 1435 C CA . MET A 1 188 ? -12.156 -8.68 -16.141 1 97.25 188 MET A CA 1
ATOM 1436 C C . MET A 1 188 ? -12.953 -7.973 -15.047 1 97.25 188 MET A C 1
ATOM 1438 O O . MET A 1 188 ? -14.141 -8.266 -14.852 1 97.25 188 MET A O 1
ATOM 1442 N N . LEU A 1 189 ? -12.359 -7.004 -14.445 1 95.88 189 LEU A N 1
ATOM 1443 C CA . LEU A 1 189 ? -12.969 -6.371 -13.281 1 95.88 189 LEU A CA 1
ATOM 1444 C C . LEU A 1 189 ? -13.93 -5.266 -13.703 1 95.88 189 LEU A C 1
ATOM 1446 O O . LEU A 1 189 ? -14.945 -5.031 -13.039 1 95.88 189 LEU A O 1
ATOM 1450 N N . GLN A 1 190 ? -13.688 -4.605 -14.828 1 94.38 190 GLN A N 1
ATOM 1451 C CA . GLN A 1 190 ? -14.359 -3.338 -15.094 1 94.38 190 GLN A CA 1
ATOM 1452 C C . GLN A 1 190 ? -15.477 -3.514 -16.125 1 94.38 190 GLN A C 1
ATOM 1454 O O . GLN A 1 190 ? -16.375 -2.676 -16.219 1 94.38 190 GLN A O 1
ATOM 1459 N N . LEU A 1 191 ? -15.438 -4.535 -16.812 1 96.56 191 LEU A N 1
ATOM 1460 C CA . LEU A 1 191 ? -16.438 -4.715 -17.859 1 96.56 191 LEU A CA 1
ATOM 1461 C C . LEU A 1 191 ? -17.75 -5.246 -17.281 1 96.56 191 LEU A C 1
ATOM 1463 O O . LEU A 1 191 ? -17.781 -5.656 -16.109 1 96.56 191 LEU A O 1
ATOM 1467 N N . GLU A 1 192 ? -18.719 -5.227 -18.172 1 95.62 192 GLU A N 1
ATOM 1468 C CA . GLU A 1 192 ? -20.062 -5.582 -17.703 1 95.62 192 GLU A CA 1
ATOM 1469 C C . GLU A 1 192 ? -20.328 -7.074 -17.891 1 95.62 192 GLU A C 1
ATOM 1471 O O . GLU A 1 192 ? -19.906 -7.664 -18.891 1 95.62 192 GLU A O 1
ATOM 1476 N N . ALA A 1 193 ? -21.078 -7.59 -16.969 1 95.44 193 ALA A N 1
ATOM 1477 C CA . ALA A 1 193 ? -21.391 -9.016 -16.984 1 95.44 193 ALA A CA 1
ATOM 1478 C C . ALA A 1 193 ? -22.156 -9.398 -18.234 1 95.44 193 ALA A C 1
ATOM 1480 O O . ALA A 1 193 ? -22.016 -10.523 -18.734 1 95.44 193 ALA A O 1
ATOM 1481 N N . ASP A 1 194 ? -22.953 -8.516 -18.734 1 95.88 194 ASP A N 1
ATOM 1482 C CA . ASP A 1 194 ? -23.766 -8.789 -19.906 1 95.88 194 ASP A CA 1
ATOM 1483 C C . ASP A 1 194 ? -23.172 -8.148 -21.156 1 95.88 194 ASP A C 1
ATOM 1485 O O . ASP A 1 194 ? -23.875 -7.957 -22.156 1 95.88 194 ASP A O 1
ATOM 1489 N N . GLY A 1 195 ? -21.969 -7.766 -21.031 1 95.56 195 GLY A N 1
ATOM 1490 C CA . GLY A 1 195 ? -21.312 -7.199 -22.188 1 95.56 195 GLY A CA 1
ATOM 1491 C C . GLY A 1 195 ? -21.141 -8.195 -23.328 1 95.56 195 GLY A C 1
ATOM 1492 O O . GLY A 1 195 ? -21.281 -9.398 -23.125 1 95.56 195 GLY A O 1
ATOM 1493 N N . GLU A 1 196 ? -20.812 -7.582 -24.562 1 94.5 196 GLU A N 1
ATOM 1494 C CA . GLU A 1 196 ? -20.656 -8.43 -25.75 1 94.5 196 GLU A CA 1
ATOM 1495 C C . GLU A 1 196 ? -19.25 -8.305 -26.344 1 94.5 196 GLU A C 1
ATOM 1497 O O . GLU A 1 196 ? -18.609 -7.254 -26.219 1 94.5 196 GLU A O 1
ATOM 1502 N N . GLY A 1 197 ? -18.891 -9.375 -26.906 1 92.81 197 GLY A N 1
ATOM 1503 C CA . GLY A 1 197 ? -17.578 -9.367 -27.547 1 92.81 197 GLY A CA 1
ATOM 1504 C C . GLY A 1 197 ? -16.453 -8.953 -26.625 1 92.81 197 GLY A C 1
ATOM 1505 O O . GLY A 1 197 ? -16.328 -9.492 -25.516 1 92.81 197 GLY A O 1
ATOM 1506 N N . ILE A 1 198 ? -15.672 -7.984 -27.016 1 93.19 198 ILE A N 1
ATOM 1507 C CA . ILE A 1 198 ? -14.484 -7.562 -26.281 1 93.19 198 ILE A CA 1
ATOM 1508 C C . ILE A 1 198 ? -14.906 -6.777 -25.031 1 93.19 198 ILE A C 1
ATOM 1510 O O . ILE A 1 198 ? -14.094 -6.559 -24.125 1 93.19 198 ILE A O 1
ATOM 1514 N N . ALA A 1 199 ? -16.078 -6.469 -24.953 1 96.56 199 ALA A N 1
ATOM 1515 C CA . ALA A 1 199 ? -16.578 -5.742 -23.781 1 96.56 199 ALA A CA 1
ATOM 1516 C C . ALA A 1 199 ? -17.234 -6.691 -22.781 1 96.56 199 ALA A C 1
ATOM 1518 O O . ALA A 1 199 ? -17.875 -6.25 -21.828 1 96.56 199 ALA A O 1
ATOM 1519 N N . SER A 1 200 ? -17.047 -8.008 -23.031 1 97.5 200 SER A N 1
ATOM 1520 C CA . SER A 1 200 ? -17.703 -9.008 -22.188 1 97.5 200 SER A CA 1
ATOM 1521 C C . SER A 1 200 ? -16.844 -9.344 -20.969 1 97.5 200 SER A C 1
ATOM 1523 O O . SER A 1 200 ? -15.758 -9.906 -21.109 1 97.5 200 SER A O 1
ATOM 1525 N N . LYS A 1 201 ? -17.375 -9.133 -19.781 1 98.12 201 LYS A N 1
ATOM 1526 C CA . LYS A 1 201 ? -16.719 -9.562 -18.547 1 98.12 201 LYS A CA 1
ATOM 1527 C C . LYS A 1 201 ? -16.516 -11.078 -18.531 1 98.12 201 LYS A C 1
ATOM 1529 O O . LYS A 1 201 ? -15.484 -11.562 -18.062 1 98.12 201 LYS A O 1
ATOM 1534 N N . GLN A 1 202 ? -17.5 -11.805 -19 1 98.38 202 GLN A N 1
ATOM 1535 C CA . GLN A 1 202 ? -17.453 -13.258 -18.984 1 98.38 202 GLN A CA 1
ATOM 1536 C C . GLN A 1 202 ? -16.297 -13.789 -19.828 1 98.38 202 GLN A C 1
ATOM 1538 O O . GLN A 1 202 ? -15.547 -14.664 -19.375 1 98.38 202 GLN A O 1
ATOM 1543 N N . ILE A 1 203 ? -16.141 -13.195 -20.984 1 97.94 203 ILE A N 1
ATOM 1544 C CA . ILE A 1 203 ? -15.062 -13.617 -21.859 1 97.94 203 ILE A CA 1
ATOM 1545 C C . ILE A 1 203 ? -13.719 -13.312 -21.219 1 97.94 203 ILE A C 1
ATOM 1547 O O . ILE A 1 203 ? -12.812 -14.156 -21.219 1 97.94 203 ILE A O 1
ATOM 1551 N N . TRP A 1 204 ? -13.609 -12.211 -20.578 1 98.25 204 TRP A N 1
ATOM 1552 C CA . TRP A 1 204 ? -12.328 -11.82 -19.984 1 98.25 204 TRP A CA 1
ATOM 1553 C C . TRP A 1 204 ? -12.078 -12.594 -18.688 1 98.25 204 TRP A C 1
ATOM 1555 O O . TRP A 1 204 ? -10.93 -12.75 -18.266 1 98.25 204 TRP A O 1
ATOM 1565 N N . THR A 1 205 ? -13.117 -13.039 -18.016 1 98.38 205 THR A N 1
ATOM 1566 C CA . THR A 1 205 ? -12.938 -13.914 -16.875 1 98.38 205 THR A CA 1
ATOM 1567 C C . THR A 1 205 ? -12.211 -15.195 -17.266 1 98.38 205 THR A C 1
ATOM 1569 O O . THR A 1 205 ? -11.266 -15.617 -16.594 1 98.38 205 THR A O 1
ATOM 1572 N N . ILE A 1 206 ? -12.594 -15.734 -18.375 1 98.06 206 ILE A N 1
ATOM 1573 C CA . ILE A 1 206 ? -11.969 -16.953 -18.859 1 98.06 206 ILE A CA 1
ATOM 1574 C C . ILE A 1 206 ? -10.609 -16.641 -19.484 1 98.06 206 ILE A C 1
ATOM 1576 O O . ILE A 1 206 ? -9.625 -17.328 -19.219 1 98.06 206 ILE A O 1
ATOM 1580 N N . ALA A 1 207 ? -10.555 -15.57 -20.281 1 97.75 207 ALA A N 1
ATOM 1581 C CA . ALA A 1 207 ? -9.297 -15.188 -20.922 1 97.75 207 ALA A CA 1
ATOM 1582 C C . ALA A 1 207 ? -8.211 -14.914 -19.891 1 97.75 207 ALA A C 1
ATOM 1584 O O . ALA A 1 207 ? -7.055 -15.289 -20.094 1 97.75 207 ALA A O 1
ATOM 1585 N N . ARG A 1 208 ? -8.555 -14.297 -18.812 1 98.12 208 ARG A N 1
ATOM 1586 C CA . ARG A 1 208 ? -7.609 -13.922 -17.766 1 98.12 208 ARG A CA 1
ATOM 1587 C C . ARG A 1 208 ? -6.977 -15.148 -17.125 1 98.12 208 ARG A C 1
ATOM 1589 O O . ARG A 1 208 ? -5.848 -15.094 -16.641 1 98.12 208 ARG A O 1
ATOM 1596 N N . LEU A 1 209 ? -7.625 -16.297 -17.156 1 98.06 209 LEU A N 1
ATOM 1597 C CA . LEU A 1 209 ? -7.062 -17.531 -16.625 1 98.06 209 LEU A CA 1
ATOM 1598 C C . LEU A 1 209 ? -5.766 -17.906 -17.344 1 98.06 209 LEU A C 1
ATOM 1600 O O . LEU A 1 209 ? -4.918 -18.594 -16.781 1 98.06 209 LEU A O 1
ATOM 1604 N N . PHE A 1 210 ? -5.594 -17.375 -18.531 1 98.12 210 PHE A N 1
ATOM 1605 C CA . PHE A 1 210 ? -4.445 -17.75 -19.359 1 98.12 210 PHE A CA 1
ATOM 1606 C C . PHE A 1 210 ? -3.463 -16.578 -19.469 1 98.12 210 PHE A C 1
ATOM 1608 O O . PHE A 1 210 ? -2.627 -16.562 -20.359 1 98.12 210 PHE A O 1
ATOM 1615 N N . HIS A 1 211 ? -3.502 -15.656 -18.516 1 98.44 211 HIS A N 1
ATOM 1616 C CA . HIS A 1 211 ? -2.664 -14.461 -18.531 1 98.44 211 HIS A CA 1
ATOM 1617 C C . HIS A 1 211 ? -1.184 -14.82 -18.516 1 98.44 211 HIS A C 1
ATOM 1619 O O . HIS A 1 211 ? -0.356 -14.102 -19.078 1 98.44 211 HIS A O 1
ATOM 1625 N N . PRO A 1 212 ? -0.782 -15.969 -17.891 1 98.5 212 PRO A N 1
ATOM 1626 C CA . PRO A 1 212 ? 0.643 -16.297 -17.969 1 98.5 212 PRO A CA 1
ATOM 1627 C C . PRO A 1 212 ? 1.136 -16.484 -19.406 1 98.5 212 PRO A C 1
ATOM 1629 O O . PRO A 1 212 ? 2.281 -16.156 -19.719 1 98.5 212 PRO A O 1
ATOM 1632 N N . VAL A 1 213 ? 0.278 -17 -20.234 1 98 213 VAL A N 1
ATOM 1633 C CA . VAL A 1 213 ? 0.638 -17.188 -21.641 1 98 213 VAL A CA 1
ATOM 1634 C C . VAL A 1 213 ? 0.784 -15.828 -22.312 1 98 213 VAL A C 1
ATOM 1636 O O . VAL A 1 213 ? 1.766 -15.586 -23.031 1 98 213 VAL A O 1
ATOM 1639 N N . TYR A 1 214 ? -0.202 -14.906 -22.078 1 98.06 214 TYR A N 1
ATOM 1640 C CA . TYR A 1 214 ? -0.109 -13.555 -22.609 1 98.06 214 TYR A CA 1
ATOM 1641 C C . TYR A 1 214 ? 1.194 -12.891 -22.172 1 98.06 214 TYR A C 1
ATOM 1643 O O . TYR A 1 214 ? 1.874 -12.258 -23 1 98.06 214 TYR A O 1
ATOM 1651 N N . LEU A 1 215 ? 1.493 -13.086 -20.953 1 98.44 215 LEU A N 1
ATOM 1652 C CA . LEU A 1 215 ? 2.674 -12.438 -20.406 1 98.44 215 LEU A CA 1
ATOM 1653 C C . LEU A 1 215 ? 3.947 -12.977 -21.047 1 98.44 215 LEU A C 1
ATOM 1655 O O . LEU A 1 215 ? 4.855 -12.219 -21.375 1 98.44 215 LEU A O 1
ATOM 1659 N N . PHE A 1 216 ? 3.998 -14.266 -21.219 1 97.31 216 PHE A N 1
ATOM 1660 C CA . PHE A 1 216 ? 5.172 -14.867 -21.844 1 97.31 216 PHE A CA 1
ATOM 1661 C C . PHE A 1 216 ? 5.383 -14.32 -23.25 1 97.31 216 PHE A C 1
ATOM 1663 O O . PHE A 1 216 ? 6.504 -13.969 -23.625 1 97.31 216 PHE A O 1
ATOM 1670 N N . ILE A 1 217 ? 4.34 -14.242 -23.984 1 98 217 ILE A N 1
ATOM 1671 C CA . ILE A 1 217 ? 4.406 -13.727 -25.344 1 98 217 ILE A CA 1
ATOM 1672 C C . ILE A 1 217 ? 4.855 -12.266 -25.328 1 98 217 ILE A C 1
ATOM 1674 O O . ILE A 1 217 ? 5.75 -11.867 -26.062 1 98 217 ILE A O 1
ATOM 1678 N N . CYS A 1 218 ? 4.289 -11.477 -24.438 1 98.12 218 CYS A N 1
ATOM 1679 C CA . CYS A 1 218 ? 4.66 -10.07 -24.312 1 98.12 218 CYS A CA 1
ATOM 1680 C C . CYS A 1 218 ? 6.129 -9.922 -23.922 1 98.12 218 CYS A C 1
ATOM 1682 O O . CYS A 1 218 ? 6.82 -9.039 -24.422 1 98.12 218 CYS A O 1
ATOM 1684 N N . LEU A 1 219 ? 6.535 -10.805 -23.047 1 96.44 219 LEU A N 1
ATOM 1685 C CA . LEU A 1 219 ? 7.926 -10.758 -22.609 1 96.44 219 LEU A CA 1
ATOM 1686 C C . LEU A 1 219 ? 8.875 -10.961 -23.781 1 96.44 219 LEU A C 1
ATOM 1688 O O . LEU A 1 219 ? 9.852 -10.227 -23.938 1 96.44 219 LEU A O 1
ATOM 1692 N N . GLN A 1 220 ? 8.562 -11.898 -24.641 1 94.75 220 GLN A N 1
ATOM 1693 C CA . GLN A 1 220 ? 9.398 -12.141 -25.812 1 94.75 220 GLN A CA 1
ATOM 1694 C C . GLN A 1 220 ? 9.398 -10.945 -26.75 1 94.75 220 GLN A C 1
ATOM 1696 O O . GLN A 1 220 ? 10.445 -10.57 -27.297 1 94.75 220 GLN A O 1
ATOM 1701 N N . ILE A 1 221 ? 8.305 -10.344 -26.875 1 96.88 221 ILE A N 1
ATOM 1702 C CA . ILE A 1 221 ? 8.172 -9.188 -27.75 1 96.88 221 ILE A CA 1
ATOM 1703 C C . ILE A 1 221 ? 9 -8.023 -27.203 1 96.88 221 ILE A C 1
ATOM 1705 O O . ILE A 1 221 ? 9.797 -7.422 -27.922 1 96.88 221 ILE A O 1
ATOM 1709 N N . PHE A 1 222 ? 8.906 -7.762 -25.938 1 95.69 222 PHE A N 1
ATOM 1710 C CA . PHE A 1 222 ? 9.586 -6.613 -25.344 1 95.69 222 PHE A CA 1
ATOM 1711 C C . PHE A 1 222 ? 11.086 -6.863 -25.234 1 95.69 222 PHE A C 1
ATOM 1713 O O . PHE A 1 222 ? 11.883 -5.934 -25.375 1 95.69 222 PHE A O 1
ATOM 1720 N N . LYS A 1 223 ? 11.453 -8.086 -25 1 90.81 223 LYS A N 1
ATOM 1721 C CA . LYS A 1 223 ? 12.883 -8.406 -25.031 1 90.81 223 LYS A CA 1
ATOM 1722 C C . LYS A 1 223 ? 13.492 -8.07 -26.391 1 90.81 223 LYS A C 1
ATOM 1724 O O . LYS A 1 223 ? 14.602 -7.539 -26.469 1 90.81 223 LYS A O 1
ATOM 1729 N N . THR A 1 224 ? 12.805 -8.406 -27.375 1 91.5 224 THR A N 1
ATOM 1730 C CA . THR A 1 224 ? 13.266 -8.133 -28.734 1 91.5 224 THR A CA 1
ATOM 1731 C C . THR A 1 224 ? 13.297 -6.625 -29 1 91.5 224 THR A C 1
ATOM 1733 O O . THR A 1 224 ? 14.266 -6.109 -29.562 1 91.5 224 THR A O 1
ATOM 1736 N N . LEU A 1 225 ? 12.32 -5.93 -28.594 1 91.44 225 LEU A N 1
ATOM 1737 C CA . LEU A 1 225 ? 12.211 -4.496 -28.828 1 91.44 225 LEU A CA 1
ATOM 1738 C C . LEU A 1 225 ? 13.289 -3.732 -28.078 1 91.44 225 LEU A C 1
ATOM 1740 O O . LEU A 1 225 ? 13.789 -2.715 -28.547 1 91.44 225 LEU A O 1
ATOM 1744 N N . PHE A 1 226 ? 13.594 -4.207 -26.859 1 85.56 226 PHE A N 1
ATOM 1745 C CA . PHE A 1 226 ? 14.508 -3.461 -26.016 1 85.56 226 PHE A CA 1
ATOM 1746 C C . PHE A 1 226 ? 15.945 -3.943 -26.219 1 85.56 226 PHE A C 1
ATOM 1748 O O . PHE A 1 226 ? 16.875 -3.412 -25.609 1 85.56 226 PHE A O 1
ATOM 1755 N N . GLY A 1 227 ? 16.203 -4.605 -27.234 1 70.62 227 GLY A N 1
ATOM 1756 C CA . GLY A 1 227 ? 17.531 -5.016 -27.641 1 70.62 227 GLY A CA 1
ATOM 1757 C C . GLY A 1 227 ? 18.094 -6.141 -26.797 1 70.62 227 GLY A C 1
ATOM 1758 O O . GLY A 1 227 ? 19.312 -6.332 -26.75 1 70.62 227 GLY A O 1
ATOM 1759 N N . GLY A 1 228 ? 17.484 -6.652 -25.906 1 57.66 228 GLY A N 1
ATOM 1760 C CA . GLY A 1 228 ? 18 -7.602 -24.922 1 57.66 228 GLY A CA 1
ATOM 1761 C C . GLY A 1 228 ? 18.25 -8.977 -25.5 1 57.66 228 GLY A C 1
ATOM 1762 O O . GLY A 1 228 ? 18.359 -9.961 -24.766 1 57.66 228 GLY A O 1
ATOM 1763 N N . SER A 1 229 ? 18.047 -9.117 -26.766 1 48.5 229 SER A N 1
ATOM 1764 C CA . SER A 1 229 ? 18.469 -10.492 -27.047 1 48.5 229 SER A CA 1
ATOM 1765 C C . SER A 1 229 ? 19.891 -10.75 -26.578 1 48.5 229 SER A C 1
ATOM 1767 O O . SER A 1 229 ? 20.359 -11.891 -26.625 1 48.5 229 SER A O 1
ATOM 1769 N N . SER A 1 230 ? 20.797 -9.727 -26.547 1 46.12 230 SER A N 1
ATOM 1770 C CA . SER A 1 230 ? 22.188 -10.109 -26.453 1 46.12 230 SER A CA 1
ATOM 1771 C C . SER A 1 230 ? 22.578 -10.43 -25.016 1 46.12 230 SER A C 1
ATOM 1773 O O . SER A 1 230 ? 22.094 -9.797 -24.078 1 46.12 230 SER A O 1
ATOM 1775 N N . SER A 1 231 ? 22.938 -11.633 -24.75 1 46.97 231 SER A N 1
ATOM 1776 C CA . SER A 1 231 ? 23.672 -12.344 -23.703 1 46.97 231 SER A CA 1
ATOM 1777 C C . SER A 1 231 ? 24.719 -11.438 -23.047 1 46.97 231 SER A C 1
ATOM 1779 O O . SER A 1 231 ? 25.594 -11.914 -22.312 1 46.97 231 SER A O 1
ATOM 1781 N N . ALA A 1 232 ? 24.891 -10.266 -23.453 1 46.94 232 ALA A N 1
ATOM 1782 C CA . ALA A 1 232 ? 26.109 -9.672 -22.906 1 46.94 232 ALA A CA 1
ATOM 1783 C C . ALA A 1 232 ? 25.969 -9.406 -21.406 1 46.94 232 ALA A C 1
ATOM 1785 O O . ALA A 1 232 ? 24.891 -9.062 -20.938 1 46.94 232 ALA A O 1
ATOM 1786 N N . PRO A 1 233 ? 26.969 -9.898 -20.672 1 51.81 233 PRO A N 1
ATOM 1787 C CA . PRO A 1 233 ? 27.094 -9.688 -19.219 1 51.81 233 PRO A CA 1
ATOM 1788 C C . PRO A 1 233 ? 26.734 -8.266 -18.797 1 51.81 233 PRO A C 1
ATOM 1790 O O . PRO A 1 233 ? 26.984 -7.316 -19.547 1 51.81 233 PRO A O 1
ATOM 1793 N N . ALA A 1 234 ? 25.812 -8.133 -17.891 1 53.97 234 ALA A N 1
ATOM 1794 C CA . ALA A 1 234 ? 25.422 -6.844 -17.344 1 53.97 234 ALA A CA 1
ATOM 1795 C C . ALA A 1 234 ? 26.641 -5.961 -17.078 1 53.97 234 ALA A C 1
ATOM 1797 O O . ALA A 1 234 ? 27.547 -6.344 -16.328 1 53.97 234 ALA A O 1
ATOM 1798 N N . THR A 1 235 ? 27 -5 -17.953 1 57.56 235 THR A N 1
ATOM 1799 C CA . THR A 1 235 ? 28.047 -4.012 -17.75 1 57.56 235 THR A CA 1
ATOM 1800 C C . THR A 1 235 ? 27.594 -2.93 -16.781 1 57.56 235 THR A C 1
ATOM 1802 O O . THR A 1 235 ? 28.375 -2.074 -16.375 1 57.56 235 THR A O 1
ATOM 1805 N N . ASP A 1 236 ? 26.359 -3.254 -16.188 1 63.56 236 ASP A N 1
ATOM 1806 C CA . ASP A 1 236 ? 25.859 -2.215 -15.297 1 63.56 236 ASP A CA 1
ATOM 1807 C C . ASP A 1 236 ? 26.406 -2.402 -13.883 1 63.56 236 ASP A C 1
ATOM 1809 O O . ASP A 1 236 ? 26.672 -3.531 -13.453 1 63.56 236 ASP A O 1
ATOM 1813 N N . PRO A 1 237 ? 26.688 -1.281 -13.344 1 66 237 PRO A N 1
ATOM 1814 C CA . PRO A 1 237 ? 27.078 -1.39 -11.938 1 66 237 PRO A CA 1
ATOM 1815 C C . PRO A 1 237 ? 26.062 -2.158 -11.102 1 66 237 PRO A C 1
ATOM 1817 O O . PRO A 1 237 ? 24.859 -2.084 -11.367 1 66 237 PRO A O 1
ATOM 1820 N N . PRO A 1 238 ? 26.531 -3.02 -10.258 1 65.75 238 PRO A N 1
ATOM 1821 C CA . PRO A 1 238 ? 25.672 -3.855 -9.422 1 65.75 238 PRO A CA 1
ATOM 1822 C C . PRO A 1 238 ? 24.516 -3.074 -8.805 1 65.75 238 PRO A C 1
ATOM 1824 O O . PRO A 1 238 ? 23.406 -3.609 -8.648 1 65.75 238 PRO A O 1
ATOM 1827 N N . GLN A 1 239 ? 24.703 -1.812 -8.57 1 68.06 239 GLN A N 1
ATOM 1828 C CA . GLN A 1 239 ? 23.672 -1.013 -7.922 1 68.06 239 GLN A CA 1
ATOM 1829 C C . GLN A 1 239 ? 22.469 -0.802 -8.844 1 68.06 239 GLN A C 1
ATOM 1831 O O . GLN A 1 239 ? 21.328 -0.794 -8.391 1 68.06 239 GLN A O 1
ATOM 1836 N N . ARG A 1 240 ? 22.859 -0.711 -10.055 1 69.75 240 ARG A N 1
ATOM 1837 C CA . ARG A 1 240 ? 21.781 -0.489 -11.008 1 69.75 240 ARG A CA 1
ATOM 1838 C C . ARG A 1 240 ? 20.984 -1.772 -11.25 1 69.75 240 ARG A C 1
ATOM 1840 O O . ARG A 1 240 ? 19.781 -1.731 -11.469 1 69.75 240 ARG A O 1
ATOM 1847 N N . LEU A 1 241 ? 21.734 -2.807 -11.148 1 69.56 241 LEU A N 1
ATOM 1848 C CA . LEU A 1 241 ? 21.062 -4.09 -11.312 1 69.56 241 LEU A CA 1
ATOM 1849 C C . LEU A 1 241 ? 20.109 -4.355 -10.148 1 69.56 241 LEU A C 1
ATOM 1851 O O . LEU A 1 241 ? 18.984 -4.785 -10.352 1 69.56 241 LEU A O 1
ATOM 1855 N N . LEU A 1 242 ? 20.516 -3.934 -9.016 1 80.38 242 LEU A N 1
ATOM 1856 C CA . LEU A 1 242 ? 19.703 -4.113 -7.824 1 80.38 242 LEU A CA 1
ATOM 1857 C C . LEU A 1 242 ? 18.5 -3.162 -7.84 1 80.38 242 LEU A C 1
ATOM 1859 O O . LEU A 1 242 ? 17.438 -3.496 -7.332 1 80.38 242 LEU A O 1
ATOM 1863 N N . ALA A 1 243 ? 18.734 -2.113 -8.516 1 83.56 243 ALA A N 1
ATOM 1864 C CA . ALA A 1 243 ? 17.672 -1.104 -8.539 1 83.56 243 ALA A CA 1
ATOM 1865 C C . ALA A 1 243 ? 16.484 -1.573 -9.367 1 83.56 243 ALA A C 1
ATOM 1867 O O . ALA A 1 243 ? 15.328 -1.332 -9 1 83.56 243 ALA A O 1
ATOM 1868 N N . THR A 1 244 ? 16.719 -2.164 -10.461 1 85.19 244 THR A N 1
ATOM 1869 C CA . THR A 1 244 ? 15.641 -2.645 -11.312 1 85.19 244 THR A CA 1
ATOM 1870 C C . THR A 1 244 ? 14.859 -3.758 -10.617 1 85.19 244 THR A C 1
ATOM 1872 O O . THR A 1 244 ? 13.625 -3.781 -10.664 1 85.19 244 THR A O 1
ATOM 1875 N N . ARG A 1 245 ? 15.562 -4.617 -9.953 1 89.81 245 ARG A N 1
ATOM 1876 C CA . ARG A 1 245 ? 14.898 -5.672 -9.188 1 89.81 245 ARG A CA 1
ATOM 1877 C C . ARG A 1 245 ? 14.055 -5.082 -8.062 1 89.81 245 ARG A C 1
ATOM 1879 O O . ARG A 1 245 ? 12.922 -5.52 -7.836 1 89.81 245 ARG A O 1
ATOM 1886 N N . ARG A 1 246 ? 14.586 -4.16 -7.484 1 91.38 246 ARG A N 1
ATOM 1887 C CA . ARG A 1 246 ? 13.891 -3.502 -6.383 1 91.38 246 ARG A CA 1
ATOM 1888 C C . ARG A 1 246 ? 12.57 -2.893 -6.848 1 91.38 246 ARG A C 1
ATOM 1890 O O . ARG A 1 246 ? 11.57 -2.957 -6.137 1 91.38 246 ARG A O 1
ATOM 1897 N N . LYS A 1 247 ? 12.609 -2.277 -7.969 1 93.62 247 LYS A N 1
ATOM 1898 C CA . LYS A 1 247 ? 11.391 -1.678 -8.5 1 93.62 247 LYS A CA 1
ATOM 1899 C C . LYS A 1 247 ? 10.297 -2.729 -8.695 1 93.62 247 LYS A C 1
ATOM 1901 O O . LYS A 1 247 ? 9.133 -2.486 -8.383 1 93.62 247 LYS A O 1
ATOM 1906 N N . LEU A 1 248 ? 10.703 -3.861 -9.188 1 95.12 248 LEU A N 1
ATOM 1907 C CA . LEU A 1 248 ? 9.727 -4.926 -9.383 1 95.12 248 LEU A CA 1
ATOM 1908 C C . LEU A 1 248 ? 9.188 -5.414 -8.039 1 95.12 248 LEU A C 1
ATOM 1910 O O . LEU A 1 248 ? 7.988 -5.656 -7.902 1 95.12 248 LEU A O 1
ATOM 1914 N N . TYR A 1 249 ? 10.047 -5.508 -7.008 1 96.88 249 TYR A N 1
ATOM 1915 C CA . TYR A 1 249 ? 9.586 -5.855 -5.672 1 96.88 249 TYR A CA 1
ATOM 1916 C C . TYR A 1 249 ? 8.656 -4.781 -5.117 1 96.88 249 TYR A C 1
ATOM 1918 O O . TYR A 1 249 ? 7.668 -5.09 -4.445 1 96.88 249 TYR A O 1
ATOM 1926 N N . GLN A 1 250 ? 9 -3.59 -5.418 1 97.31 250 GLN A N 1
ATOM 1927 C CA . GLN A 1 250 ? 8.156 -2.496 -4.945 1 97.31 250 GLN A CA 1
ATOM 1928 C C . GLN A 1 250 ? 6.754 -2.586 -5.547 1 97.31 250 GLN A C 1
ATOM 1930 O O . GLN A 1 250 ? 5.758 -2.398 -4.84 1 97.31 250 GLN A O 1
ATOM 1935 N N . PHE A 1 251 ? 6.629 -2.877 -6.754 1 97.69 251 PHE A N 1
ATOM 1936 C CA . PHE A 1 251 ? 5.32 -2.99 -7.383 1 97.69 251 PHE A CA 1
ATOM 1937 C C . PHE A 1 251 ? 4.613 -4.262 -6.934 1 97.69 251 PHE A C 1
ATOM 1939 O O . PHE A 1 251 ? 3.381 -4.301 -6.859 1 97.69 251 PHE A O 1
ATOM 1946 N N . SER A 1 252 ? 5.426 -5.293 -6.637 1 98.44 252 SER A N 1
ATOM 1947 C CA . SER A 1 252 ? 4.84 -6.465 -6 1 98.44 252 SER A CA 1
ATOM 1948 C C . SER A 1 252 ? 4.191 -6.102 -4.664 1 98.44 252 SER A C 1
ATOM 1950 O O . SER A 1 252 ? 3.053 -6.488 -4.395 1 98.44 252 SER A O 1
ATOM 1952 N N . ILE A 1 253 ? 4.844 -5.297 -3.887 1 98.81 253 ILE A N 1
ATOM 1953 C CA . ILE A 1 253 ? 4.363 -4.859 -2.582 1 98.81 253 ILE A CA 1
ATOM 1954 C C . ILE A 1 253 ? 3.123 -3.984 -2.756 1 98.81 253 ILE A C 1
ATOM 1956 O O . ILE A 1 253 ? 2.131 -4.152 -2.043 1 98.81 253 ILE A O 1
ATOM 1960 N N . LEU A 1 254 ? 3.156 -3.135 -3.742 1 98.56 254 LEU A N 1
ATOM 1961 C CA . LEU A 1 254 ? 2.045 -2.215 -3.969 1 98.56 254 LEU A CA 1
ATOM 1962 C C . LEU A 1 254 ? 0.827 -2.957 -4.508 1 98.56 254 LEU A C 1
ATOM 1964 O O . LEU A 1 254 ? -0.308 -2.639 -4.145 1 98.56 254 LEU A O 1
ATOM 1968 N N . ALA A 1 255 ? 1.062 -3.957 -5.352 1 98 255 ALA A N 1
ATOM 1969 C CA . ALA A 1 255 ? -0.045 -4.766 -5.855 1 98 255 ALA A CA 1
ATOM 1970 C C . ALA A 1 255 ? -0.736 -5.516 -4.719 1 98 255 ALA A C 1
ATOM 1972 O O . ALA A 1 255 ? -1.965 -5.508 -4.621 1 98 255 ALA A O 1
ATOM 1973 N N . SER A 1 256 ? 0.056 -6.109 -3.914 1 98.62 256 SER A N 1
ATOM 1974 C CA . SER A 1 256 ? -0.489 -6.777 -2.736 1 98.62 256 SER A CA 1
ATOM 1975 C C . SER A 1 256 ? -1.18 -5.781 -1.809 1 98.62 256 SER A C 1
ATOM 1977 O O . SER A 1 256 ? -2.311 -6.012 -1.375 1 98.62 256 SER A O 1
ATOM 1979 N N . GLY A 1 257 ? -0.498 -4.715 -1.586 1 98.56 257 GLY A N 1
ATOM 1980 C CA . GLY A 1 257 ? -0.979 -3.727 -0.635 1 98.56 257 GLY A CA 1
ATOM 1981 C C . GLY A 1 257 ? -2.309 -3.115 -1.031 1 98.56 257 GLY A C 1
ATOM 1982 O O . GLY A 1 257 ? -3.184 -2.914 -0.185 1 98.56 257 GLY A O 1
ATOM 1983 N N . PHE A 1 258 ? -2.514 -2.807 -2.293 1 98 258 PHE A N 1
ATOM 1984 C CA . PHE A 1 258 ? -3.734 -2.158 -2.754 1 98 258 PHE A CA 1
ATOM 1985 C C . PHE A 1 258 ? -4.957 -3.008 -2.422 1 98 258 PHE A C 1
ATOM 1987 O O . PHE A 1 258 ? -5.902 -2.525 -1.792 1 98 258 PHE A O 1
ATOM 1994 N N . PHE A 1 259 ? -4.926 -4.223 -2.713 1 97.81 259 PHE A N 1
ATOM 1995 C CA . PHE A 1 259 ? -6.082 -5.094 -2.527 1 97.81 259 PHE A CA 1
ATOM 1996 C C . PHE A 1 259 ? -6.191 -5.539 -1.074 1 97.81 259 PHE A C 1
ATOM 1998 O O . PHE A 1 259 ? -7.297 -5.73 -0.561 1 97.81 259 PHE A O 1
ATOM 2005 N N . HIS A 1 260 ? -5.059 -5.688 -0.441 1 97.69 260 HIS A N 1
ATOM 2006 C CA . HIS A 1 260 ? -5.055 -5.98 0.988 1 97.69 260 HIS A CA 1
ATOM 2007 C C . HIS A 1 260 ? -5.727 -4.863 1.781 1 97.69 260 HIS A C 1
ATOM 2009 O O . HIS A 1 260 ? -6.637 -5.121 2.57 1 97.69 260 HIS A O 1
ATOM 2015 N N . VAL A 1 261 ? -5.402 -3.689 1.475 1 98.12 261 VAL A N 1
ATOM 2016 C CA . VAL A 1 261 ? -5.871 -2.541 2.246 1 98.12 261 VAL A CA 1
ATOM 2017 C C . VAL A 1 261 ? -7.328 -2.244 1.902 1 98.12 261 VAL A C 1
ATOM 2019 O O . VAL A 1 261 ? -8.117 -1.881 2.777 1 98.12 261 VAL A O 1
ATOM 2022 N N . THR A 1 262 ? -7.746 -2.354 0.668 1 97.25 262 THR A N 1
ATOM 2023 C CA . THR A 1 262 ? -9.148 -2.148 0.332 1 97.25 262 THR A CA 1
ATOM 2024 C C . THR A 1 262 ? -10.031 -3.188 1.021 1 97.25 262 THR A C 1
ATOM 2026 O O . THR A 1 262 ? -11.133 -2.873 1.472 1 97.25 262 THR A O 1
ATOM 2029 N N . SER A 1 263 ? -9.539 -4.398 1.133 1 95.88 263 SER A N 1
ATOM 2030 C CA . SER A 1 263 ? -10.289 -5.434 1.84 1 95.88 263 SER A CA 1
ATOM 2031 C C . SER A 1 263 ? -10.359 -5.145 3.334 1 95.88 263 SER A C 1
ATOM 2033 O O . SER A 1 263 ? -11.422 -5.266 3.947 1 95.88 263 SER A O 1
ATOM 2035 N N . LEU A 1 264 ? -9.281 -4.691 3.859 1 94.69 264 LEU A N 1
ATOM 2036 C CA . LEU A 1 264 ? -9.242 -4.363 5.281 1 94.69 264 LEU A CA 1
ATOM 2037 C C . LEU A 1 264 ? -10.133 -3.162 5.586 1 94.69 264 LEU A C 1
ATOM 2039 O O . LEU A 1 264 ? -10.766 -3.105 6.645 1 94.69 264 LEU A O 1
ATOM 2043 N N . ALA A 1 265 ? -10.125 -2.219 4.66 1 95.19 265 ALA A N 1
ATOM 2044 C CA . ALA A 1 265 ? -10.953 -1.031 4.844 1 95.19 265 ALA A CA 1
ATOM 2045 C C . ALA A 1 265 ? -12.422 -1.41 5.016 1 95.19 265 ALA A C 1
ATOM 2047 O O . ALA A 1 265 ? -13.125 -0.842 5.855 1 95.19 265 ALA A O 1
ATOM 2048 N N . MET A 1 266 ? -12.836 -2.391 4.27 1 94.38 266 MET A N 1
ATOM 2049 C CA . MET A 1 266 ? -14.227 -2.824 4.375 1 94.38 266 MET A CA 1
ATOM 2050 C C . MET A 1 266 ? -14.438 -3.666 5.629 1 94.38 266 MET A C 1
ATOM 2052 O O . MET A 1 266 ? -15.438 -3.508 6.328 1 94.38 266 MET A O 1
ATOM 2056 N N . LEU A 1 267 ? -13.461 -4.418 5.898 1 93.38 267 LEU A N 1
ATOM 2057 C CA . LEU A 1 267 ? -13.547 -5.277 7.074 1 93.38 267 LEU A CA 1
ATOM 2058 C C . LEU A 1 267 ? -13.57 -4.445 8.352 1 93.38 267 LEU A C 1
ATOM 2060 O O . LEU A 1 267 ? -14.273 -4.785 9.305 1 93.38 267 LEU A O 1
ATOM 2064 N N . LEU A 1 268 ? -12.844 -3.346 8.305 1 91.62 268 LEU A N 1
ATOM 2065 C CA . LEU A 1 268 ? -12.719 -2.525 9.5 1 91.62 268 LEU A CA 1
ATOM 2066 C C . LEU A 1 268 ? -13.578 -1.27 9.398 1 91.62 268 LEU A C 1
ATOM 2068 O O . LEU A 1 268 ? -13.406 -0.324 10.172 1 91.62 268 LEU A O 1
ATOM 2072 N N . ALA A 1 269 ? -14.445 -1.275 8.508 1 92 269 ALA A N 1
ATOM 2073 C CA . ALA A 1 269 ? -15.234 -0.076 8.242 1 92 269 ALA A CA 1
ATOM 2074 C C . ALA A 1 269 ? -16.047 0.323 9.469 1 92 269 ALA A C 1
ATOM 2076 O O . ALA A 1 269 ? -16.219 1.512 9.75 1 92 269 ALA A O 1
ATOM 2077 N N . GLU A 1 270 ? -16.5 -0.62 10.18 1 90.5 270 GLU A N 1
ATOM 2078 C CA . GLU A 1 270 ? -17.312 -0.315 11.359 1 90.5 270 GLU A CA 1
ATOM 2079 C C . GLU A 1 270 ? -16.484 0.41 12.414 1 90.5 270 GLU A C 1
ATOM 2081 O O . GLU A 1 270 ? -17.031 1.145 13.242 1 90.5 270 GLU A O 1
ATOM 2086 N N . ASN A 1 271 ? -15.234 0.256 12.359 1 89.5 271 ASN A N 1
ATOM 2087 C CA . ASN A 1 271 ? -14.359 0.944 13.305 1 89.5 271 ASN A CA 1
ATOM 2088 C C . ASN A 1 271 ? -13.82 2.246 12.711 1 89.5 271 ASN A C 1
ATOM 2090 O O . ASN A 1 271 ? -13.727 3.256 13.414 1 89.5 271 ASN A O 1
ATOM 2094 N N . MET A 1 272 ? -13.547 2.271 11.453 1 92.38 272 MET A N 1
ATOM 2095 C CA . MET A 1 272 ? -12.859 3.398 10.828 1 92.38 272 MET A CA 1
ATOM 2096 C C . MET A 1 272 ? -13.859 4.363 10.195 1 92.38 272 MET A C 1
ATOM 2098 O O . MET A 1 272 ? -13.609 5.566 10.125 1 92.38 272 MET A O 1
ATOM 2102 N N . PHE A 1 273 ? -14.945 3.846 9.758 1 95.06 273 PHE A N 1
ATOM 2103 C CA . PHE A 1 273 ? -15.977 4.602 9.07 1 95.06 273 PHE A CA 1
ATOM 2104 C C . PHE A 1 273 ? -17.359 4.234 9.594 1 95.06 273 PHE A C 1
ATOM 2106 O O . PHE A 1 273 ? -18.25 3.893 8.82 1 95.06 273 PHE A O 1
ATOM 2113 N N . THR A 1 274 ? -17.453 4.422 10.828 1 94.5 274 THR A N 1
ATOM 2114 C CA . THR A 1 274 ? -18.609 3.943 11.57 1 94.5 274 THR A CA 1
ATOM 2115 C C . THR A 1 274 ? -19.906 4.516 10.992 1 94.5 274 THR A C 1
ATOM 2117 O O . THR A 1 274 ? -20 5.719 10.758 1 94.5 274 THR A O 1
ATOM 2120 N N . GLY A 1 275 ? -20.797 3.639 10.719 1 95.38 275 GLY A N 1
ATOM 2121 C CA . GLY A 1 275 ? -22.125 4.066 10.289 1 95.38 275 GLY A CA 1
ATOM 2122 C C . GLY A 1 275 ? -22.234 4.219 8.781 1 95.38 275 GLY A C 1
ATOM 2123 O O . GLY A 1 275 ? -23.297 4.609 8.273 1 95.38 275 GLY A O 1
ATOM 2124 N N . TRP A 1 276 ? -21.219 3.941 8.117 1 96.62 276 TRP A N 1
ATOM 2125 C CA . TRP A 1 276 ? -21.266 4.188 6.676 1 96.62 276 TRP A CA 1
ATOM 2126 C C . TRP A 1 276 ? -21.859 3.002 5.934 1 96.62 276 TRP A C 1
ATOM 2128 O O . TRP A 1 276 ? -22.5 3.172 4.891 1 96.62 276 TRP A O 1
ATOM 2138 N N . LEU A 1 277 ? -21.688 1.803 6.473 1 96.88 277 LEU A N 1
ATOM 2139 C CA . LEU A 1 277 ? -22.156 0.595 5.797 1 96.88 277 LEU A CA 1
ATOM 2140 C C . LEU A 1 277 ? -23.609 0.301 6.148 1 96.88 277 LEU A C 1
ATOM 2142 O O . LEU A 1 277 ? -24.062 0.638 7.242 1 96.88 277 LEU A O 1
ATOM 2146 N N . ARG A 1 278 ? -24.188 -0.324 5.246 1 96.38 278 ARG A N 1
ATOM 2147 C CA . ARG A 1 278 ? -25.531 -0.822 5.516 1 96.38 278 ARG A CA 1
ATOM 2148 C C . ARG A 1 278 ? -25.5 -1.936 6.559 1 96.38 278 ARG A C 1
ATOM 2150 O O . ARG A 1 278 ? -24.578 -2.752 6.578 1 96.38 278 ARG A O 1
ATOM 2157 N N . GLU A 1 279 ? -26.547 -2.051 7.242 1 94.31 279 GLU A N 1
ATOM 2158 C CA . GLU A 1 279 ? -26.641 -3.002 8.344 1 94.31 279 GLU A CA 1
ATOM 2159 C C . GLU A 1 279 ? -26.625 -4.441 7.836 1 94.31 279 GLU A C 1
ATOM 2161 O O . GLU A 1 279 ? -26.109 -5.34 8.5 1 94.31 279 GLU A O 1
ATOM 2166 N N . ASP A 1 280 ? -27.156 -4.641 6.703 1 93.31 280 ASP A N 1
ATOM 2167 C CA . ASP A 1 280 ? -27.281 -5.996 6.184 1 93.31 280 ASP A CA 1
ATOM 2168 C C . ASP A 1 280 ? -25.953 -6.504 5.621 1 93.31 280 ASP A C 1
ATOM 2170 O O . ASP A 1 280 ? -25.797 -7.699 5.367 1 93.31 280 ASP A O 1
ATOM 2174 N N . VAL A 1 281 ? -25.031 -5.629 5.461 1 93.75 281 VAL A N 1
ATOM 2175 C CA . VAL A 1 281 ? -23.719 -5.992 4.938 1 93.75 281 VAL A CA 1
ATOM 2176 C C . VAL A 1 281 ? -22.797 -6.41 6.082 1 93.75 281 VAL A C 1
ATOM 2178 O O . VAL A 1 281 ? -21.922 -7.27 5.914 1 93.75 281 VAL A O 1
ATOM 2181 N N . LEU A 1 282 ? -22.984 -5.93 7.258 1 91.81 282 LEU A N 1
ATOM 2182 C CA . LEU A 1 282 ? -22.094 -6 8.406 1 91.81 282 LEU A CA 1
ATOM 2183 C C . LEU A 1 282 ? -21.891 -7.441 8.859 1 91.81 282 LEU A C 1
ATOM 2185 O O . LEU A 1 282 ? -20.766 -7.859 9.156 1 91.81 282 LEU A O 1
ATOM 2189 N N . PRO A 1 283 ? -22.891 -8.258 8.805 1 87.75 283 PRO A N 1
ATOM 2190 C CA . PRO A 1 283 ? -22.688 -9.633 9.258 1 87.75 283 PRO A CA 1
ATOM 2191 C C . PRO A 1 283 ? -21.703 -10.406 8.391 1 87.75 283 PRO A C 1
ATOM 2193 O O . PRO A 1 283 ? -21.078 -11.359 8.859 1 87.75 283 PRO A O 1
ATOM 2196 N N . GLY A 1 284 ? -21.609 -9.953 7.195 1 88.31 284 GLY A N 1
ATOM 2197 C CA . GLY A 1 284 ? -20.688 -10.633 6.285 1 88.31 284 GLY A CA 1
ATOM 2198 C C . GLY A 1 284 ? -19.25 -10.164 6.422 1 88.31 284 GLY A C 1
ATOM 2199 O O . GLY A 1 284 ? -18.344 -10.758 5.84 1 88.31 284 GLY A O 1
ATOM 2200 N N . LEU A 1 285 ? -19.141 -9.125 7.262 1 92.19 285 LEU A N 1
ATOM 2201 C CA . LEU A 1 285 ? -17.812 -8.531 7.402 1 92.19 285 LEU A CA 1
ATOM 2202 C C . LEU A 1 285 ? -17.25 -8.781 8.797 1 92.19 285 LEU A C 1
ATOM 2204 O O . LEU A 1 285 ? -17.469 -7.973 9.711 1 92.19 285 LEU A O 1
ATOM 2208 N N . HIS A 1 286 ? -16.688 -9.836 9.031 1 88.56 286 HIS A N 1
ATOM 2209 C CA . HIS A 1 286 ? -16.016 -10.195 10.281 1 88.56 286 HIS A CA 1
ATOM 2210 C C . HIS A 1 286 ? -14.641 -10.781 10.031 1 88.56 286 HIS A C 1
ATOM 2212 O O . HIS A 1 286 ? -14.453 -11.555 9.086 1 88.56 286 HIS A O 1
ATOM 2218 N N . ILE A 1 287 ? -13.797 -10.422 10.836 1 84.69 287 ILE A N 1
ATOM 2219 C CA . ILE A 1 287 ? -12.414 -10.852 10.68 1 84.69 287 ILE A CA 1
ATOM 2220 C C . ILE A 1 287 ? -12.336 -12.375 10.695 1 84.69 287 ILE A C 1
ATOM 2222 O O . ILE A 1 287 ? -11.57 -12.969 9.938 1 84.69 287 ILE A O 1
ATOM 2226 N N . GLY A 1 288 ? -13.07 -12.969 11.547 1 83 288 GLY A N 1
ATOM 2227 C CA . GLY A 1 288 ? -13.094 -14.422 11.617 1 83 288 GLY A CA 1
ATOM 2228 C C . GLY A 1 288 ? -13.625 -15.078 10.352 1 83 288 GLY A C 1
ATOM 2229 O O . GLY A 1 288 ? -13.062 -16.062 9.875 1 83 288 GLY A O 1
ATOM 2230 N N . THR A 1 289 ? -14.594 -14.492 9.812 1 79.81 289 THR A N 1
ATOM 2231 C CA . THR A 1 289 ? -15.188 -15.07 8.609 1 79.81 289 THR A CA 1
ATOM 2232 C C . THR A 1 289 ? -14.305 -14.82 7.391 1 79.81 289 THR A C 1
ATOM 2234 O O . THR A 1 289 ? -14.344 -15.586 6.426 1 79.81 289 THR A O 1
ATOM 2237 N N . MET A 1 290 ? -13.516 -13.781 7.492 1 81.88 290 MET A N 1
ATOM 2238 C CA . MET A 1 290 ? -12.641 -13.469 6.367 1 81.88 290 MET A CA 1
ATOM 2239 C C . MET A 1 290 ? -11.375 -14.32 6.41 1 81.88 290 MET A C 1
ATOM 2241 O O . MET A 1 290 ? -10.914 -14.805 5.375 1 81.88 290 MET A O 1
ATOM 2245 N N . PHE A 1 291 ? -10.875 -14.586 7.59 1 85.94 291 PHE A N 1
ATOM 2246 C CA . PHE A 1 291 ? -9.539 -15.156 7.637 1 85.94 291 PHE A CA 1
ATOM 2247 C C . PHE A 1 291 ? -9.57 -16.578 8.18 1 85.94 291 PHE A C 1
ATOM 2249 O O . PHE A 1 291 ? -8.562 -17.281 8.156 1 85.94 291 PHE A O 1
ATOM 2256 N N . ILE A 1 292 ? -10.758 -17.031 8.578 1 89.44 292 ILE A N 1
ATOM 2257 C CA . ILE A 1 292 ? -10.859 -18.391 9.086 1 89.44 292 ILE A CA 1
ATOM 2258 C C . ILE A 1 292 ? -11.844 -19.188 8.227 1 89.44 292 ILE A C 1
ATOM 2260 O O . ILE A 1 292 ? -13.055 -19.141 8.453 1 89.44 292 ILE A O 1
ATOM 2264 N N . PRO A 1 293 ? -11.273 -19.906 7.316 1 92.81 293 PRO A N 1
ATOM 2265 C CA . PRO A 1 293 ? -12.164 -20.688 6.461 1 92.81 293 PRO A CA 1
ATOM 2266 C C . PRO A 1 293 ? -12.789 -21.875 7.195 1 92.81 293 PRO A C 1
ATOM 2268 O O . PRO A 1 293 ? -12.234 -22.344 8.188 1 92.81 293 PRO A O 1
ATOM 2271 N N . ALA A 1 294 ? -13.969 -22.281 6.711 1 93.06 294 ALA A N 1
ATOM 2272 C CA . ALA A 1 294 ? -14.555 -23.516 7.223 1 93.06 294 ALA A CA 1
ATOM 2273 C C . ALA A 1 294 ? -13.57 -24.672 7.098 1 93.06 294 ALA A C 1
ATOM 2275 O O . ALA A 1 294 ? -12.922 -24.844 6.062 1 93.06 294 ALA A O 1
ATOM 2276 N N . PRO A 1 295 ? -13.516 -25.438 8.156 1 93.94 295 PRO A N 1
ATOM 2277 C CA . PRO A 1 295 ? -12.531 -26.531 8.133 1 93.94 295 PRO A CA 1
ATOM 2278 C C . PRO A 1 295 ? -12.883 -27.609 7.125 1 93.94 295 PRO A C 1
ATOM 2280 O O . PRO A 1 295 ? -14.062 -27.922 6.926 1 93.94 295 PRO A O 1
ATOM 2283 N N . PHE A 1 296 ? -11.812 -28.188 6.555 1 95.38 296 PHE A N 1
ATOM 2284 C CA . PHE A 1 296 ? -12.031 -29.219 5.539 1 95.38 296 PHE A CA 1
ATOM 2285 C C . PHE A 1 296 ? -12.188 -30.594 6.176 1 95.38 296 PHE A C 1
ATOM 2287 O O . PHE A 1 296 ? -12.57 -31.547 5.5 1 95.38 296 PHE A O 1
ATOM 2294 N N . TRP A 1 297 ? -11.945 -30.734 7.418 1 93.81 297 TRP A N 1
ATOM 2295 C CA . TRP A 1 297 ? -12.023 -32.031 8.07 1 93.81 297 TRP A CA 1
ATOM 2296 C C . TRP A 1 297 ? -13.391 -32.25 8.711 1 93.81 297 TRP A C 1
ATOM 2298 O O . TRP A 1 297 ? -13.648 -33.281 9.328 1 93.81 297 TRP A O 1
ATOM 2308 N N . THR A 1 298 ? -14.273 -31.266 8.609 1 90 298 THR A N 1
ATOM 2309 C CA . THR A 1 298 ? -15.648 -31.406 9.055 1 90 298 THR A CA 1
ATOM 2310 C C . THR A 1 298 ? -16.625 -31.141 7.91 1 90 298 THR A C 1
ATOM 2312 O O . THR A 1 298 ? -16.406 -30.25 7.098 1 90 298 THR A O 1
ATOM 2315 N N . ARG A 1 299 ? -17.609 -32 7.926 1 87.56 299 ARG A N 1
ATOM 2316 C CA . ARG A 1 299 ? -18.641 -31.781 6.926 1 87.56 299 ARG A CA 1
ATOM 2317 C C . ARG A 1 299 ? -19.562 -30.625 7.34 1 87.56 299 ARG A C 1
ATOM 2319 O O . ARG A 1 299 ? -20.031 -30.578 8.477 1 87.56 299 ARG A O 1
ATOM 2326 N N . THR A 1 300 ? -19.578 -29.688 6.48 1 86.38 300 THR A N 1
ATOM 2327 C CA . THR A 1 300 ? -20.438 -28.531 6.723 1 86.38 300 THR A CA 1
ATOM 2328 C C . THR A 1 300 ? -21.328 -28.25 5.516 1 86.38 300 THR A C 1
ATOM 2330 O O . THR A 1 300 ? -20.844 -28.203 4.383 1 86.38 300 THR A O 1
ATOM 2333 N N . GLN A 1 301 ? -22.609 -28.25 5.734 1 89.19 301 GLN A N 1
ATOM 2334 C CA . GLN A 1 301 ? -23.516 -27.828 4.664 1 89.19 301 GLN A CA 1
ATOM 2335 C C . GLN A 1 301 ? -23.297 -26.375 4.297 1 89.19 301 GLN A C 1
ATOM 2337 O O . GLN A 1 301 ? -23.25 -25.5 5.176 1 89.19 301 GLN A O 1
ATOM 2342 N N . MET A 1 302 ? -23.031 -26.156 2.936 1 92.25 302 MET A N 1
ATOM 2343 C CA . MET A 1 302 ? -22.812 -24.797 2.461 1 92.25 302 MET A CA 1
ATOM 2344 C C . MET A 1 302 ? -23.547 -24.547 1.15 1 92.25 302 MET A C 1
ATOM 2346 O O . MET A 1 302 ? -23.719 -25.469 0.346 1 92.25 302 MET A O 1
ATOM 2350 N N . SER A 1 303 ? -24.078 -23.328 1.083 1 93.88 303 SER A N 1
ATOM 2351 C CA . SER A 1 303 ? -24.547 -22.906 -0.227 1 93.88 303 SER A CA 1
ATOM 2352 C C . SER A 1 303 ? -23.406 -22.781 -1.22 1 93.88 303 SER A C 1
ATOM 2354 O O . SER A 1 303 ? -22.234 -22.812 -0.83 1 93.88 303 SER A O 1
ATOM 2356 N N . PHE A 1 304 ? -23.688 -22.656 -2.475 1 95.31 304 PHE A N 1
ATOM 2357 C CA . PHE A 1 304 ? -22.688 -22.469 -3.514 1 95.31 304 PHE A CA 1
ATOM 2358 C C . PHE A 1 304 ? -21.844 -21.234 -3.24 1 95.31 304 PHE A C 1
ATOM 2360 O O . PHE A 1 304 ? -20.625 -21.266 -3.346 1 95.31 304 PHE A O 1
ATOM 2367 N N . GLU A 1 305 ? -22.484 -20.141 -2.832 1 95.44 305 GLU A N 1
ATOM 2368 C CA . GLU A 1 305 ? -21.812 -18.859 -2.58 1 95.44 305 GLU A CA 1
ATOM 2369 C C . GLU A 1 305 ? -20.844 -18.9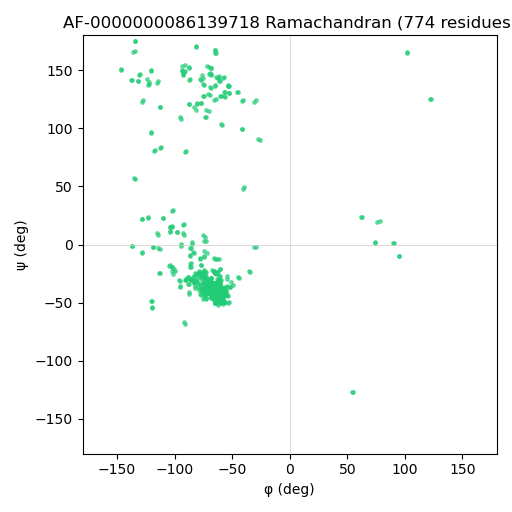84 -1.4 1 95.44 305 GLU A C 1
ATOM 2371 O O . GLU A 1 305 ? -19.719 -18.484 -1.459 1 95.44 305 GLU A O 1
ATOM 2376 N N . THR A 1 306 ? -21.312 -19.609 -0.421 1 94.12 306 THR A N 1
ATOM 2377 C CA . THR A 1 306 ? -20.469 -19.812 0.749 1 94.12 306 THR A CA 1
ATOM 2378 C C . THR A 1 306 ? -19.281 -20.703 0.407 1 94.12 306 THR A C 1
ATOM 2380 O O . THR A 1 306 ? -18.156 -20.438 0.859 1 94.12 306 THR A O 1
ATOM 2383 N N . ALA A 1 307 ? -19.562 -21.688 -0.336 1 96.69 307 ALA A N 1
ATOM 2384 C CA . ALA A 1 307 ? -18.5 -22.609 -0.738 1 96.69 307 ALA A CA 1
ATOM 2385 C C . ALA A 1 307 ? -17.422 -21.875 -1.544 1 96.69 307 ALA A C 1
ATOM 2387 O O . ALA A 1 307 ? -16.234 -22.125 -1.354 1 96.69 307 ALA A O 1
ATOM 2388 N N . VAL A 1 308 ? -17.859 -21.031 -2.436 1 97.19 308 VAL A N 1
ATOM 2389 C CA . VAL A 1 308 ? -16.906 -20.234 -3.213 1 97.19 308 VAL A CA 1
ATOM 2390 C C . VAL A 1 308 ? -16.062 -19.375 -2.277 1 97.19 308 VAL A C 1
ATOM 2392 O O . VAL A 1 308 ? -14.836 -19.312 -2.42 1 97.19 308 VAL A O 1
ATOM 2395 N N . ALA A 1 309 ? -16.688 -18.75 -1.304 1 96.31 309 ALA A N 1
ATOM 2396 C CA . ALA A 1 309 ? -15.953 -17.938 -0.333 1 96.31 309 ALA A CA 1
ATOM 2397 C C . ALA A 1 309 ? -14.93 -18.781 0.426 1 96.31 309 ALA A C 1
ATOM 2399 O O . ALA A 1 309 ? -13.781 -18.359 0.589 1 96.31 309 ALA A O 1
ATOM 2400 N N . VAL A 1 310 ? -15.336 -19.906 0.85 1 96.75 310 VAL A N 1
ATOM 2401 C CA . VAL A 1 310 ? -14.469 -20.797 1.622 1 96.75 310 VAL A CA 1
ATOM 2402 C C . VAL A 1 310 ? -13.297 -21.25 0.754 1 96.75 310 VAL A C 1
ATOM 2404 O O . VAL A 1 310 ? -12.156 -21.297 1.214 1 96.75 310 VAL A O 1
ATOM 2407 N N . PHE A 1 311 ? -13.602 -21.641 -0.45 1 97.56 311 PHE A N 1
ATOM 2408 C CA . PHE A 1 311 ? -12.555 -22.016 -1.39 1 97.56 311 PHE A CA 1
ATOM 2409 C C . PHE A 1 311 ? -11.523 -20.906 -1.515 1 97.56 311 PHE A C 1
ATOM 2411 O O . PHE A 1 311 ? -10.32 -21.156 -1.404 1 97.56 311 PHE A O 1
ATOM 2418 N N . LEU A 1 312 ? -12.008 -19.703 -1.745 1 97.75 312 LEU A N 1
ATOM 2419 C CA . LEU A 1 312 ? -11.117 -18.562 -1.935 1 97.75 312 LEU A CA 1
ATOM 2420 C C . LEU A 1 312 ? -10.312 -18.281 -0.668 1 97.75 312 LEU A C 1
ATOM 2422 O O . LEU A 1 312 ? -9.148 -17.875 -0.741 1 97.75 312 LEU A O 1
ATOM 2426 N N . GLN A 1 313 ? -10.867 -18.5 0.485 1 97.12 313 GLN A N 1
ATOM 2427 C CA . GLN A 1 313 ? -10.172 -18.312 1.754 1 97.12 313 GLN A CA 1
ATOM 2428 C C . GLN A 1 313 ? -9.016 -19.281 1.895 1 97.12 313 GLN A C 1
ATOM 2430 O O . GLN A 1 313 ? -7.906 -18.891 2.271 1 97.12 313 GLN A O 1
ATOM 2435 N N . TRP A 1 314 ? -9.266 -20.5 1.585 1 97.69 314 TRP A N 1
ATOM 2436 C CA . TRP A 1 314 ? -8.203 -21.5 1.647 1 97.69 314 TRP A CA 1
ATOM 2437 C C . TRP A 1 314 ? -7.148 -21.234 0.573 1 97.69 314 TRP A C 1
ATOM 2439 O O . TRP A 1 314 ? -5.957 -21.438 0.803 1 97.69 314 TRP A O 1
ATOM 2449 N N . ASP A 1 315 ? -7.68 -20.906 -0.587 1 98.38 315 ASP A N 1
ATOM 2450 C CA . ASP A 1 315 ? -6.773 -20.562 -1.682 1 98.38 315 ASP A CA 1
ATOM 2451 C C . ASP A 1 315 ? -5.797 -19.469 -1.269 1 98.38 315 ASP A C 1
ATOM 2453 O O . ASP A 1 315 ? -4.59 -19.594 -1.477 1 98.38 315 ASP A O 1
ATOM 2457 N N . TYR A 1 316 ? -6.336 -18.469 -0.606 1 97.81 316 TYR A N 1
ATOM 2458 C CA . TYR A 1 316 ? -5.539 -17.375 -0.08 1 97.81 316 TYR A CA 1
ATOM 2459 C C . TYR A 1 316 ? -4.582 -17.859 1.002 1 97.81 316 TYR A C 1
ATOM 2461 O O . TYR A 1 316 ? -3.381 -17.578 0.946 1 97.81 316 TYR A O 1
ATOM 2469 N N . THR A 1 317 ? -5.055 -18.578 1.97 1 97.75 317 THR A N 1
ATOM 2470 C CA . THR A 1 317 ? -4.281 -19 3.131 1 97.75 317 THR A CA 1
ATOM 2471 C C . THR A 1 317 ? -3.105 -19.875 2.705 1 97.75 317 THR A C 1
ATOM 2473 O O . THR A 1 317 ? -1.973 -19.656 3.143 1 97.75 317 THR A O 1
ATOM 2476 N N . CYS A 1 318 ? -3.33 -20.734 1.815 1 98.5 318 CYS A N 1
ATOM 2477 C CA . CYS A 1 318 ? -2.297 -21.672 1.395 1 98.5 318 CYS A CA 1
ATOM 2478 C C . CYS A 1 318 ? -1.263 -20.984 0.51 1 98.5 318 CYS A C 1
ATOM 2480 O O . CYS A 1 318 ? -0.059 -21.188 0.687 1 98.5 318 CYS A O 1
ATOM 2482 N N . SER A 1 319 ? -1.73 -20.25 -0.42 1 98.81 319 SER A N 1
ATOM 2483 C CA . SER A 1 319 ? -0.788 -19.594 -1.317 1 98.81 319 SER A CA 1
ATOM 2484 C C . SER A 1 319 ? 0.05 -18.547 -0.573 1 98.81 319 SER A C 1
ATOM 2486 O O . SER A 1 319 ? 1.274 -18.531 -0.706 1 98.81 319 SER A O 1
ATOM 2488 N N . ALA A 1 320 ? -0.59 -17.719 0.249 1 98.44 320 ALA A N 1
ATOM 2489 C CA . ALA A 1 320 ? 0.111 -16.703 1.021 1 98.44 320 ALA A CA 1
ATOM 2490 C C . ALA A 1 320 ? 1.088 -17.328 2.01 1 98.44 320 ALA A C 1
ATOM 2492 O O . ALA A 1 320 ? 2.236 -16.891 2.121 1 98.44 320 ALA A O 1
ATOM 2493 N N . GLY A 1 321 ? 0.607 -18.344 2.691 1 98.62 321 GLY A N 1
ATOM 2494 C CA . GLY A 1 321 ? 1.496 -19.047 3.609 1 98.62 321 GLY A CA 1
ATOM 2495 C C . GLY A 1 321 ? 2.713 -19.641 2.926 1 98.62 321 GLY A C 1
ATOM 2496 O O . GLY A 1 321 ? 3.834 -19.516 3.42 1 98.62 321 GLY A O 1
ATOM 2497 N N . ALA A 1 322 ? 2.473 -20.266 1.808 1 98.94 322 ALA A N 1
ATOM 2498 C CA . ALA A 1 322 ? 3.541 -20.953 1.093 1 98.94 322 ALA A CA 1
ATOM 2499 C C . ALA A 1 322 ? 4.613 -19.984 0.623 1 98.94 322 ALA A C 1
ATOM 2501 O O . ALA A 1 322 ? 5.809 -20.219 0.795 1 98.94 322 ALA A O 1
ATOM 2502 N N . ILE A 1 323 ? 4.195 -18.891 0.037 1 98.94 323 ILE A N 1
ATOM 2503 C CA . ILE A 1 323 ? 5.168 -17.969 -0.544 1 98.94 323 ILE A CA 1
ATOM 2504 C C . ILE A 1 323 ? 5.988 -17.312 0.565 1 98.94 323 ILE A C 1
ATOM 2506 O O . ILE A 1 323 ? 7.176 -17.047 0.386 1 98.94 323 ILE A O 1
ATOM 2510 N N . VAL A 1 324 ? 5.375 -17.031 1.723 1 98.88 324 VAL A N 1
ATOM 2511 C CA . VAL A 1 324 ? 6.098 -16.453 2.844 1 98.88 324 VAL A CA 1
ATOM 2512 C C . VAL A 1 324 ? 7.113 -17.453 3.389 1 98.88 324 VAL A C 1
ATOM 2514 O O . VAL A 1 324 ? 8.266 -17.094 3.648 1 98.88 324 VAL A O 1
ATOM 2517 N N . ILE A 1 325 ? 6.711 -18.688 3.553 1 98.81 325 ILE A N 1
ATOM 2518 C CA . ILE A 1 325 ? 7.602 -19.734 4.043 1 98.81 325 ILE A CA 1
ATOM 2519 C C . ILE A 1 325 ? 8.805 -19.859 3.107 1 98.81 325 ILE A C 1
ATOM 2521 O O . ILE A 1 325 ? 9.945 -19.922 3.559 1 98.81 325 ILE A O 1
ATOM 2525 N N . TRP A 1 326 ? 8.516 -19.938 1.882 1 98.62 326 TRP A N 1
ATOM 2526 C CA . TRP A 1 326 ? 9.555 -20.062 0.869 1 98.62 326 TRP A CA 1
ATOM 2527 C C . TRP A 1 326 ? 10.484 -18.859 0.904 1 98.62 326 TRP A C 1
ATOM 2529 O O . TRP A 1 326 ? 11.711 -19 0.913 1 98.62 326 TRP A O 1
ATOM 2539 N N . ALA A 1 327 ? 9.938 -17.641 0.9 1 98.5 327 ALA A N 1
ATOM 2540 C CA . ALA A 1 327 ? 10.734 -16.422 0.907 1 98.5 327 ALA A CA 1
ATOM 2541 C C . ALA A 1 327 ? 11.617 -16.344 2.15 1 98.5 327 ALA A C 1
ATOM 2543 O O . ALA A 1 327 ? 12.766 -15.898 2.076 1 98.5 327 ALA A O 1
ATOM 2544 N N . MET A 1 328 ? 11.031 -16.766 3.256 1 97.94 328 MET A N 1
ATOM 2545 C CA . MET A 1 328 ? 11.805 -16.781 4.496 1 97.94 328 MET A CA 1
ATOM 2546 C C . MET A 1 328 ? 13 -17.719 4.379 1 97.94 328 MET A C 1
ATOM 2548 O O . MET A 1 32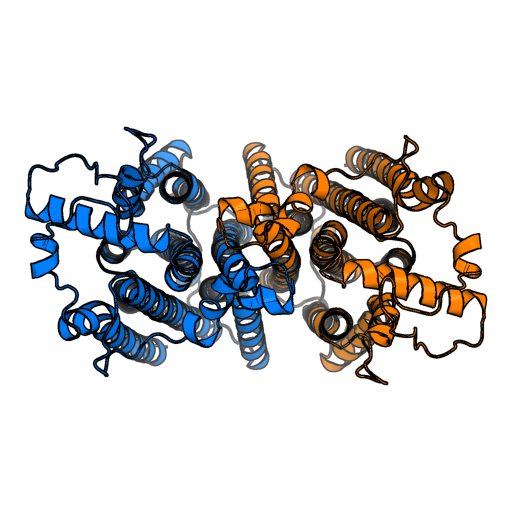8 ? 14.109 -17.375 4.809 1 97.94 328 MET A O 1
ATOM 2552 N N . CYS A 1 329 ? 12.836 -18.828 3.809 1 96.75 329 CYS A N 1
ATOM 2553 C CA . CYS A 1 329 ? 13.922 -19.781 3.588 1 96.75 329 CYS A CA 1
ATOM 2554 C C . CYS A 1 329 ? 15.008 -19.156 2.709 1 96.75 329 CYS A C 1
ATOM 2556 O O . CYS A 1 329 ? 16.188 -19.219 3.041 1 96.75 329 CYS A O 1
ATOM 2558 N N . GLN A 1 330 ? 14.547 -18.578 1.594 1 95.19 330 GLN A N 1
ATOM 2559 C CA . GLN A 1 330 ? 15.492 -17.938 0.678 1 95.19 330 GLN A CA 1
ATOM 2560 C C . GLN A 1 330 ? 16.297 -16.859 1.386 1 95.19 330 GLN A C 1
ATOM 2562 O O . GLN A 1 330 ? 17.516 -16.75 1.186 1 95.19 330 GLN A O 1
ATOM 2567 N N . TRP A 1 331 ? 15.641 -16.078 2.148 1 95.19 331 TRP A N 1
ATOM 2568 C CA . TRP A 1 331 ? 16.281 -14.984 2.863 1 95.19 331 TRP A CA 1
ATOM 2569 C C . TRP A 1 331 ? 17.234 -15.516 3.926 1 95.19 331 TRP A C 1
ATOM 2571 O O . TRP A 1 331 ? 18.375 -15.047 4.039 1 95.19 331 TRP A O 1
ATOM 2581 N N . LEU A 1 332 ? 16.844 -16.5 4.691 1 94 332 LEU A N 1
ATOM 2582 C CA . LEU A 1 332 ? 17.672 -17.078 5.738 1 94 332 LEU A CA 1
ATOM 2583 C C . LEU A 1 332 ? 18.922 -17.719 5.145 1 94 332 LEU A C 1
ATOM 2585 O O . LEU A 1 332 ? 20.016 -17.609 5.72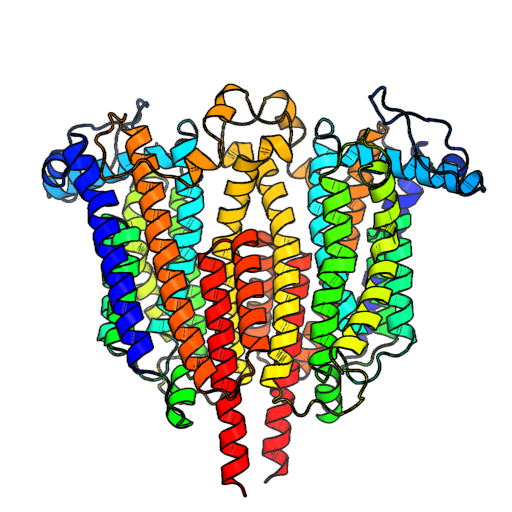3 1 94 332 LEU A O 1
ATOM 2589 N N . GLU A 1 333 ? 18.828 -18.297 4.023 1 91.62 333 GLU A N 1
ATOM 2590 C CA . GLU A 1 333 ? 19.984 -18.859 3.34 1 91.62 333 GLU A CA 1
ATOM 2591 C C . GLU A 1 333 ? 20.984 -17.766 2.977 1 91.62 333 GLU A C 1
ATOM 2593 O O . GLU A 1 333 ? 22.203 -17.953 3.129 1 91.62 333 GLU A O 1
ATOM 2598 N N . ALA A 1 334 ? 20.516 -16.703 2.494 1 88.88 334 ALA A N 1
ATOM 2599 C CA . ALA A 1 334 ? 21.375 -15.609 2.088 1 88.88 334 ALA A CA 1
ATOM 2600 C C . ALA A 1 334 ? 22.062 -14.969 3.299 1 88.88 334 ALA A C 1
ATOM 2602 O O . ALA A 1 334 ? 23.25 -14.648 3.254 1 88.88 334 ALA A O 1
ATOM 2603 N N . VAL A 1 335 ? 21.312 -14.812 4.297 1 88.06 335 VAL A N 1
ATOM 2604 C CA . VAL A 1 335 ? 21.828 -14.133 5.484 1 88.06 335 VAL A CA 1
ATOM 2605 C C . VAL A 1 335 ? 22.844 -15.031 6.199 1 88.06 335 VAL A C 1
ATOM 2607 O O . VAL A 1 335 ? 23.781 -14.547 6.82 1 88.06 335 VAL A O 1
ATOM 2610 N N . SER A 1 336 ? 22.672 -16.25 6.129 1 85.38 336 SER A N 1
ATOM 2611 C CA . SER A 1 336 ? 23.609 -17.188 6.754 1 85.38 336 SER A CA 1
ATOM 2612 C C . SER A 1 336 ? 25 -17.078 6.137 1 85.38 336 SER A C 1
ATOM 2614 O O . SER A 1 336 ? 26 -17.438 6.77 1 85.38 336 SER A O 1
ATOM 2616 N N . LEU A 1 337 ? 25.016 -16.609 4.953 1 80.56 337 LEU A N 1
ATOM 2617 C CA . LEU A 1 337 ? 26.281 -16.422 4.27 1 80.56 337 LEU A CA 1
ATOM 2618 C C . LEU A 1 337 ? 26.953 -15.117 4.688 1 80.56 337 LEU A C 1
ATOM 2620 O O . LEU A 1 337 ? 28.156 -14.938 4.496 1 80.56 337 LEU A O 1
ATOM 2624 N N . SER A 1 338 ? 25.984 -14.359 5.066 1 72.25 338 SER A N 1
ATOM 2625 C CA . SER A 1 338 ? 26.5 -13.047 5.465 1 72.25 338 SER A CA 1
ATOM 2626 C C . SER A 1 338 ? 26.734 -12.984 6.969 1 72.25 338 SER A C 1
ATOM 2628 O O . SER A 1 338 ? 26.094 -13.695 7.738 1 72.25 338 SER A O 1
ATOM 2630 N N . LYS A 1 339 ? 27.922 -12.945 7.539 1 67.69 339 LYS A N 1
ATOM 2631 C CA . LYS A 1 339 ? 28.203 -12.812 8.969 1 67.69 339 LYS A CA 1
ATOM 2632 C C . LYS A 1 339 ? 27.25 -11.797 9.617 1 67.69 339 LYS A C 1
ATOM 2634 O O . LYS A 1 339 ? 27.703 -10.867 10.289 1 67.69 339 LYS A O 1
ATOM 2639 N N . SER A 1 340 ? 25.938 -11.984 9.281 1 68.38 340 SER A N 1
ATOM 2640 C CA . SER A 1 340 ? 25 -11.031 9.859 1 68.38 340 SER A CA 1
ATOM 2641 C C . SER A 1 340 ? 24.719 -11.344 11.328 1 68.38 340 SER A C 1
ATOM 2643 O O . SER A 1 340 ? 24.688 -12.508 11.727 1 68.38 340 SER A O 1
ATOM 2645 N N . ASP A 1 341 ? 24.594 -10.352 12.164 1 79 341 ASP A N 1
ATOM 2646 C CA . ASP A 1 341 ? 24.328 -10.469 13.594 1 79 341 ASP A CA 1
ATOM 2647 C C . ASP A 1 341 ? 22.859 -10.82 13.852 1 79 341 ASP A C 1
ATOM 2649 O O . ASP A 1 341 ? 21.984 -10.523 13.023 1 79 341 ASP A O 1
ATOM 2653 N N . GLY A 1 342 ? 22.578 -11.586 14.859 1 83.62 342 GLY A N 1
ATOM 2654 C CA . GLY A 1 342 ? 21.25 -12.016 15.289 1 83.62 342 GLY A CA 1
ATOM 2655 C C . GLY A 1 342 ? 20.266 -10.867 15.414 1 83.62 342 GLY A C 1
ATOM 2656 O O . GLY A 1 342 ? 19.078 -11.023 15.102 1 83.62 342 GLY A O 1
ATOM 2657 N N . THR A 1 343 ? 20.672 -9.758 15.797 1 85.56 343 THR A N 1
ATOM 2658 C CA . THR A 1 343 ? 19.812 -8.578 15.961 1 85.56 343 THR A CA 1
ATOM 2659 C C . THR A 1 343 ? 19.25 -8.133 14.609 1 85.56 343 THR A C 1
ATOM 2661 O O . THR A 1 343 ? 18.078 -7.789 14.508 1 85.56 343 THR A O 1
ATOM 2664 N N . ARG A 1 344 ? 20.016 -8.227 13.633 1 85.12 344 ARG A N 1
ATOM 2665 C CA . ARG A 1 344 ? 19.594 -7.832 12.297 1 85.12 344 ARG A CA 1
ATOM 2666 C C . ARG A 1 344 ? 18.516 -8.781 11.766 1 85.12 344 ARG A C 1
ATOM 2668 O O . ARG A 1 344 ? 17.578 -8.352 11.094 1 85.12 344 ARG A O 1
ATOM 2675 N N . VAL A 1 345 ? 18.75 -10 12.086 1 92.31 345 VAL A N 1
ATOM 2676 C CA . VAL A 1 345 ? 17.797 -11.008 11.648 1 92.31 345 VAL A CA 1
ATOM 2677 C C . VAL A 1 345 ? 16.438 -10.75 12.32 1 92.31 345 VAL A C 1
ATOM 2679 O O . VAL A 1 345 ? 15.406 -10.727 11.648 1 92.31 345 VAL A O 1
ATOM 2682 N N . LEU A 1 346 ? 16.453 -10.469 13.586 1 94.12 346 LEU A N 1
ATOM 2683 C CA . LEU A 1 346 ? 15.211 -10.227 14.32 1 94.12 346 LEU A CA 1
ATOM 2684 C C . LEU A 1 346 ? 14.539 -8.945 13.844 1 94.12 346 LEU A C 1
ATOM 2686 O O . LEU A 1 346 ? 13.312 -8.891 13.719 1 94.12 346 LEU A O 1
ATOM 2690 N N . GLU A 1 347 ? 15.273 -7.945 13.562 1 93.81 347 GLU A N 1
ATOM 2691 C CA . GLU A 1 347 ? 14.727 -6.676 13.094 1 93.81 347 GLU A CA 1
ATOM 2692 C C . GLU A 1 347 ? 14.086 -6.828 11.711 1 93.81 347 GLU A C 1
ATOM 2694 O O . GLU A 1 347 ? 13.016 -6.281 11.453 1 93.81 347 GLU A O 1
ATOM 2699 N N . THR A 1 348 ? 14.789 -7.582 10.867 1 94.88 348 THR A N 1
ATOM 2700 C CA . THR A 1 348 ? 14.242 -7.809 9.531 1 94.88 348 THR A CA 1
ATOM 2701 C C . THR A 1 348 ? 12.945 -8.602 9.602 1 94.88 348 THR A C 1
ATOM 2703 O O . THR A 1 348 ? 11.984 -8.305 8.883 1 94.88 348 THR A O 1
ATOM 2706 N N . LEU A 1 349 ? 12.922 -9.555 10.484 1 96.94 349 LEU A N 1
ATOM 2707 C CA . LEU A 1 349 ? 11.695 -10.32 10.688 1 96.94 349 LEU A CA 1
ATOM 2708 C C . LEU A 1 349 ? 10.57 -9.43 11.195 1 96.94 349 LEU A C 1
ATOM 2710 O O . LEU A 1 349 ? 9.438 -9.508 10.719 1 96.94 349 LEU A O 1
ATOM 2714 N N . GLY A 1 350 ? 10.891 -8.594 12.164 1 97.31 350 GLY A N 1
ATOM 2715 C CA . GLY A 1 350 ? 9.906 -7.645 12.664 1 97.31 350 GLY A CA 1
ATOM 2716 C C . GLY A 1 350 ? 9.391 -6.707 11.586 1 97.31 350 GLY A C 1
ATOM 2717 O O . GLY A 1 350 ? 8.188 -6.434 11.516 1 97.31 350 GLY A O 1
ATOM 2718 N N . GLN A 1 351 ? 10.289 -6.227 10.742 1 97.5 351 GLN A N 1
ATOM 2719 C CA . GLN A 1 351 ? 9.906 -5.367 9.633 1 97.5 351 GLN A CA 1
ATOM 2720 C C . GLN A 1 351 ? 9 -6.105 8.648 1 97.5 351 GLN A C 1
ATOM 2722 O O . GLN A 1 351 ? 8.023 -5.535 8.148 1 97.5 351 GLN A O 1
ATOM 2727 N N . SER A 1 352 ? 9.336 -7.336 8.391 1 98.31 352 SER A N 1
ATOM 2728 C CA . SER A 1 352 ? 8.508 -8.125 7.48 1 98.31 352 SER A CA 1
ATOM 2729 C C . SER A 1 352 ? 7.102 -8.32 8.031 1 98.31 352 SER A C 1
ATOM 2731 O O . SER A 1 352 ? 6.129 -8.328 7.273 1 98.31 352 SER A O 1
ATOM 2733 N N . VAL A 1 353 ? 6.934 -8.484 9.312 1 98.19 353 VAL A N 1
ATOM 2734 C CA . VAL A 1 353 ? 5.625 -8.609 9.945 1 98.19 353 VAL A CA 1
ATOM 2735 C C . VAL A 1 353 ? 4.852 -7.301 9.797 1 98.19 353 VAL A C 1
ATOM 2737 O O . VAL A 1 353 ? 3.658 -7.309 9.492 1 98.19 353 VAL A O 1
ATOM 2740 N N . LEU A 1 354 ? 5.543 -6.199 9.945 1 97.69 354 LEU A N 1
ATOM 2741 C CA . LEU A 1 354 ? 4.906 -4.902 9.773 1 97.69 354 LEU A CA 1
ATOM 2742 C C . LEU A 1 354 ? 4.438 -4.711 8.336 1 97.69 354 LEU A C 1
ATOM 2744 O O . LEU A 1 354 ? 3.34 -4.207 8.094 1 97.69 354 LEU A O 1
ATOM 2748 N N . VAL A 1 355 ? 5.227 -5.168 7.402 1 98.56 355 VAL A N 1
ATOM 2749 C CA . VAL A 1 355 ? 4.852 -5.086 5.996 1 98.56 355 VAL A CA 1
ATOM 2750 C C . VAL A 1 355 ? 3.623 -5.957 5.738 1 98.56 355 VAL A C 1
ATOM 2752 O O . VAL A 1 355 ? 2.707 -5.555 5.02 1 98.56 355 VAL A O 1
ATOM 2755 N N . ALA A 1 356 ? 3.59 -7.113 6.348 1 98.56 356 ALA A N 1
ATOM 2756 C CA . ALA A 1 356 ? 2.443 -8.008 6.191 1 98.56 356 ALA A CA 1
ATOM 2757 C C . ALA A 1 356 ? 1.166 -7.355 6.711 1 98.56 356 ALA A C 1
ATOM 2759 O O . ALA A 1 356 ? 0.101 -7.492 6.105 1 98.56 356 ALA A O 1
ATOM 2760 N N . LEU A 1 357 ? 1.274 -6.688 7.789 1 96.44 357 LEU A N 1
ATOM 2761 C CA . LEU A 1 357 ? 0.115 -6.023 8.375 1 96.44 357 LEU A CA 1
ATOM 2762 C C . LEU A 1 357 ? -0.364 -4.879 7.484 1 96.44 357 LEU A C 1
ATOM 2764 O O . LEU A 1 357 ? -1.569 -4.691 7.305 1 96.44 357 LEU A O 1
ATOM 2768 N N . LEU A 1 358 ? 0.564 -4.195 6.844 1 97.44 358 LEU A N 1
ATOM 2769 C CA . LEU A 1 358 ? 0.235 -2.984 6.105 1 97.44 358 LEU A CA 1
ATOM 2770 C C . LEU A 1 358 ? -0.119 -3.309 4.656 1 97.44 358 LEU A C 1
ATOM 2772 O O . LEU A 1 358 ? -0.885 -2.58 4.023 1 97.44 358 LEU A O 1
ATOM 2776 N N . ALA A 1 359 ? 0.482 -4.395 4.137 1 98.62 359 ALA A N 1
ATOM 2777 C CA . ALA A 1 359 ? 0.348 -4.609 2.695 1 98.62 359 ALA A CA 1
ATOM 2778 C C . ALA A 1 359 ? 0.061 -6.074 2.385 1 98.62 359 ALA A C 1
ATOM 2780 O O . ALA A 1 359 ? -0.076 -6.453 1.219 1 98.62 359 ALA A O 1
ATOM 2781 N N . GLY A 1 360 ? -0.006 -6.949 3.377 1 98.12 360 GLY A N 1
ATOM 2782 C CA . GLY A 1 360 ? -0.343 -8.352 3.189 1 98.12 360 GLY A CA 1
ATOM 2783 C C . GLY A 1 360 ? 0.868 -9.266 3.217 1 98.12 360 GLY A C 1
ATOM 2784 O O . GLY A 1 360 ? 2.004 -8.805 3.09 1 98.12 360 GLY A O 1
ATOM 2785 N N . PRO A 1 361 ? 0.648 -10.516 3.348 1 98.25 361 PRO A N 1
ATOM 2786 C CA . PRO A 1 361 ? 1.744 -11.477 3.479 1 98.25 361 PRO A CA 1
ATOM 2787 C C . PRO A 1 361 ? 2.586 -11.586 2.209 1 98.25 361 PRO A C 1
ATOM 2789 O O . PRO A 1 361 ? 3.797 -11.812 2.283 1 98.25 361 PRO A O 1
ATOM 2792 N N . ALA A 1 362 ? 1.955 -11.516 1.066 1 98.81 362 ALA A N 1
ATOM 2793 C CA . ALA A 1 362 ? 2.74 -11.586 -0.163 1 98.81 362 ALA A CA 1
ATOM 2794 C C . ALA A 1 362 ? 3.701 -10.406 -0.273 1 98.81 362 ALA A C 1
ATOM 2796 O O . ALA A 1 362 ? 4.809 -10.547 -0.793 1 98.81 362 ALA A O 1
ATOM 2797 N N . ALA A 1 363 ? 3.268 -9.25 0.204 1 98.88 363 ALA A N 1
ATOM 2798 C CA . ALA A 1 363 ? 4.164 -8.102 0.281 1 98.88 363 ALA A CA 1
ATOM 2799 C C . ALA A 1 363 ? 5.344 -8.383 1.209 1 98.88 363 ALA A C 1
ATOM 2801 O O . ALA A 1 363 ? 6.477 -7.996 0.919 1 98.88 363 ALA A O 1
ATOM 2802 N N . ALA A 1 364 ? 5.078 -9.016 2.299 1 98.88 364 ALA A N 1
ATOM 2803 C CA . ALA A 1 364 ? 6.141 -9.398 3.225 1 98.88 364 ALA A CA 1
ATOM 2804 C C . ALA A 1 364 ? 7.152 -10.32 2.551 1 98.88 364 ALA A C 1
ATOM 2806 O O . ALA A 1 364 ? 8.359 -10.203 2.777 1 98.88 364 ALA A O 1
ATOM 2807 N N . ALA A 1 365 ? 6.652 -11.25 1.755 1 98.88 365 ALA A N 1
ATOM 2808 C CA . ALA A 1 365 ? 7.547 -12.125 1.009 1 98.88 365 ALA A CA 1
ATOM 2809 C C . ALA A 1 365 ? 8.453 -11.328 0.074 1 98.88 365 ALA A C 1
ATOM 2811 O O . ALA A 1 365 ? 9.664 -11.562 0.021 1 98.88 365 ALA A O 1
ATOM 2812 N N . ALA A 1 366 ? 7.867 -10.391 -0.641 1 98.62 366 ALA A N 1
ATOM 2813 C CA . ALA A 1 366 ? 8.656 -9.539 -1.526 1 98.62 366 ALA A CA 1
ATOM 2814 C C . ALA A 1 366 ? 9.695 -8.742 -0.741 1 98.62 366 ALA A C 1
ATOM 2816 O O . ALA A 1 366 ? 10.836 -8.578 -1.193 1 98.62 366 ALA A O 1
ATOM 2817 N N . PHE A 1 367 ? 9.312 -8.266 0.416 1 98.44 367 PHE A N 1
ATOM 2818 C CA . PHE A 1 367 ? 10.219 -7.531 1.289 1 98.44 367 PHE A CA 1
ATOM 2819 C C . PHE A 1 367 ? 11.406 -8.406 1.695 1 98.44 367 PHE A C 1
ATOM 2821 O O . PHE A 1 367 ? 12.555 -7.965 1.628 1 98.44 367 PHE A O 1
ATOM 2828 N N . LEU A 1 368 ? 11.141 -9.594 2.049 1 98.25 368 LEU A N 1
ATOM 2829 C CA . LEU A 1 368 ? 12.188 -10.523 2.451 1 98.25 368 LEU A CA 1
ATOM 2830 C C . LEU A 1 368 ? 13.125 -10.828 1.285 1 98.25 368 LEU A C 1
ATOM 2832 O O . LEU A 1 368 ? 14.336 -10.961 1.476 1 98.25 368 LEU A O 1
ATOM 2836 N N . LEU A 1 369 ? 12.586 -10.883 0.132 1 96.62 369 LEU A N 1
ATOM 2837 C CA . LEU A 1 369 ? 13.414 -11.164 -1.036 1 96.62 369 LEU A CA 1
ATOM 2838 C C . LEU A 1 369 ? 14.297 -9.969 -1.375 1 96.62 369 LEU A C 1
ATOM 2840 O O . LEU A 1 369 ? 15.43 -10.141 -1.845 1 96.62 369 LEU A O 1
ATOM 2844 N N . GLN A 1 370 ? 13.805 -8.82 -1.171 1 94.25 370 GLN A N 1
ATOM 2845 C CA . GLN A 1 370 ? 14.656 -7.645 -1.307 1 94.25 370 GLN A CA 1
ATOM 2846 C C . GLN A 1 370 ? 15.828 -7.703 -0.336 1 94.25 370 GLN A C 1
ATOM 2848 O O . GLN A 1 370 ? 16.969 -7.387 -0.703 1 94.25 370 GLN A O 1
ATOM 2853 N N . GLU A 1 371 ? 15.539 -8.078 0.846 1 93.25 371 GLU A N 1
ATOM 2854 C CA . GLU A 1 371 ? 16.594 -8.211 1.855 1 93.25 371 GLU A CA 1
ATOM 2855 C C . GLU A 1 371 ? 17.562 -9.328 1.499 1 93.25 371 GLU A C 1
ATOM 2857 O O . GLU A 1 371 ? 18.75 -9.227 1.77 1 93.25 371 GLU A O 1
ATOM 2862 N N . ARG A 1 372 ? 17.031 -10.359 0.949 1 92.12 372 ARG A N 1
ATOM 2863 C CA . ARG A 1 372 ? 17.891 -11.422 0.44 1 92.12 372 ARG A CA 1
ATOM 2864 C C . ARG A 1 372 ? 18.875 -10.891 -0.59 1 92.12 372 ARG A C 1
ATOM 2866 O O . ARG A 1 372 ? 20.078 -11.172 -0.509 1 92.12 372 ARG A O 1
ATOM 2873 N N . ASP A 1 373 ? 18.406 -10.156 -1.549 1 89.12 373 ASP A N 1
ATOM 2874 C CA . ASP A 1 373 ? 19.25 -9.617 -2.605 1 89.12 373 ASP A CA 1
ATOM 2875 C C . ASP A 1 373 ? 20.312 -8.672 -2.033 1 89.12 373 ASP A C 1
ATOM 2877 O O . ASP A 1 373 ? 21.453 -8.648 -2.508 1 89.12 373 ASP A O 1
ATOM 2881 N N . THR A 1 374 ? 19.922 -7.914 -1.07 1 86.69 374 THR A N 1
ATOM 2882 C CA . THR A 1 374 ? 20.859 -7.027 -0.401 1 86.69 374 THR A CA 1
ATOM 2883 C C . THR A 1 374 ? 21.969 -7.828 0.284 1 86.69 374 THR A C 1
ATOM 2885 O O . THR A 1 374 ? 23.141 -7.469 0.203 1 86.69 374 THR A O 1
ATOM 2888 N N . ALA A 1 375 ? 21.625 -8.867 0.93 1 85.56 375 ALA A N 1
ATOM 2889 C CA . ALA A 1 375 ? 22.594 -9.727 1.603 1 85.56 375 ALA A CA 1
ATOM 2890 C C . ALA A 1 375 ? 23.547 -10.375 0.599 1 85.56 375 ALA A C 1
ATOM 2892 O O . ALA A 1 375 ? 24.766 -10.445 0.839 1 85.56 375 ALA A O 1
ATOM 2893 N N . LEU A 1 376 ? 23.078 -10.773 -0.458 1 84.25 376 LEU A N 1
ATOM 2894 C CA . LEU A 1 376 ? 23.891 -11.398 -1.496 1 84.25 376 LEU A CA 1
ATOM 2895 C C . LEU A 1 376 ? 24.828 -10.383 -2.133 1 84.25 376 LEU A C 1
ATOM 2897 O O . LEU A 1 376 ? 26 -10.688 -2.4 1 84.25 376 LEU A O 1
ATOM 2901 N N . ALA A 1 377 ? 24.359 -9.203 -2.377 1 80.88 377 ALA A N 1
ATOM 2902 C CA . ALA A 1 377 ? 25.172 -8.156 -3.01 1 80.88 377 ALA A CA 1
ATOM 2903 C C . ALA A 1 377 ? 26.297 -7.695 -2.088 1 80.88 377 ALA A C 1
ATOM 2905 O O . ALA A 1 377 ? 27.375 -7.344 -2.555 1 80.88 377 ALA A O 1
ATOM 2906 N N . SER A 1 378 ? 26.062 -7.578 -0.881 1 75.62 378 SER A N 1
ATOM 2907 C CA . SER A 1 378 ? 27.078 -7.148 0.075 1 75.62 378 SER A CA 1
ATOM 2908 C C . SER A 1 378 ? 28.25 -8.117 0.101 1 75.62 378 SER A C 1
ATOM 2910 O O . SER A 1 378 ? 29.391 -7.711 0.307 1 75.62 378 SER A O 1
ATOM 2912 N N . GLY A 1 379 ? 28.031 -9.312 -0.119 1 68.31 379 GLY A N 1
ATOM 2913 C CA . GLY A 1 379 ? 29.078 -10.312 -0.156 1 68.31 379 GLY A CA 1
ATOM 2914 C C . GLY A 1 379 ? 29.922 -10.242 -1.415 1 68.31 379 GLY A C 1
ATOM 2915 O O . GLY A 1 379 ? 31.078 -10.695 -1.425 1 68.31 379 GLY A O 1
ATOM 2916 N N . LEU A 1 380 ? 29.359 -9.68 -2.428 1 67.62 380 LEU A N 1
ATOM 2917 C CA . LEU A 1 380 ? 30.094 -9.547 -3.678 1 67.62 380 LEU A CA 1
ATOM 2918 C C . LEU A 1 380 ? 31.203 -8.5 -3.551 1 67.62 380 LEU A C 1
ATOM 2920 O O . LEU A 1 380 ? 32.312 -8.68 -4.078 1 67.62 380 LEU A O 1
ATOM 2924 N N . LEU A 1 381 ? 30.969 -7.473 -2.879 1 61.25 381 LEU A N 1
ATOM 2925 C CA . LEU A 1 381 ? 31.922 -6.371 -2.762 1 61.25 381 LEU A CA 1
ATOM 2926 C C . LEU A 1 381 ? 33.031 -6.707 -1.755 1 61.25 381 LEU A C 1
ATOM 2928 O O . LEU A 1 381 ? 34.188 -6.305 -1.931 1 61.25 381 LEU A O 1
ATOM 2932 N N . GLU A 1 382 ? 32.688 -7.328 -0.729 1 57.81 382 GLU A N 1
ATOM 2933 C CA . GLU A 1 382 ? 33.688 -7.723 0.26 1 57.81 382 GLU A CA 1
ATOM 2934 C C . GLU A 1 382 ? 34.656 -8.742 -0.317 1 57.81 382 GLU A C 1
ATOM 2936 O O . GLU A 1 382 ? 35.844 -8.727 0.017 1 57.81 382 GLU A O 1
ATOM 2941 N N . GLY A 1 383 ? 34.188 -9.586 -1.128 1 51.25 383 GLY A N 1
ATOM 2942 C CA . GLY A 1 383 ? 35.062 -10.578 -1.748 1 51.25 383 GLY A CA 1
ATOM 2943 C C . GLY A 1 383 ? 36.031 -9.984 -2.746 1 51.25 383 GLY A C 1
ATOM 2944 O O . GLY A 1 383 ? 37.156 -10.477 -2.898 1 51.25 38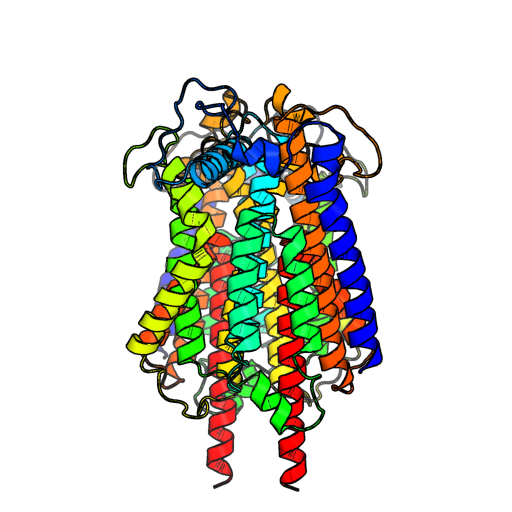3 GLY A O 1
ATOM 2945 N N . LYS A 1 384 ? 35.75 -8.953 -3.396 1 52.75 384 LYS A N 1
ATOM 2946 C CA . LYS A 1 384 ? 36.656 -8.312 -4.34 1 52.75 384 LYS A CA 1
ATOM 2947 C C . LYS A 1 384 ? 37.75 -7.551 -3.604 1 52.75 384 LYS A C 1
ATOM 2949 O O . LYS A 1 384 ? 38.875 -7.473 -4.082 1 52.75 384 LYS A O 1
ATOM 2954 N N . SER A 1 385 ? 37.438 -6.91 -2.535 1 49.5 385 SER A N 1
ATOM 2955 C CA . SER A 1 385 ? 38.469 -6.195 -1.776 1 49.5 385 SER A CA 1
ATOM 2956 C C . SER A 1 385 ? 39.531 -7.148 -1.24 1 49.5 385 SER A C 1
ATOM 2958 O O . SER A 1 385 ? 40.688 -6.789 -1.141 1 49.5 385 SER A O 1
ATOM 2960 N N . VAL A 1 386 ? 39.219 -8.289 -0.954 1 45.56 386 VAL A N 1
ATOM 2961 C CA . VAL A 1 386 ? 40.188 -9.258 -0.435 1 45.56 386 VAL A CA 1
ATOM 2962 C C . VAL A 1 386 ? 41.062 -9.773 -1.572 1 45.56 386 VAL A C 1
ATOM 2964 O O . VAL A 1 386 ? 42.25 -10.016 -1.379 1 45.56 386 VAL A O 1
ATOM 2967 N N . LYS A 1 387 ? 40.719 -9.859 -2.797 1 47.41 387 LYS A N 1
ATOM 2968 C CA . LYS A 1 387 ? 41.562 -10.359 -3.871 1 47.41 387 LYS A CA 1
ATOM 2969 C C . LYS A 1 387 ? 42.562 -9.297 -4.316 1 47.41 387 LYS A C 1
ATOM 2971 O O . LYS A 1 387 ? 43.531 -9.602 -5.027 1 47.41 387 LYS A O 1
ATOM 2976 N N . GLN A 1 388 ? 42.375 -8.18 -4.137 1 42.84 388 GLN A N 1
ATOM 2977 C CA . GLN A 1 388 ? 43.312 -7.145 -4.559 1 42.84 388 GLN A CA 1
ATOM 2978 C C . GLN A 1 388 ? 44.375 -6.895 -3.494 1 42.84 388 GLN A C 1
ATOM 2980 O O . GLN A 1 388 ? 45.281 -6.098 -3.701 1 42.84 388 GLN A O 1
ATOM 2985 N N . GLN A 1 389 ? 44.281 -7.527 -2.428 1 36.31 389 GLN A N 1
ATOM 2986 C CA . GLN A 1 389 ? 45.438 -7.543 -1.56 1 36.31 389 GLN A CA 1
ATOM 2987 C C . GLN A 1 389 ? 46.312 -8.781 -1.805 1 36.31 389 GLN A C 1
ATOM 2989 O O . GLN A 1 389 ? 45.781 -9.883 -1.981 1 36.31 389 GLN A O 1
ATOM 2994 N N . MET B 1 1 ? 22.5 23.422 -13.141 1 60.56 1 MET B N 1
ATOM 2995 C CA . MET B 1 1 ? 21.984 22.75 -11.945 1 60.56 1 MET B CA 1
ATOM 2996 C C . MET B 1 1 ? 21.484 23.766 -10.93 1 60.56 1 MET B C 1
ATOM 2998 O O . MET B 1 1 ? 20.422 23.578 -10.336 1 60.56 1 MET B O 1
ATOM 3002 N N . GLY B 1 2 ? 22.016 24.969 -11.188 1 72.94 2 GLY B N 1
ATOM 3003 C CA . GLY B 1 2 ? 21.562 26.062 -10.344 1 72.94 2 GLY B CA 1
ATOM 3004 C C . GLY B 1 2 ? 20.219 26.625 -10.773 1 72.94 2 GLY B C 1
ATOM 3005 O O . GLY B 1 2 ? 19.359 26.891 -9.938 1 72.94 2 GLY B O 1
ATOM 3006 N N . VAL B 1 3 ? 19.938 26.5 -12.07 1 84.75 3 VAL B N 1
ATOM 3007 C CA . VAL B 1 3 ? 18.703 27.094 -12.578 1 84.75 3 VAL B CA 1
ATOM 3008 C C . VAL B 1 3 ? 17.5 26.266 -12.141 1 84.75 3 VAL B C 1
ATOM 3010 O O . VAL B 1 3 ? 16.469 26.797 -11.766 1 84.75 3 VAL B O 1
ATOM 3013 N N . LEU B 1 4 ? 17.641 24.969 -12.18 1 90.94 4 LEU B N 1
ATOM 3014 C CA . LEU B 1 4 ? 16.562 24.062 -11.766 1 90.94 4 LEU B CA 1
ATOM 3015 C C . LEU B 1 4 ? 16.188 24.297 -10.305 1 90.94 4 LEU B C 1
ATOM 3017 O O . LEU B 1 4 ? 15.008 24.359 -9.961 1 90.94 4 LEU B O 1
ATOM 3021 N N . ARG B 1 5 ? 17.125 24.5 -9.516 1 91.81 5 ARG B N 1
ATOM 3022 C CA . ARG B 1 5 ? 16.922 24.688 -8.086 1 91.81 5 ARG B CA 1
ATOM 3023 C C . ARG B 1 5 ? 16.203 26.016 -7.812 1 91.81 5 ARG B C 1
ATOM 3025 O O . ARG B 1 5 ? 15.25 26.062 -7.031 1 91.81 5 ARG B O 1
ATOM 3032 N N . TYR B 1 6 ? 16.609 27.031 -8.5 1 93.56 6 TYR B N 1
ATOM 3033 C CA . TYR B 1 6 ? 16.016 28.344 -8.266 1 93.56 6 TYR B CA 1
ATOM 3034 C C . TYR B 1 6 ? 14.602 28.406 -8.844 1 93.56 6 TYR B C 1
ATOM 3036 O O . TYR B 1 6 ? 13.711 29.031 -8.258 1 93.56 6 TYR B O 1
ATOM 3044 N N . THR B 1 7 ? 14.453 27.812 -9.961 1 96.75 7 THR B N 1
ATOM 3045 C CA . THR B 1 7 ? 13.117 27.766 -10.539 1 96.75 7 THR B CA 1
ATOM 3046 C C . THR B 1 7 ? 12.164 26.953 -9.656 1 96.75 7 THR B C 1
ATOM 3048 O O . THR B 1 7 ? 11.016 27.359 -9.445 1 96.75 7 THR B O 1
ATOM 3051 N N . THR B 1 8 ? 12.656 25.875 -9.156 1 97.88 8 THR B N 1
ATOM 3052 C CA . THR B 1 8 ? 11.852 25.047 -8.258 1 97.88 8 THR B CA 1
ATOM 3053 C C . THR B 1 8 ? 11.508 25.812 -6.988 1 97.88 8 THR B C 1
ATOM 3055 O O . THR B 1 8 ? 10.367 25.781 -6.523 1 97.88 8 THR B O 1
ATOM 3058 N N . ALA B 1 9 ? 12.438 26.531 -6.484 1 97.75 9 ALA B N 1
ATOM 3059 C CA . ALA B 1 9 ? 12.203 27.344 -5.293 1 97.75 9 ALA B CA 1
ATOM 3060 C C . ALA B 1 9 ? 11.133 28.391 -5.551 1 97.75 9 ALA B C 1
ATOM 3062 O O . ALA B 1 9 ? 10.289 28.656 -4.688 1 97.75 9 ALA B O 1
ATOM 3063 N N . ALA B 1 10 ? 11.172 28.938 -6.734 1 98.12 10 ALA B N 1
ATOM 3064 C CA . ALA B 1 10 ? 10.172 29.953 -7.09 1 98.12 10 ALA B CA 1
ATOM 3065 C C . ALA B 1 10 ? 8.781 29.344 -7.168 1 98.12 10 ALA B C 1
ATOM 3067 O O . ALA B 1 10 ? 7.809 29.938 -6.684 1 98.12 10 ALA B O 1
ATOM 3068 N N . VAL B 1 11 ? 8.68 28.188 -7.766 1 98.69 11 VAL B N 1
ATOM 3069 C CA . VAL B 1 11 ? 7.398 27.5 -7.867 1 98.69 11 VAL B CA 1
ATOM 3070 C C . VAL B 1 11 ? 6.879 27.156 -6.469 1 98.69 11 VAL B C 1
ATOM 3072 O O . VAL B 1 11 ? 5.699 27.359 -6.172 1 98.69 11 VAL B O 1
ATOM 3075 N N . LEU B 1 12 ? 7.707 26.688 -5.609 1 98.88 12 LEU B N 1
ATOM 3076 C CA . LEU B 1 12 ? 7.336 26.328 -4.246 1 98.88 12 LEU B CA 1
ATOM 3077 C C . LEU B 1 12 ? 6.926 27.562 -3.449 1 98.88 12 LEU B C 1
ATOM 3079 O O . LEU B 1 12 ? 6.031 27.484 -2.605 1 98.88 12 LEU B O 1
ATOM 3083 N N . ALA B 1 13 ? 7.586 28.656 -3.723 1 98.62 13 ALA B N 1
ATOM 3084 C CA . ALA B 1 13 ? 7.145 29.922 -3.115 1 98.62 13 ALA B CA 1
ATOM 3085 C C . ALA B 1 13 ? 5.723 30.266 -3.541 1 98.62 13 ALA B C 1
ATOM 3087 O O . ALA B 1 13 ? 4.941 30.781 -2.744 1 98.62 13 ALA B O 1
ATOM 3088 N N . GLY B 1 14 ? 5.43 30 -4.781 1 98.75 14 GLY B N 1
ATOM 3089 C CA . GLY B 1 14 ? 4.055 30.141 -5.234 1 98.75 14 GLY B CA 1
ATOM 3090 C C . GLY B 1 14 ? 3.082 29.266 -4.469 1 98.75 14 GLY B C 1
ATOM 3091 O O . GLY B 1 14 ? 1.985 29.703 -4.117 1 98.75 14 GLY B O 1
ATOM 3092 N N . VAL B 1 15 ? 3.451 28.031 -4.148 1 98.88 15 VAL B N 1
ATOM 3093 C CA . VAL B 1 15 ? 2.617 27.109 -3.379 1 98.88 15 VAL B CA 1
ATOM 3094 C C . VAL B 1 15 ? 2.406 27.656 -1.972 1 98.88 15 VAL B C 1
ATOM 3096 O O . VAL B 1 15 ? 1.319 27.531 -1.403 1 98.88 15 VAL B O 1
ATOM 3099 N N . VAL B 1 16 ? 3.41 28.297 -1.394 1 98.81 16 VAL B N 1
ATOM 3100 C CA . VAL B 1 16 ? 3.299 28.906 -0.073 1 98.81 16 VAL B CA 1
ATOM 3101 C C . VAL B 1 16 ? 2.229 30 -0.095 1 98.81 16 VAL B C 1
ATOM 3103 O O . VAL B 1 16 ? 1.4 30.078 0.816 1 98.81 16 VAL B O 1
ATOM 3106 N N . VAL B 1 17 ? 2.242 30.75 -1.13 1 98.75 17 VAL B N 1
ATOM 3107 C CA . VAL B 1 17 ? 1.256 31.812 -1.26 1 98.75 17 VAL B CA 1
ATOM 3108 C C . VAL B 1 17 ? -0.144 31.219 -1.371 1 98.75 17 VAL B C 1
ATOM 3110 O O . VAL B 1 17 ? -1.071 31.656 -0.687 1 98.75 17 VAL B O 1
ATOM 3113 N N . VAL B 1 18 ? -0.263 30.234 -2.189 1 98.56 18 VAL B N 1
ATOM 3114 C CA . VAL B 1 18 ? -1.549 29.562 -2.355 1 98.56 18 VAL B CA 1
ATOM 3115 C C . VAL B 1 18 ? -2.002 28.984 -1.021 1 98.56 18 VAL B C 1
ATOM 3117 O O . VAL B 1 18 ? -3.168 29.125 -0.64 1 98.56 18 VAL B O 1
ATOM 3120 N N . ALA B 1 19 ? -1.108 28.391 -0.319 1 98.75 19 ALA B N 1
ATOM 3121 C CA . ALA B 1 19 ? -1.435 27.781 0.968 1 98.75 19 ALA B CA 1
ATOM 3122 C C . ALA B 1 19 ? -1.892 28.828 1.972 1 98.75 19 ALA B C 1
ATOM 3124 O O . ALA B 1 19 ? -2.857 28.625 2.709 1 98.75 19 ALA B O 1
ATOM 3125 N N . HIS B 1 20 ? -1.193 29.953 1.993 1 98.19 20 HIS B N 1
ATOM 3126 C CA . HIS B 1 20 ? -1.586 31.016 2.898 1 98.19 20 HIS B CA 1
ATOM 3127 C C . HIS B 1 20 ? -2.994 31.516 2.588 1 98.19 20 HIS B C 1
ATOM 3129 O O . HIS B 1 20 ? -3.807 31.703 3.496 1 98.19 20 HIS B O 1
ATOM 3135 N N . LEU B 1 21 ? -3.295 31.672 1.354 1 97.94 21 LEU B N 1
ATOM 3136 C CA . LEU B 1 21 ? -4.605 32.156 0.936 1 97.94 21 LEU B CA 1
ATOM 3137 C C . LEU B 1 21 ? -5.68 31.094 1.202 1 97.94 21 LEU B C 1
ATOM 3139 O O . LEU B 1 21 ? -6.77 31.422 1.681 1 97.94 21 LEU B O 1
ATOM 3143 N N . ALA B 1 22 ? -5.359 29.875 0.972 1 97.81 22 ALA B N 1
ATOM 3144 C CA . ALA B 1 22 ? -6.352 28.797 1.024 1 97.81 22 ALA B CA 1
ATOM 3145 C C . ALA B 1 22 ? -6.57 28.328 2.457 1 97.81 22 ALA B C 1
ATOM 3147 O O . ALA B 1 22 ? -7.684 27.938 2.824 1 97.81 22 ALA B O 1
ATOM 3148 N N . LEU B 1 23 ? -5.527 28.375 3.32 1 97.75 23 LEU B N 1
ATOM 3149 C CA . LEU B 1 23 ? -5.617 27.781 4.652 1 97.75 23 LEU B CA 1
ATOM 3150 C C . LEU B 1 23 ? -5.902 28.844 5.703 1 97.75 23 LEU B C 1
ATOM 3152 O O . LEU B 1 23 ? -6.379 28.531 6.797 1 97.75 23 LEU B O 1
ATOM 3156 N N . GLN B 1 24 ? -5.582 30.078 5.41 1 95.19 24 GLN B N 1
ATOM 3157 C CA . GLN B 1 24 ? -5.758 31.109 6.422 1 95.19 24 GLN B CA 1
ATOM 3158 C C . GLN B 1 24 ? -6.742 32.188 5.949 1 95.19 24 GLN B C 1
ATOM 3160 O O . GLN B 1 24 ? -7.836 32.312 6.508 1 95.19 24 GLN B O 1
ATOM 3165 N N . LYS B 1 25 ? -6.566 32.75 4.883 1 94.62 25 LYS B N 1
ATOM 3166 C CA . LYS B 1 25 ? -7.328 33.906 4.461 1 94.62 25 LYS B CA 1
ATOM 3167 C C . LYS B 1 25 ? -8.742 33.531 4.043 1 94.62 25 LYS B C 1
ATOM 3169 O O . LYS B 1 25 ? -9.688 34.281 4.258 1 94.62 25 LYS B O 1
ATOM 3174 N N . GLN B 1 26 ? -8.875 32.406 3.4 1 95.69 26 GLN B N 1
ATOM 3175 C CA . GLN B 1 26 ? -10.18 31.969 2.928 1 95.69 26 GLN B CA 1
ATOM 3176 C C . GLN B 1 26 ? -11.188 31.906 4.074 1 95.69 26 GLN B C 1
ATOM 3178 O O . GLN B 1 26 ? -12.328 32.344 3.926 1 95.69 26 GLN B O 1
ATOM 3183 N N . PHE B 1 27 ? -10.812 31.469 5.172 1 95.31 27 PHE B N 1
ATOM 3184 C CA . PHE B 1 27 ? -11.742 31.25 6.273 1 95.31 27 PHE B CA 1
ATOM 3185 C C . PHE B 1 27 ? -12 32.531 7.039 1 95.31 27 PHE B C 1
ATOM 3187 O O . PHE B 1 27 ? -13.102 32.75 7.543 1 95.31 27 PHE B O 1
ATOM 3194 N N . GLU B 1 28 ? -11.016 33.312 7.07 1 93.44 28 GLU B N 1
ATOM 3195 C CA . GLU B 1 28 ? -11.219 34.656 7.605 1 93.44 28 GLU B CA 1
ATOM 3196 C C . GLU B 1 28 ? -12.227 35.438 6.77 1 93.44 28 GLU B C 1
ATOM 3198 O O . GLU B 1 28 ? -13.141 36.062 7.312 1 93.44 28 GLU B O 1
ATOM 3203 N N . GLN B 1 29 ? -12.047 35.344 5.547 1 92.31 29 GLN B N 1
ATOM 3204 C CA . GLN B 1 29 ? -12.891 36.094 4.621 1 92.31 29 GLN B CA 1
ATOM 3205 C C . GLN B 1 29 ? -14.32 35.531 4.625 1 92.31 29 GLN B C 1
ATOM 3207 O O . GLN B 1 29 ? -15.273 36.281 4.391 1 92.31 29 GLN B O 1
ATOM 3212 N N . ASN B 1 30 ? -14.445 34.281 4.879 1 92.19 30 ASN B N 1
ATOM 3213 C CA . ASN B 1 30 ? -15.758 33.656 4.93 1 92.19 30 ASN B CA 1
ATOM 3214 C C . ASN B 1 30 ? -16.406 33.812 6.305 1 92.19 30 ASN B C 1
ATOM 3216 O O . ASN B 1 30 ? -17.469 33.25 6.57 1 92.19 30 ASN B O 1
ATOM 3220 N N . GLY B 1 31 ? -15.695 34.531 7.238 1 90.12 31 GLY B N 1
ATOM 3221 C CA . GLY B 1 31 ? -16.25 34.844 8.539 1 90.12 31 GLY B CA 1
ATOM 3222 C C . GLY B 1 31 ? -16.25 33.656 9.5 1 90.12 31 GLY B C 1
ATOM 3223 O O . GLY B 1 31 ? -17.031 33.656 10.461 1 90.12 31 GLY B O 1
ATOM 3224 N N . LEU B 1 32 ? -15.5 32.719 9.266 1 93.06 32 LEU B N 1
ATOM 3225 C CA . LEU B 1 32 ? -15.516 31.516 10.094 1 93.06 32 LEU B CA 1
ATOM 3226 C C . LEU B 1 32 ? -14.5 31.625 11.227 1 93.06 32 LEU B C 1
ATOM 3228 O O . LEU B 1 32 ? -14.883 31.75 12.391 1 93.06 32 LEU B O 1
ATOM 3232 N N . TRP B 1 33 ? -13.227 31.641 10.914 1 92.81 33 TRP B N 1
ATOM 3233 C CA . TRP B 1 33 ? -12.258 31.812 11.992 1 92.81 33 TRP B CA 1
ATOM 3234 C C . TRP B 1 33 ? -11.039 32.594 11.508 1 92.81 33 TRP B C 1
ATOM 3236 O O . TRP B 1 33 ? -10.742 32.594 10.312 1 92.81 33 TRP B O 1
ATOM 3246 N N . SER B 1 34 ? -10.492 33.25 12.453 1 93.56 34 SER B N 1
ATOM 3247 C CA . SER B 1 34 ? -9.188 33.906 12.391 1 93.56 34 SER B CA 1
ATOM 3248 C C . SER B 1 34 ? -8.375 33.656 13.656 1 93.56 34 SER B C 1
ATOM 3250 O O . SER B 1 34 ? -8.883 33.094 14.617 1 93.56 34 SER B O 1
ATOM 3252 N N . LEU B 1 35 ? -7.133 33.969 13.523 1 91.38 35 LEU B N 1
ATOM 3253 C CA . LEU B 1 35 ? -6.312 33.75 14.711 1 91.38 35 LEU B CA 1
ATOM 3254 C C . LEU B 1 35 ? -6.914 34.469 15.914 1 91.38 35 LEU B C 1
ATOM 3256 O O . LEU B 1 35 ? -6.945 33.938 17.016 1 91.38 35 LEU B O 1
ATOM 3260 N N . ASP B 1 36 ? -7.457 35.594 15.688 1 93.06 36 ASP B N 1
ATOM 3261 C CA . ASP B 1 36 ? -8.047 36.375 16.766 1 93.06 36 ASP B CA 1
ATOM 3262 C C . ASP B 1 36 ? -9.273 35.656 17.344 1 93.06 36 ASP B C 1
ATOM 3264 O O . ASP B 1 36 ? -9.43 35.594 18.578 1 93.06 36 ASP B O 1
ATOM 3268 N N . THR B 1 37 ? -10.055 35.219 16.516 1 95.25 37 THR B N 1
ATOM 3269 C CA . THR B 1 37 ? -11.273 34.562 16.984 1 95.25 37 THR B CA 1
ATOM 3270 C C . THR B 1 37 ? -10.961 33.219 17.625 1 95.25 37 THR B C 1
ATOM 3272 O O . THR B 1 37 ? -11.656 32.781 18.547 1 95.25 37 THR B O 1
ATOM 3275 N N . ILE B 1 38 ? -9.953 32.594 17.172 1 96.38 38 ILE B N 1
ATOM 3276 C CA . ILE B 1 38 ? -9.539 31.297 17.75 1 96.38 38 ILE B CA 1
ATOM 3277 C C . ILE B 1 38 ? -9.055 31.516 19.188 1 96.38 38 ILE B C 1
ATOM 3279 O O . ILE B 1 38 ? -9.375 30.734 20.078 1 96.38 38 ILE B O 1
ATOM 3283 N N . LEU B 1 39 ? -8.391 32.562 19.438 1 96 39 LEU B N 1
ATOM 3284 C CA . LEU B 1 39 ? -7.82 32.875 20.75 1 96 39 LEU B CA 1
ATOM 3285 C C . LEU B 1 39 ? -8.914 33.25 21.75 1 96 39 LEU B C 1
ATOM 3287 O O . LEU B 1 39 ? -8.664 33.312 22.953 1 96 39 LEU B O 1
ATOM 3291 N N . GLU B 1 40 ? -10.141 33.375 21.188 1 95.75 40 GLU B N 1
ATOM 3292 C CA . GLU B 1 40 ? -11.305 33.656 22.031 1 95.75 40 GLU B CA 1
ATOM 3293 C C . GLU B 1 40 ? -12.383 32.594 21.875 1 95.75 40 GLU B C 1
ATOM 3295 O O . GLU B 1 40 ? -13.562 32.844 22.125 1 95.75 40 GLU B O 1
ATOM 3300 N N . PHE B 1 41 ? -11.969 31.547 21.469 1 95.88 41 PHE B N 1
ATOM 3301 C CA . PHE B 1 41 ? -12.891 30.453 21.203 1 95.88 41 PHE B CA 1
ATOM 3302 C C . PHE B 1 41 ? -13.719 30.125 22.438 1 95.88 41 PHE B C 1
ATOM 3304 O O . PHE B 1 41 ? -13.164 29.859 23.5 1 95.88 41 PHE B O 1
ATOM 3311 N N . LYS B 1 42 ? -15.07 30 22.328 1 93.06 42 LYS B N 1
ATOM 3312 C CA . LYS B 1 42 ? -15.945 29.938 23.484 1 93.06 42 LYS B CA 1
ATOM 3313 C C . LYS B 1 42 ? -16.609 28.562 23.609 1 93.06 42 LYS B C 1
ATOM 3315 O O . LYS B 1 42 ? -17.016 28.156 24.688 1 93.06 42 LYS B O 1
ATOM 3320 N N . ASN B 1 43 ? -16.703 27.906 22.531 1 94.38 43 ASN B N 1
ATOM 3321 C CA . ASN B 1 43 ? -17.375 26.609 22.578 1 94.38 43 ASN B CA 1
ATOM 3322 C C . ASN B 1 43 ? -16.609 25.609 23.438 1 94.38 43 ASN B C 1
ATOM 3324 O O . ASN B 1 43 ? -15.391 25.516 23.328 1 94.38 43 ASN B O 1
ATOM 3328 N N . ARG B 1 44 ? -17.359 24.891 24.25 1 96.56 44 ARG B N 1
ATOM 3329 C CA . ARG B 1 44 ? -16.688 23.969 25.172 1 96.56 44 ARG B CA 1
ATOM 3330 C C . ARG B 1 44 ? -17.281 22.562 25.062 1 96.56 44 ARG B C 1
ATOM 3332 O O . ARG B 1 44 ? -17.141 21.766 26 1 96.56 44 ARG B O 1
ATOM 3339 N N . THR B 1 45 ? -17.891 22.281 23.969 1 97.69 45 THR B N 1
ATOM 3340 C CA . THR B 1 45 ? -18.359 20.938 23.625 1 97.69 45 THR B CA 1
ATOM 3341 C C . THR B 1 45 ? -17.906 20.531 22.234 1 97.69 45 THR B C 1
ATOM 3343 O O . THR B 1 45 ? -17.766 21.391 21.344 1 97.69 45 THR B O 1
ATOM 3346 N N . LEU B 1 46 ? -17.656 19.266 22.094 1 97.94 46 LEU B N 1
ATOM 3347 C CA . LEU B 1 46 ? -17.297 18.781 20.766 1 97.94 46 LEU B CA 1
ATOM 3348 C C . LEU B 1 46 ? -18.438 19.016 19.781 1 97.94 46 LEU B C 1
ATOM 3350 O O . LEU B 1 46 ? -19.594 18.828 20.109 1 97.94 46 LEU B O 1
ATOM 3354 N N . PRO B 1 47 ? -18.031 19.391 18.594 1 96.81 47 PRO B N 1
ATOM 3355 C CA . PRO B 1 47 ? -19.062 19.719 17.609 1 96.81 47 PRO B CA 1
ATOM 3356 C C . PRO B 1 47 ? -20.094 18.594 17.438 1 96.81 47 PRO B C 1
ATOM 3358 O O . PRO B 1 47 ? -19.719 17.422 17.344 1 96.81 47 PRO B O 1
ATOM 3361 N N . ASN B 1 48 ? -21.391 18.984 17.5 1 95.12 48 ASN B N 1
ATOM 3362 C CA . ASN B 1 48 ? -22.547 18.141 17.25 1 95.12 48 ASN B CA 1
ATOM 3363 C C . ASN B 1 48 ? -22.641 17 18.25 1 95.12 48 ASN B C 1
ATOM 3365 O O . ASN B 1 48 ? -23.062 15.883 17.906 1 95.12 48 ASN B O 1
ATOM 3369 N N . THR B 1 49 ? -22.047 17.188 19.406 1 96.88 49 THR B N 1
ATOM 3370 C CA . THR B 1 49 ? -22.156 16.219 20.5 1 96.88 49 THR B CA 1
ATOM 3371 C C . THR B 1 49 ? -22.453 16.938 21.812 1 96.88 49 THR B C 1
ATOM 3373 O O . THR B 1 49 ? -22.547 18.172 21.859 1 96.88 49 THR B O 1
ATOM 3376 N N . LYS B 1 50 ? -22.672 16.156 22.891 1 96.81 50 LYS B N 1
ATOM 3377 C CA . LYS B 1 50 ? -22.812 16.688 24.25 1 96.81 50 LYS B CA 1
ATOM 3378 C C . LYS B 1 50 ? -21.547 16.438 25.062 1 96.81 50 LYS B C 1
ATOM 3380 O O . LYS B 1 50 ? -21.531 16.672 26.281 1 96.81 50 LYS B O 1
ATOM 3385 N N . ILE B 1 51 ? -20.5 16.016 24.406 1 97.62 51 ILE B N 1
ATOM 3386 C CA . ILE B 1 51 ? -19.266 15.68 25.109 1 97.62 51 ILE B CA 1
ATOM 3387 C C . ILE B 1 51 ? -18.484 16.953 25.406 1 97.62 51 ILE B C 1
ATOM 3389 O O . ILE B 1 51 ? -18.109 17.703 24.5 1 97.62 51 ILE B O 1
ATOM 3393 N N . PRO B 1 52 ? -18.234 17.203 26.625 1 97.44 52 PRO B N 1
ATOM 3394 C CA . PRO B 1 52 ? -17.484 18.406 26.969 1 97.44 52 PRO B CA 1
ATOM 3395 C C . PRO B 1 52 ? -16.016 18.328 26.531 1 97.44 52 PRO B C 1
ATOM 3397 O O . PRO B 1 52 ? -15.43 17.25 26.516 1 97.44 52 PRO B O 1
ATOM 3400 N N . LEU B 1 53 ? -15.508 19.453 26.203 1 97.19 53 LEU B N 1
ATOM 3401 C CA . LEU B 1 53 ? -14.07 19.547 26 1 97.19 53 LEU B CA 1
ATOM 3402 C C . LEU B 1 53 ? -13.328 19.484 27.328 1 97.19 53 LEU B C 1
ATOM 3404 O O . LEU B 1 53 ? -13.508 20.328 28.203 1 97.19 53 LEU B O 1
ATOM 3408 N N . LYS B 1 54 ? -12.531 18.391 27.469 1 94.5 54 LYS B N 1
ATOM 3409 C CA . LYS B 1 54 ? -11.82 18.141 28.719 1 94.5 54 LYS B CA 1
ATOM 3410 C C . LYS B 1 54 ? -10.312 18.156 28.5 1 94.5 54 LYS B C 1
ATOM 3412 O O . LYS B 1 54 ? -9.68 17.094 28.375 1 94.5 54 LYS B O 1
ATOM 3417 N N . LEU B 1 55 ? -9.758 19.312 28.453 1 96.06 55 LEU B N 1
ATOM 3418 C CA . LEU B 1 55 ? -8.312 19.484 28.328 1 96.06 55 LEU B CA 1
ATOM 3419 C C . LEU B 1 55 ? -7.734 20.141 29.594 1 96.06 55 LEU B C 1
ATOM 3421 O O . LEU B 1 55 ? -8.367 21 30.203 1 96.06 55 LEU B O 1
ATOM 3425 N N . PRO B 1 56 ? -6.598 19.656 29.969 1 94.12 56 PRO B N 1
ATOM 3426 C CA . PRO B 1 56 ? -5.953 20.359 31.078 1 94.12 56 PRO B CA 1
ATOM 3427 C C . PRO B 1 56 ? -5.613 21.812 30.734 1 94.12 56 PRO B C 1
ATOM 3429 O O . PRO B 1 56 ? -5.23 22.109 29.609 1 94.12 56 PRO B O 1
ATOM 3432 N N . SER B 1 57 ? -5.762 22.609 31.719 1 95.12 57 SER B N 1
ATOM 3433 C CA . SER B 1 57 ? -5.434 24.016 31.516 1 95.12 57 SER B CA 1
ATOM 3434 C C . SER B 1 57 ? -3.924 24.234 31.469 1 95.12 57 SER B C 1
ATOM 3436 O O . SER B 1 57 ? -3.178 23.625 32.25 1 95.12 57 SER B O 1
ATOM 3438 N N . THR B 1 58 ? -3.471 25.062 30.531 1 95.12 58 THR B N 1
ATOM 3439 C CA . THR B 1 58 ? -2.068 25.453 30.469 1 95.12 58 THR B CA 1
ATOM 3440 C C . THR B 1 58 ? -1.789 26.641 31.375 1 95.12 58 THR B C 1
ATOM 3442 O O . THR B 1 58 ? -0.631 26.969 31.656 1 95.12 58 THR B O 1
ATOM 3445 N N . GLY B 1 59 ? -2.814 27.297 31.781 1 95.75 59 GLY B N 1
ATOM 3446 C CA . GLY B 1 59 ? -2.68 28.531 32.562 1 95.75 59 GLY B CA 1
ATOM 3447 C C . GLY B 1 59 ? -2.73 29.781 31.703 1 95.75 59 GLY B C 1
ATOM 3448 O O . GLY B 1 59 ? -2.803 30.891 32.219 1 95.75 59 GLY B O 1
ATOM 3449 N N . LEU B 1 60 ? -2.686 29.625 30.406 1 97.19 60 LEU B N 1
ATOM 3450 C CA . LEU B 1 60 ? -2.803 30.734 29.469 1 97.19 60 LEU B CA 1
ATOM 3451 C C . LEU B 1 60 ? -4.105 30.641 28.672 1 97.19 60 LEU B C 1
ATOM 3453 O O . LEU B 1 60 ? -4.297 29.719 27.891 1 97.19 60 LEU B O 1
ATOM 3457 N N . ALA B 1 61 ? -4.93 31.625 28.828 1 95.88 61 ALA B N 1
ATOM 3458 C CA . ALA B 1 61 ? -6.273 31.578 28.25 1 95.88 61 ALA B CA 1
ATOM 3459 C C . ALA B 1 61 ? -6.227 31.438 26.734 1 95.88 61 ALA B C 1
ATOM 3461 O O . ALA B 1 61 ? -6.961 30.641 26.156 1 95.88 61 ALA B O 1
ATOM 3462 N N . GLY B 1 62 ? -5.395 32.25 26.125 1 96.19 62 GLY B N 1
ATOM 3463 C CA . GLY B 1 62 ? -5.273 32.188 24.688 1 96.19 62 GLY B CA 1
ATOM 3464 C C . GLY B 1 62 ? -4.879 30.812 24.172 1 96.19 62 GLY B C 1
ATOM 3465 O O . GLY B 1 62 ? -5.441 30.328 23.188 1 96.19 62 GLY B O 1
ATOM 3466 N N . LEU B 1 63 ? -3.975 30.219 24.859 1 96.81 63 LEU B N 1
ATOM 3467 C CA . LEU B 1 63 ? -3.492 28.906 24.469 1 96.81 63 LEU B CA 1
ATOM 3468 C C . LEU B 1 63 ? -4.551 27.844 24.734 1 96.81 63 LEU B C 1
ATOM 3470 O O . LEU B 1 63 ? -4.727 26.922 23.922 1 96.81 63 LEU B O 1
ATOM 3474 N N . ASP B 1 64 ? -5.199 27.906 25.812 1 97.75 64 ASP B N 1
ATOM 3475 C CA . ASP B 1 64 ? -6.285 26.984 26.109 1 97.75 64 ASP B CA 1
ATOM 3476 C C . ASP B 1 64 ? -7.387 27.047 25.062 1 97.75 64 ASP B C 1
ATOM 3478 O O . ASP B 1 64 ? -7.922 26.031 24.641 1 97.75 64 ASP B O 1
ATOM 3482 N N . ASN B 1 65 ? -7.668 28.297 24.672 1 97.81 65 ASN B N 1
ATOM 3483 C CA . ASN B 1 65 ? -8.664 28.484 23.625 1 97.81 65 ASN B CA 1
ATOM 3484 C C . ASN B 1 65 ? -8.195 27.922 22.297 1 97.81 65 ASN B C 1
ATOM 3486 O O . ASN B 1 65 ? -8.977 27.312 21.562 1 97.81 65 ASN B O 1
ATOM 3490 N N . TYR B 1 66 ? -6.98 28.141 22.047 1 98 66 TYR B N 1
ATOM 3491 C CA . TYR B 1 66 ? -6.422 27.578 20.812 1 98 66 TYR B CA 1
ATOM 3492 C C . TYR B 1 66 ? -6.543 26.062 20.797 1 98 66 TYR B C 1
ATOM 3494 O O . TYR B 1 66 ? -6.988 25.484 19.797 1 98 66 TYR B O 1
ATOM 3502 N N . PHE B 1 67 ? -6.211 25.406 21.844 1 98.19 67 PHE B N 1
ATOM 3503 C CA . PHE B 1 67 ? -6.254 23.953 21.906 1 98.19 67 PHE B CA 1
ATOM 3504 C C . PHE B 1 67 ? -7.695 23.453 21.891 1 98.19 67 PHE B C 1
ATOM 3506 O O . PHE B 1 67 ? -7.988 22.391 21.344 1 98.19 67 PHE B O 1
ATOM 3513 N N . ALA B 1 68 ? -8.523 24.203 22.5 1 98.19 68 ALA B N 1
ATOM 3514 C CA . ALA B 1 68 ? -9.945 23.875 22.422 1 98.19 68 ALA B CA 1
ATOM 3515 C C . ALA B 1 68 ? -10.445 23.922 20.984 1 98.19 68 ALA B C 1
ATOM 3517 O O . ALA B 1 68 ? -11.172 23.016 20.547 1 98.19 68 ALA B O 1
ATOM 3518 N N . PHE B 1 69 ? -10.07 24.938 20.344 1 98.19 69 PHE B N 1
ATOM 3519 C CA . PHE B 1 69 ? -10.43 25.062 18.938 1 98.19 69 PHE B CA 1
ATOM 3520 C C . PHE B 1 69 ? -9.859 23.906 18.125 1 98.19 69 PHE B C 1
ATOM 3522 O O . PHE B 1 69 ? -10.57 23.281 17.328 1 98.19 69 PHE B O 1
ATOM 3529 N N . MET B 1 70 ? -8.594 23.609 18.359 1 98.31 70 MET B N 1
ATOM 3530 C CA . MET B 1 70 ? -7.941 22.531 17.625 1 98.31 70 MET B CA 1
ATOM 3531 C C . MET B 1 70 ? -8.633 21.203 17.875 1 98.31 70 MET B C 1
ATOM 3533 O O . MET B 1 70 ? -8.812 20.406 16.969 1 98.31 70 MET B O 1
ATOM 3537 N N . THR B 1 71 ? -8.945 20.984 19.078 1 98.5 71 THR B N 1
ATOM 3538 C CA . THR B 1 71 ? -9.648 19.766 19.422 1 98.5 71 THR B CA 1
ATOM 3539 C C . THR B 1 71 ? -10.984 19.672 18.688 1 98.5 71 THR B C 1
ATOM 3541 O O . THR B 1 71 ? -11.336 18.625 18.141 1 98.5 71 THR B O 1
ATOM 3544 N N . SER B 1 72 ? -11.695 20.781 18.641 1 98.25 72 SER B N 1
ATOM 3545 C CA . SER B 1 72 ? -12.961 20.844 17.906 1 98.25 72 SER B CA 1
ATOM 3546 C C . SER B 1 72 ? -12.758 20.625 16.422 1 98.25 72 SER B C 1
ATOM 3548 O O . SER B 1 72 ? -13.523 19.906 15.773 1 98.25 72 SER B O 1
ATOM 3550 N N . PHE B 1 73 ? -11.742 21.266 15.961 1 98.25 73 PHE B N 1
ATOM 3551 C CA . PHE B 1 73 ? -11.391 21.172 14.555 1 98.25 73 PHE B CA 1
ATOM 3552 C C . PHE B 1 73 ? -11.102 19.734 14.164 1 98.25 73 PHE B C 1
ATOM 3554 O O . PHE B 1 73 ? -11.711 19.203 13.227 1 98.25 73 PHE B O 1
ATOM 3561 N N . PHE B 1 74 ? -10.297 19.047 14.859 1 98.5 74 PHE B N 1
ATOM 3562 C CA . PHE B 1 74 ? -9.898 17.688 14.523 1 98.5 74 PHE B CA 1
ATOM 3563 C C . PHE B 1 74 ? -11.031 16.703 14.812 1 98.5 74 PHE B C 1
ATOM 3565 O O . PHE B 1 74 ? -11.18 15.703 14.109 1 98.5 74 PHE B O 1
ATOM 3572 N N . TRP B 1 75 ? -11.836 17.031 15.758 1 98.25 75 TRP B N 1
ATOM 3573 C CA . TRP B 1 75 ? -12.984 16.172 16.016 1 98.25 75 TRP B CA 1
ATOM 3574 C C . TRP B 1 75 ? -13.875 16.062 14.789 1 98.25 75 TRP B C 1
ATOM 3576 O O . TRP B 1 75 ? -14.406 14.992 14.5 1 98.25 75 TRP B O 1
ATOM 3586 N N . VAL B 1 76 ? -14 17.125 14.086 1 98.06 76 VAL B N 1
ATOM 3587 C CA . VAL B 1 76 ? -14.812 17.125 12.875 1 98.06 76 VAL B CA 1
ATOM 3588 C C . VAL B 1 76 ? -14.281 16.062 11.906 1 98.06 76 VAL B C 1
ATOM 3590 O O . VAL B 1 76 ? -15.062 15.359 11.258 1 98.06 76 VAL B O 1
ATOM 3593 N N . SER B 1 77 ? -13.008 15.906 11.852 1 97.5 77 SER B N 1
ATOM 3594 C CA . SER B 1 77 ? -12.406 14.922 10.953 1 97.5 77 SER B CA 1
ATOM 3595 C C . SER B 1 77 ? -12.477 13.516 11.539 1 97.5 77 SER B C 1
ATOM 3597 O O . SER B 1 77 ? -12.461 12.531 10.797 1 97.5 77 SER B O 1
ATOM 3599 N N . PHE B 1 78 ? -12.57 13.391 12.82 1 97.62 78 PHE B N 1
ATOM 3600 C CA . PHE B 1 78 ? -12.641 12.078 13.461 1 97.62 78 PHE B CA 1
ATOM 3601 C C . PHE B 1 78 ? -14.062 11.531 13.43 1 97.62 78 PHE B C 1
ATOM 3603 O O . PHE B 1 78 ? -14.266 10.32 13.391 1 97.62 78 PHE B O 1
ATOM 3610 N N . ASP B 1 79 ? -15.039 12.438 13.469 1 96.94 79 ASP B N 1
ATOM 3611 C CA . ASP B 1 79 ? -16.453 12.07 13.461 1 96.94 79 ASP B CA 1
ATOM 3612 C C . ASP B 1 79 ? -16.875 11.578 12.078 1 96.94 79 ASP B C 1
ATOM 3614 O O . ASP B 1 79 ? -16.984 12.375 11.141 1 96.94 79 ASP B O 1
ATOM 3618 N N . PRO B 1 80 ? -17.141 10.312 11.977 1 96.12 80 PRO B N 1
ATOM 3619 C CA . PRO B 1 80 ? -17.453 9.766 10.656 1 96.12 80 PRO B CA 1
ATOM 3620 C C . PRO B 1 80 ? -18.75 10.32 10.078 1 96.12 80 PRO B C 1
ATOM 3622 O O . PRO B 1 80 ? -19 10.18 8.875 1 96.12 80 PRO B O 1
ATOM 3625 N N . ARG B 1 81 ? -19.562 11.016 10.844 1 96 81 ARG B N 1
ATOM 3626 C CA . ARG B 1 81 ? -20.781 11.641 10.328 1 96 81 ARG B CA 1
ATOM 3627 C C . ARG B 1 81 ? -20.438 12.773 9.367 1 96 81 ARG B C 1
ATOM 3629 O O . ARG B 1 81 ? -21.266 13.164 8.539 1 96 81 ARG B O 1
ATOM 3636 N N . ASN B 1 82 ? -19.234 13.273 9.523 1 95.75 82 ASN B N 1
ATOM 3637 C CA . ASN B 1 82 ? -18.703 14.25 8.57 1 95.75 82 ASN B CA 1
ATOM 3638 C C . ASN B 1 82 ? -17.938 13.57 7.449 1 95.75 82 ASN B C 1
ATOM 3640 O O . ASN B 1 82 ? -16.703 13.617 7.422 1 95.75 82 ASN B O 1
ATOM 3644 N N . VAL B 1 83 ? -18.609 13.062 6.504 1 95.19 83 VAL B N 1
ATOM 3645 C CA . VAL B 1 83 ? -18.078 12.141 5.512 1 95.19 83 VAL B CA 1
ATOM 3646 C C . VAL B 1 83 ? -16.891 12.773 4.797 1 95.19 83 VAL B C 1
ATOM 3648 O O . VAL B 1 83 ? -15.789 12.211 4.781 1 95.19 83 VAL B O 1
ATOM 3651 N N . ARG B 1 84 ? -17.078 14 4.332 1 94.19 84 ARG B N 1
ATOM 3652 C CA . ARG B 1 84 ? -16.062 14.688 3.561 1 94.19 84 ARG B CA 1
ATOM 3653 C C . ARG B 1 84 ? -14.812 14.945 4.41 1 94.19 84 ARG B C 1
ATOM 3655 O O . ARG B 1 84 ? -13.695 14.633 3.996 1 94.19 84 ARG B O 1
ATOM 3662 N N . ALA B 1 85 ? -14.984 15.438 5.59 1 96.25 85 ALA B N 1
ATOM 3663 C CA . ALA B 1 85 ? -13.867 15.758 6.477 1 96.25 85 ALA B CA 1
ATOM 3664 C C . ALA B 1 85 ? -13.18 14.484 6.973 1 96.25 85 ALA B C 1
ATOM 3666 O O . ALA B 1 85 ? -11.953 14.461 7.133 1 96.25 85 ALA B O 1
ATOM 3667 N N . HIS B 1 86 ? -13.969 13.484 7.188 1 96.56 86 HIS B N 1
ATOM 3668 C CA . HIS B 1 86 ? -13.438 12.234 7.711 1 96.56 86 HIS B CA 1
ATOM 3669 C C . HIS B 1 86 ? -12.516 11.562 6.699 1 96.56 86 HIS B C 1
ATOM 3671 O O . HIS B 1 86 ? -11.406 11.141 7.043 1 96.56 86 HIS B O 1
ATOM 3677 N N . VAL B 1 87 ? -12.93 11.508 5.488 1 95.62 87 VAL B N 1
ATOM 3678 C CA . VAL B 1 87 ? -12.109 10.891 4.445 1 95.62 87 VAL B CA 1
ATOM 3679 C C . VAL B 1 87 ? -10.867 11.742 4.195 1 95.62 87 VAL B C 1
ATOM 3681 O O . VAL B 1 87 ? -9.766 11.211 4.027 1 95.62 87 VAL B O 1
ATOM 3684 N N . GLN B 1 88 ? -11.055 13.039 4.223 1 96 88 GLN B N 1
ATOM 3685 C CA . GLN B 1 88 ? -9.922 13.922 3.973 1 96 88 GLN B CA 1
ATOM 3686 C C . GLN B 1 88 ? -8.898 13.828 5.098 1 96 88 GLN B C 1
ATOM 3688 O O . GLN B 1 88 ? -7.688 13.844 4.844 1 96 88 GLN B O 1
ATOM 3693 N N . GLY B 1 89 ? -9.422 13.812 6.301 1 96.81 89 GLY B N 1
ATOM 3694 C CA . GLY B 1 89 ? -8.508 13.648 7.422 1 96.81 89 GLY B CA 1
ATOM 3695 C C . GLY B 1 89 ? -7.711 12.359 7.348 1 96.81 89 GLY B C 1
ATOM 3696 O O . GLY B 1 89 ? -6.504 12.359 7.609 1 96.81 89 GLY B O 1
ATOM 3697 N N . ASN B 1 90 ? -8.383 11.312 6.969 1 96.38 90 ASN B N 1
ATOM 3698 C CA . ASN B 1 90 ? -7.723 10.023 6.797 1 96.38 90 ASN B CA 1
ATOM 3699 C C . ASN B 1 90 ? -6.648 10.086 5.711 1 96.38 90 ASN B C 1
ATOM 3701 O O . ASN B 1 90 ? -5.52 9.641 5.926 1 96.38 90 ASN B O 1
ATOM 3705 N N . HIS B 1 91 ? -6.98 10.648 4.652 1 96.44 91 HIS B N 1
ATOM 3706 C CA . HIS B 1 91 ? -6.082 10.766 3.512 1 96.44 91 HIS B CA 1
ATOM 3707 C C . HIS B 1 91 ? -4.867 11.625 3.857 1 96.44 91 HIS B C 1
ATOM 3709 O O . HIS B 1 91 ? -3.732 11.25 3.551 1 96.44 91 HIS B O 1
ATOM 3715 N N . LEU B 1 92 ? -5.074 12.703 4.496 1 97.88 92 LEU B N 1
ATOM 3716 C CA . LEU B 1 92 ? -4.012 13.625 4.863 1 97.88 92 LEU B CA 1
ATOM 3717 C C . LEU B 1 92 ? -3.049 12.984 5.859 1 97.88 92 LEU B C 1
ATOM 3719 O O . LEU B 1 92 ? -1.842 13.234 5.809 1 97.88 92 LEU B O 1
ATOM 3723 N N . LEU B 1 93 ? -3.582 12.195 6.746 1 97.88 93 LEU B N 1
ATOM 3724 C CA . LEU B 1 93 ? -2.752 11.57 7.77 1 97.88 93 LEU B CA 1
ATOM 3725 C C . LEU B 1 93 ? -1.654 10.727 7.129 1 97.88 93 LEU B C 1
ATOM 3727 O O . LEU B 1 93 ? -0.498 10.773 7.555 1 97.88 93 LEU B O 1
ATOM 3731 N N . GLY B 1 94 ? -1.97 9.945 6.125 1 97.81 94 GLY B N 1
ATOM 3732 C CA . GLY B 1 94 ? -0.975 9.156 5.422 1 97.81 94 GLY B CA 1
ATOM 3733 C C . GLY B 1 94 ? 0.059 10 4.699 1 97.81 94 GLY B C 1
ATOM 3734 O O . GLY B 1 94 ? 1.255 9.703 4.758 1 97.81 94 GLY B O 1
ATOM 3735 N N . THR B 1 95 ? -0.416 11.016 4.047 1 97.94 95 THR B N 1
ATOM 3736 C CA . THR B 1 95 ? 0.458 11.922 3.316 1 97.94 95 THR B CA 1
ATOM 3737 C C . THR B 1 95 ? 1.438 12.609 4.262 1 97.94 95 THR B C 1
ATOM 3739 O O . THR B 1 95 ? 2.643 12.641 4.004 1 97.94 95 THR B O 1
ATOM 3742 N N . LEU B 1 96 ? 0.9 13.07 5.352 1 98.31 96 LEU B N 1
ATOM 3743 C CA . LEU B 1 96 ? 1.722 13.773 6.332 1 98.31 96 LEU B CA 1
ATOM 3744 C C . LEU B 1 96 ? 2.785 12.852 6.91 1 98.31 96 LEU B C 1
ATOM 3746 O O . LEU B 1 96 ? 3.936 13.25 7.094 1 98.31 96 LEU B O 1
ATOM 3750 N N . SER B 1 97 ? 2.408 11.641 7.191 1 98.44 97 SER B N 1
ATOM 3751 C CA . SER B 1 97 ? 3.35 10.68 7.758 1 98.44 97 SER B CA 1
ATOM 3752 C C . SER B 1 97 ? 4.473 10.367 6.781 1 98.44 97 SER B C 1
ATOM 3754 O O . SER B 1 97 ? 5.641 10.281 7.172 1 98.44 97 SER B O 1
ATOM 3756 N N . SER B 1 98 ? 4.125 10.188 5.566 1 98.75 98 SER B N 1
ATOM 3757 C CA . SER B 1 98 ? 5.113 9.906 4.531 1 98.75 98 SER B CA 1
ATOM 3758 C C . SER B 1 98 ? 6.066 11.078 4.344 1 98.75 98 SER B C 1
ATOM 3760 O O . SER B 1 98 ? 7.285 10.891 4.305 1 98.75 98 SER B O 1
ATOM 3762 N N . ILE B 1 99 ? 5.535 12.273 4.273 1 98.88 99 ILE B N 1
ATOM 3763 C CA . ILE B 1 99 ? 6.34 13.484 4.121 1 98.88 99 ILE B CA 1
ATOM 3764 C C . ILE B 1 99 ? 7.301 13.617 5.301 1 98.88 99 ILE B C 1
ATOM 3766 O O . ILE B 1 99 ? 8.477 13.945 5.117 1 98.88 99 ILE B O 1
ATOM 3770 N N . TRP B 1 100 ? 6.781 13.344 6.465 1 98.75 100 TRP B N 1
ATOM 3771 C CA . TRP B 1 100 ? 7.578 13.453 7.68 1 98.75 100 TRP B CA 1
ATOM 3772 C C . TRP B 1 100 ? 8.773 12.508 7.641 1 98.75 100 TRP B C 1
ATOM 3774 O O . TRP B 1 100 ? 9.891 12.898 7.973 1 98.75 100 TRP B O 1
ATOM 3784 N N . ILE B 1 101 ? 8.609 11.305 7.16 1 98.19 101 ILE B N 1
ATOM 3785 C CA . ILE B 1 101 ? 9.688 10.328 7.043 1 98.19 101 ILE B CA 1
ATOM 3786 C C . ILE B 1 101 ? 10.734 10.836 6.051 1 98.19 101 ILE B C 1
ATOM 3788 O O . ILE B 1 101 ? 11.938 10.766 6.32 1 98.19 101 ILE B O 1
ATOM 3792 N N . ILE B 1 102 ? 10.289 11.359 4.992 1 97.69 102 ILE B N 1
ATOM 3793 C CA . ILE B 1 102 ? 11.172 11.898 3.961 1 97.69 102 ILE B CA 1
ATOM 3794 C C . ILE B 1 102 ? 12.016 13.031 4.543 1 97.69 102 ILE B C 1
ATOM 3796 O O . ILE B 1 102 ? 13.242 13.047 4.375 1 97.69 102 ILE B O 1
ATOM 3800 N N . GLN B 1 103 ? 11.359 13.922 5.207 1 97.38 103 GLN B N 1
ATOM 3801 C CA . GLN B 1 103 ? 12.055 15.078 5.766 1 97.38 103 GLN B CA 1
ATOM 3802 C C . GLN B 1 103 ? 13.078 14.648 6.812 1 97.38 103 GLN B C 1
ATOM 3804 O O . GLN B 1 103 ? 14.18 15.195 6.867 1 97.38 103 GLN B O 1
ATOM 3809 N N . LEU B 1 104 ? 12.711 13.711 7.574 1 96.44 104 LEU B N 1
ATOM 3810 C CA . LEU B 1 104 ? 13.625 13.211 8.594 1 96.44 104 LEU B CA 1
ATOM 3811 C C . LEU B 1 104 ? 14.844 12.555 7.957 1 96.44 104 LEU B C 1
ATOM 3813 O O . LEU B 1 104 ? 15.969 12.703 8.445 1 96.44 104 LEU B O 1
ATOM 3817 N N . LEU B 1 105 ? 14.625 11.867 6.887 1 93.44 105 LEU B N 1
ATOM 3818 C CA . LEU B 1 105 ? 15.727 11.219 6.184 1 93.44 105 LEU B CA 1
ATOM 3819 C C . LEU B 1 105 ? 16.688 12.258 5.617 1 93.44 105 LEU B C 1
ATOM 3821 O O . LEU B 1 105 ? 17.906 12.047 5.625 1 93.44 105 LEU B O 1
ATOM 3825 N N . GLU B 1 106 ? 16.141 13.297 5.215 1 92.06 106 GLU B N 1
ATOM 3826 C CA . GLU B 1 106 ? 17 14.367 4.691 1 92.06 106 GLU B CA 1
ATOM 3827 C C . GLU B 1 106 ? 17.766 15.062 5.812 1 92.06 106 GLU B C 1
ATOM 3829 O O . GLU B 1 106 ? 18.906 15.461 5.629 1 92.06 106 GLU B O 1
ATOM 3834 N N . ALA B 1 107 ? 17.141 15.148 6.891 1 92 107 ALA B N 1
ATOM 3835 C CA . ALA B 1 107 ? 17.75 15.859 8.008 1 92 107 ALA B CA 1
ATOM 3836 C C . ALA B 1 107 ? 18.812 14.992 8.703 1 92 107 ALA B C 1
ATOM 3838 O O . ALA B 1 107 ? 19.844 15.492 9.125 1 92 107 ALA B O 1
ATOM 3839 N N . HIS B 1 108 ? 18.547 13.695 8.727 1 89 108 HIS B N 1
ATOM 3840 C CA . HIS B 1 108 ? 19.406 12.844 9.547 1 89 108 HIS B CA 1
ATOM 3841 C C . HIS B 1 108 ? 20.125 11.805 8.703 1 89 108 HIS B C 1
ATOM 3843 O O . HIS B 1 108 ? 20.938 11.047 9.211 1 89 108 HIS B O 1
ATOM 3849 N N . GLY B 1 109 ? 19.906 11.727 7.457 1 78.88 109 GLY B N 1
ATOM 3850 C CA . GLY B 1 109 ? 20.406 10.641 6.629 1 78.88 109 GLY B CA 1
ATOM 3851 C C . GLY B 1 109 ? 21.766 10.945 6.004 1 78.88 109 GLY B C 1
ATOM 3852 O O . GLY B 1 109 ? 22.188 10.25 5.082 1 78.88 109 GLY B O 1
ATOM 3853 N N . THR B 1 110 ? 22.375 12 6.395 1 70.5 110 THR B N 1
ATOM 3854 C CA . THR B 1 110 ? 23.703 12.312 5.875 1 70.5 110 THR B CA 1
ATOM 3855 C C . THR B 1 110 ? 24.719 12.438 7.012 1 70.5 110 THR B C 1
ATOM 3857 O O . THR B 1 110 ? 24.344 12.672 8.164 1 70.5 110 THR B O 1
ATOM 3860 N N . THR B 1 111 ? 25.891 11.883 6.664 1 58.78 111 THR B N 1
ATOM 3861 C CA . THR B 1 111 ? 26.969 11.969 7.648 1 58.78 111 THR B CA 1
ATOM 3862 C C . THR B 1 111 ? 27.375 13.414 7.891 1 58.78 111 THR B C 1
ATOM 3864 O O . THR B 1 111 ? 27.875 13.758 8.961 1 58.78 111 THR B O 1
ATOM 3867 N N . GLN B 1 112 ? 27.406 14.031 6.668 1 56.03 112 GLN B N 1
ATOM 3868 C CA . GLN B 1 112 ? 27.719 15.422 7 1 56.03 112 GLN B CA 1
ATOM 3869 C C . GLN B 1 112 ? 26.672 16.016 7.922 1 56.03 112 GLN B C 1
ATOM 3871 O O . GLN B 1 112 ? 25.469 15.891 7.668 1 56.03 112 GLN B O 1
ATOM 3876 N N . ALA B 1 113 ? 27.094 16.062 9.07 1 49.97 113 ALA B N 1
ATOM 3877 C CA . ALA B 1 113 ? 26.125 16.641 10 1 49.97 113 ALA B CA 1
ATOM 3878 C C . ALA B 1 113 ? 25.188 17.609 9.289 1 49.97 113 ALA B C 1
ATOM 3880 O O . ALA B 1 113 ? 25.625 18.562 8.656 1 49.97 113 ALA B O 1
ATOM 3881 N N . ALA B 1 114 ? 24.094 17 8.828 1 58.28 114 ALA B N 1
ATOM 3882 C CA . ALA B 1 114 ? 23.141 18.047 8.453 1 58.28 114 ALA B CA 1
ATOM 3883 C C . ALA B 1 114 ? 23.344 19.297 9.305 1 58.28 114 ALA B C 1
ATOM 3885 O O . ALA B 1 114 ? 23.703 19.203 10.484 1 58.28 114 ALA B O 1
ATOM 3886 N N . SER B 1 115 ? 23.562 20.391 8.617 1 69.12 115 SER B N 1
ATOM 3887 C CA . SER B 1 115 ? 23.703 21.641 9.375 1 69.12 115 SER B CA 1
ATOM 3888 C C . SER B 1 115 ? 22.625 21.75 10.438 1 69.12 115 SER B C 1
ATOM 3890 O O . SER B 1 115 ? 21.547 21.172 10.305 1 69.12 115 SER B O 1
ATOM 3892 N N . ALA B 1 116 ? 23.047 22.047 11.539 1 80.44 116 ALA B N 1
ATOM 3893 C CA . ALA B 1 116 ? 22.125 22.375 12.609 1 80.44 116 ALA B CA 1
ATOM 3894 C C . ALA B 1 116 ? 20.906 23.125 12.078 1 80.44 116 ALA B C 1
ATOM 3896 O O . ALA B 1 116 ? 19.797 22.984 12.602 1 80.44 116 ALA B O 1
ATOM 3897 N N . GLY B 1 117 ? 21.125 23.703 10.984 1 84.56 117 GLY B N 1
ATOM 3898 C CA . GLY B 1 117 ? 20.047 24.484 10.391 1 84.56 117 GLY B CA 1
ATOM 3899 C C . GLY B 1 117 ? 18.938 23.641 9.797 1 84.56 117 GLY B C 1
ATOM 3900 O O . GLY B 1 117 ? 17.766 23.906 10.039 1 84.56 117 GLY B O 1
ATOM 3901 N N . ILE B 1 118 ? 19.297 22.609 9.102 1 89.56 118 ILE B N 1
ATOM 3902 C CA . ILE B 1 118 ? 18.281 21.781 8.469 1 89.56 118 ILE B CA 1
ATOM 3903 C C . ILE B 1 118 ? 17.562 20.938 9.523 1 89.56 118 ILE B C 1
ATOM 3905 O O . ILE B 1 118 ? 16.359 20.688 9.414 1 89.56 118 ILE B O 1
ATOM 3909 N N . ILE B 1 119 ? 18.25 20.531 10.516 1 92.31 119 ILE B N 1
ATOM 3910 C CA . ILE B 1 119 ? 17.641 19.766 11.594 1 92.31 119 ILE B CA 1
ATOM 3911 C C . ILE B 1 119 ? 16.625 20.641 12.336 1 92.31 119 ILE B C 1
ATOM 3913 O O . ILE B 1 119 ? 15.477 20.234 12.516 1 92.31 119 ILE B O 1
ATOM 3917 N N . PHE B 1 120 ? 17.078 21.797 12.68 1 93.12 120 PHE B N 1
ATOM 3918 C CA . PHE B 1 120 ? 16.188 22.719 13.367 1 93.12 120 PHE B CA 1
ATOM 3919 C C . PHE B 1 120 ? 14.977 23.047 12.5 1 93.12 120 PHE B C 1
ATOM 3921 O O . PHE B 1 120 ? 13.836 22.984 12.977 1 93.12 120 PHE B O 1
ATOM 3928 N N . ALA B 1 121 ? 15.211 23.391 11.289 1 95.25 121 ALA B N 1
ATOM 3929 C CA . ALA B 1 121 ? 14.125 23.734 10.375 1 95.25 121 ALA B CA 1
ATOM 3930 C C . ALA B 1 121 ? 13.125 22.594 10.25 1 95.25 121 ALA B C 1
ATOM 3932 O O . ALA B 1 121 ? 11.914 22.812 10.227 1 95.25 121 ALA B O 1
ATOM 3933 N N . THR B 1 122 ? 13.602 21.391 10.195 1 97.25 122 THR B N 1
ATOM 3934 C CA . THR B 1 122 ? 12.75 20.234 9.992 1 97.25 122 THR B CA 1
ATOM 3935 C C . THR B 1 122 ? 11.789 20.047 11.172 1 97.25 122 THR B C 1
ATOM 3937 O O . THR B 1 122 ? 10.578 19.953 10.977 1 97.25 122 THR B O 1
ATOM 3940 N N . TYR B 1 123 ? 12.281 20.094 12.344 1 98 123 TYR B N 1
ATOM 3941 C CA . TYR B 1 123 ? 11.445 19.891 13.516 1 98 123 TYR B CA 1
ATOM 3942 C C . TYR B 1 123 ? 10.555 21.094 13.773 1 98 123 TYR B C 1
ATOM 3944 O O . TYR B 1 123 ? 9.367 20.953 14.078 1 98 123 TYR B O 1
ATOM 3952 N N . PHE B 1 124 ? 11.094 22.25 13.641 1 98.12 124 PHE B N 1
ATOM 3953 C CA . PHE B 1 124 ? 10.352 23.484 13.906 1 98.12 124 PHE B CA 1
ATOM 3954 C C . PHE B 1 124 ? 9.195 23.625 12.93 1 98.12 124 PHE B C 1
ATOM 3956 O O . PHE B 1 124 ? 8.062 23.891 13.336 1 98.12 124 PHE B O 1
ATOM 3963 N N . LEU B 1 125 ? 9.445 23.438 11.664 1 98.62 125 LEU B N 1
ATOM 3964 C CA . LEU B 1 125 ? 8.422 23.656 10.648 1 98.62 125 LEU B CA 1
ATOM 3965 C C . LEU B 1 125 ? 7.359 22.562 10.703 1 98.62 125 LEU B C 1
ATOM 3967 O O . LEU B 1 125 ? 6.195 22.797 10.391 1 98.62 125 LEU B O 1
ATOM 3971 N N . GLU B 1 126 ? 7.773 21.359 11.125 1 98.69 126 GLU B N 1
ATOM 3972 C CA . GLU B 1 126 ? 6.77 20.312 11.328 1 98.69 126 GLU B CA 1
ATOM 3973 C C . GLU B 1 126 ? 5.816 20.688 12.461 1 98.69 126 GLU B C 1
ATOM 3975 O O . GLU B 1 126 ? 4.602 20.5 12.336 1 98.69 126 GLU B O 1
ATOM 3980 N N . VAL B 1 127 ? 6.332 21.219 13.555 1 98.56 127 VAL B N 1
ATOM 3981 C CA . VAL B 1 127 ? 5.473 21.656 14.656 1 98.56 127 VAL B CA 1
ATOM 3982 C C . VAL B 1 127 ? 4.543 22.766 14.18 1 98.56 127 VAL B C 1
ATOM 3984 O O . VAL B 1 127 ? 3.34 22.734 14.445 1 98.56 127 VAL B O 1
ATOM 3987 N N . MET B 1 128 ? 5.086 23.672 13.469 1 98.38 128 MET B N 1
ATOM 3988 C CA . MET B 1 128 ? 4.273 24.766 12.945 1 98.38 128 MET B CA 1
ATOM 3989 C C . MET B 1 128 ? 3.203 24.25 11.992 1 98.38 128 MET B C 1
ATOM 3991 O O . MET B 1 128 ? 2.07 24.734 12 1 98.38 128 MET B O 1
ATOM 3995 N N . GLY B 1 129 ? 3.598 23.281 11.188 1 98.38 129 GLY B N 1
ATOM 3996 C CA . GLY B 1 129 ? 2.633 22.672 10.297 1 98.38 129 GLY B CA 1
ATOM 3997 C C . GLY B 1 129 ? 1.483 22 11.023 1 98.38 129 GLY B C 1
ATOM 3998 O O . GLY B 1 129 ? 0.327 22.109 10.617 1 98.38 129 GLY B O 1
ATOM 3999 N N . GLU B 1 130 ? 1.821 21.297 12.109 1 98.12 130 GLU B N 1
ATOM 4000 C CA . GLU B 1 130 ? 0.794 20.656 12.922 1 98.12 130 GLU B CA 1
ATOM 4001 C C . GLU B 1 130 ? -0.15 21.688 13.539 1 98.12 130 GLU B C 1
ATOM 4003 O O . GLU B 1 130 ? -1.346 21.438 13.688 1 98.12 130 GLU B O 1
ATOM 4008 N N . LEU B 1 131 ? 0.349 22.828 13.773 1 97.31 131 LEU B N 1
ATOM 4009 C CA . LEU B 1 131 ? -0.421 23.844 14.477 1 97.31 131 LEU B CA 1
ATOM 4010 C C . LEU B 1 131 ? -1.196 24.719 13.5 1 97.31 131 LEU B C 1
ATOM 4012 O O . LEU B 1 131 ? -2.283 25.203 13.82 1 97.31 131 LEU B O 1
ATOM 4016 N N . LEU B 1 132 ? -0.644 24.891 12.312 1 97.12 132 LEU B N 1
ATOM 4017 C CA . LEU B 1 132 ? -1.232 25.906 11.445 1 97.12 132 LEU B CA 1
ATOM 4018 C C . LEU B 1 132 ? -1.536 25.328 10.07 1 97.12 132 LEU B C 1
ATOM 4020 O O . LEU B 1 132 ? -2.115 26.016 9.219 1 97.12 132 LEU B O 1
ATOM 4024 N N . GLY B 1 133 ? -1.12 24.125 9.805 1 97.94 133 GLY B N 1
ATOM 4025 C CA . GLY B 1 133 ? -1.341 23.469 8.523 1 97.94 133 GLY B CA 1
ATOM 4026 C C . GLY B 1 133 ? -0.055 23.031 7.844 1 97.94 133 GLY B C 1
ATOM 4027 O O . GLY B 1 133 ? 0.832 23.859 7.605 1 97.94 133 GLY B O 1
ATOM 4028 N N . ILE B 1 134 ? 0.023 21.812 7.512 1 98.5 134 ILE B N 1
ATOM 4029 C CA . ILE B 1 134 ? 1.227 21.281 6.887 1 98.5 134 ILE B CA 1
ATOM 4030 C C . ILE B 1 134 ? 1.316 21.766 5.441 1 98.5 134 ILE B C 1
ATOM 4032 O O . ILE B 1 134 ? 2.408 21.828 4.8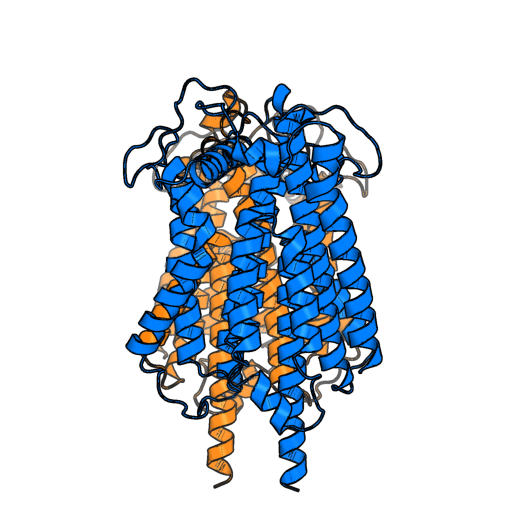67 1 98.5 134 ILE B O 1
ATOM 4036 N N . GLY B 1 135 ? 0.173 22.125 4.863 1 98.75 135 GLY B N 1
ATOM 4037 C CA . GLY B 1 135 ? 0.146 22.656 3.514 1 98.75 135 GLY B CA 1
ATOM 4038 C C . GLY B 1 135 ? 0.949 23.938 3.369 1 98.75 135 GLY B C 1
ATOM 4039 O O . GLY B 1 135 ? 1.464 24.234 2.289 1 98.75 135 GLY B O 1
ATOM 4040 N N . LEU B 1 136 ? 1.056 24.625 4.422 1 98.69 136 LEU B N 1
ATOM 4041 C CA . LEU B 1 136 ? 1.812 25.859 4.418 1 98.69 136 LEU B CA 1
ATOM 4042 C C . LEU B 1 136 ? 3.287 25.609 4.711 1 98.69 136 LEU B C 1
ATOM 4044 O O . LEU B 1 136 ? 4.164 26.203 4.074 1 98.69 136 LEU B O 1
ATOM 4048 N N . PHE B 1 137 ? 3.562 24.688 5.504 1 98.81 137 PHE B N 1
ATOM 4049 C CA . PHE B 1 137 ? 4.914 24.641 6.051 1 98.81 137 PHE B CA 1
ATOM 4050 C C . PHE B 1 137 ? 5.742 23.578 5.34 1 98.81 137 PHE B C 1
ATOM 4052 O O . PHE B 1 137 ? 6.973 23.594 5.398 1 98.81 137 PHE B O 1
ATOM 4059 N N . THR B 1 138 ? 5.105 22.609 4.664 1 98.81 138 THR B N 1
ATOM 4060 C CA . THR B 1 138 ? 5.863 21.672 3.844 1 98.81 138 THR B CA 1
ATOM 4061 C C . THR B 1 138 ? 6.559 22.391 2.697 1 98.81 138 THR B C 1
ATOM 4063 O O . THR B 1 138 ? 7.762 22.219 2.488 1 98.81 138 THR B O 1
ATOM 4066 N N . PRO B 1 139 ? 5.863 23.25 1.975 1 98.88 139 PRO B N 1
ATOM 4067 C CA . PRO B 1 139 ? 6.578 23.969 0.916 1 98.88 139 PRO B CA 1
ATOM 4068 C C . PRO B 1 139 ? 7.645 24.922 1.462 1 98.88 139 PRO B C 1
ATOM 4070 O O . PRO B 1 139 ? 8.68 25.125 0.822 1 98.88 139 PRO B O 1
ATOM 4073 N N . ILE B 1 140 ? 7.41 25.5 2.598 1 98.81 140 ILE B N 1
ATOM 4074 C CA . ILE B 1 140 ? 8.445 26.312 3.211 1 98.81 140 ILE B CA 1
ATOM 4075 C C . ILE B 1 140 ? 9.68 25.453 3.5 1 98.81 140 ILE B C 1
ATOM 4077 O O . ILE B 1 140 ? 10.805 25.859 3.203 1 98.81 140 ILE B O 1
ATOM 4081 N N . TRP B 1 141 ? 9.469 24.344 4.055 1 98.56 141 TRP B N 1
ATOM 4082 C CA . TRP B 1 141 ? 10.578 23.422 4.312 1 98.56 141 TRP B CA 1
ATOM 4083 C C . TRP B 1 141 ? 11.312 23.078 3.021 1 98.56 141 TRP B C 1
ATOM 4085 O O . TRP B 1 141 ? 12.547 23.062 2.99 1 98.56 141 TRP B O 1
ATOM 4095 N N . CYS B 1 142 ? 10.578 22.828 1.976 1 98.38 142 CYS B N 1
ATOM 4096 C CA . CYS B 1 142 ? 11.172 22.5 0.688 1 98.38 142 CYS B CA 1
ATOM 4097 C C . CYS B 1 142 ? 12.055 23.625 0.183 1 98.38 142 CYS B C 1
ATOM 4099 O O . CYS B 1 142 ? 13.164 23.391 -0.295 1 98.38 142 CYS B O 1
ATOM 4101 N N . VAL B 1 143 ? 11.578 24.828 0.289 1 97.81 143 VAL B N 1
ATOM 4102 C CA . VAL B 1 143 ? 12.344 26 -0.138 1 97.81 143 VAL B CA 1
ATOM 4103 C C . VAL B 1 143 ? 13.617 26.109 0.702 1 97.81 143 VAL B C 1
ATOM 4105 O O . VAL B 1 143 ? 14.711 26.281 0.162 1 97.81 143 VAL B O 1
ATOM 4108 N N . VAL B 1 144 ? 13.453 26 1.994 1 96.19 144 VAL B N 1
ATOM 4109 C CA . VAL B 1 144 ? 14.594 26.094 2.9 1 96.19 144 VAL B CA 1
ATOM 4110 C C . VAL B 1 144 ? 15.617 25.016 2.553 1 96.19 144 VAL B C 1
ATOM 4112 O O . VAL B 1 144 ? 16.812 25.281 2.453 1 96.19 144 VAL B O 1
ATOM 4115 N N . HIS B 1 145 ? 15.195 23.828 2.33 1 94.94 145 HIS B N 1
ATOM 4116 C CA . HIS B 1 145 ? 16.078 22.719 1.984 1 94.94 145 HIS B CA 1
ATOM 4117 C C . HIS B 1 145 ? 16.875 23.031 0.718 1 94.94 145 HIS B C 1
ATOM 4119 O O . HIS B 1 145 ? 18.094 22.844 0.679 1 94.94 145 HIS B O 1
ATOM 4125 N N . LEU B 1 146 ? 16.203 23.516 -0.265 1 94 146 LEU B N 1
ATOM 4126 C CA . LEU B 1 146 ? 16.828 23.812 -1.546 1 94 146 LEU B CA 1
ATOM 4127 C C . LEU B 1 146 ? 17.875 24.922 -1.399 1 94 146 LEU B C 1
ATOM 4129 O O . LEU B 1 146 ? 18.906 24.891 -2.076 1 94 146 LEU B O 1
ATOM 4133 N N . LEU B 1 147 ? 17.609 25.781 -0.547 1 90.75 147 LEU B N 1
ATOM 4134 C CA . LEU B 1 147 ? 18.484 26.953 -0.434 1 90.75 147 LEU B CA 1
ATOM 4135 C C . LEU B 1 147 ? 19.688 26.641 0.435 1 90.75 147 LEU B C 1
ATOM 4137 O O . LEU B 1 147 ? 20.766 27.219 0.238 1 90.75 147 LEU B O 1
ATOM 4141 N N . ILE B 1 148 ? 19.578 25.75 1.353 1 86.69 148 ILE B N 1
ATOM 4142 C CA . ILE B 1 148 ? 20.672 25.594 2.307 1 86.69 148 ILE B CA 1
ATOM 4143 C C . ILE B 1 148 ? 21.516 24.359 1.934 1 86.69 148 ILE B C 1
ATOM 4145 O O . ILE B 1 148 ? 22.641 24.219 2.395 1 86.69 148 ILE B O 1
ATOM 4149 N N . THR B 1 149 ? 20.922 23.484 1.222 1 85.19 149 THR B N 1
ATOM 4150 C CA . THR B 1 149 ? 21.688 22.312 0.827 1 85.19 149 THR B CA 1
ATOM 4151 C C . THR B 1 149 ? 22.328 22.516 -0.544 1 85.19 149 THR B C 1
ATOM 4153 O O . THR B 1 149 ? 21.844 23.328 -1.343 1 85.19 149 THR B O 1
ATOM 4156 N N . SER B 1 150 ? 23.438 21.812 -0.759 1 80.12 150 SER B N 1
ATOM 4157 C CA . SER B 1 150 ? 24.156 21.953 -2.018 1 80.12 150 SER B CA 1
ATOM 4158 C C . SER B 1 150 ? 23.688 20.938 -3.053 1 80.12 150 SER B C 1
ATOM 4160 O O . SER B 1 150 ? 23.25 19.844 -2.701 1 80.12 150 SER B O 1
ATOM 4162 N N . THR B 1 151 ? 23.75 21.359 -4.289 1 78.81 151 THR B N 1
ATOM 4163 C CA . THR B 1 151 ? 23.516 20.438 -5.395 1 78.81 151 THR B CA 1
ATOM 4164 C C . THR B 1 151 ? 24.562 19.328 -5.414 1 78.81 151 THR B C 1
ATOM 4166 O O . THR B 1 151 ? 25.719 19.547 -5.066 1 78.81 151 THR B O 1
ATOM 4169 N N . PRO B 1 152 ? 24 18.172 -5.793 1 74.94 152 PRO B N 1
ATOM 4170 C CA . PRO B 1 152 ? 25 17.094 -5.883 1 74.94 152 PRO B CA 1
ATOM 4171 C C . PRO B 1 152 ? 26.109 17.406 -6.891 1 74.94 152 PRO B C 1
ATOM 4173 O O . PRO B 1 152 ? 25.844 18 -7.934 1 74.94 152 PRO B O 1
ATOM 4176 N N . SER B 1 153 ? 27.297 17.281 -6.398 1 67.12 153 SER B N 1
ATOM 4177 C CA . SER B 1 153 ? 28.469 17.5 -7.258 1 67.12 153 SER B CA 1
ATOM 4178 C C . SER B 1 153 ? 28.953 16.188 -7.859 1 67.12 153 SER B C 1
ATOM 4180 O O . SER B 1 153 ? 28.672 15.117 -7.34 1 67.12 153 SER B O 1
ATOM 4182 N N . ALA B 1 154 ? 29.484 16.391 -9.023 1 61.62 154 ALA B N 1
ATOM 4183 C CA . ALA B 1 154 ? 30.078 15.242 -9.719 1 61.62 154 ALA B CA 1
ATOM 4184 C C . ALA B 1 154 ? 31.234 14.656 -8.914 1 61.62 154 ALA B C 1
ATOM 4186 O O . ALA B 1 154 ? 31.656 13.516 -9.148 1 61.62 154 ALA B O 1
ATOM 4187 N N . LYS B 1 155 ? 31.625 15.344 -7.988 1 61.97 155 LYS B N 1
ATOM 4188 C CA . LYS B 1 155 ? 32.75 14.828 -7.215 1 61.97 155 LYS B CA 1
ATOM 4189 C C . LYS B 1 155 ? 32.312 13.695 -6.289 1 61.97 155 LYS B C 1
ATOM 4191 O O . LYS B 1 155 ? 31.297 13.82 -5.594 1 61.97 155 LYS B O 1
ATOM 4196 N N . SER B 1 156 ? 32.969 12.656 -6.383 1 59 156 SER B N 1
ATOM 4197 C CA . SER B 1 156 ? 32.688 11.398 -5.711 1 59 156 SER B CA 1
ATOM 4198 C C . SER B 1 156 ? 32.5 11.602 -4.211 1 59 156 SER B C 1
ATOM 4200 O O . SER B 1 156 ? 31.594 11.016 -3.607 1 59 156 SER B O 1
ATOM 4202 N N . ASP B 1 157 ? 33.25 12.469 -3.693 1 57.38 157 ASP B N 1
ATOM 4203 C CA . ASP B 1 157 ? 33.219 12.648 -2.246 1 57.38 157 ASP B CA 1
ATOM 4204 C C . ASP B 1 157 ? 31.906 13.266 -1.785 1 57.38 157 ASP B C 1
ATOM 4206 O O . ASP B 1 157 ? 31.359 12.867 -0.757 1 57.38 157 ASP B O 1
ATOM 4210 N N . ALA B 1 158 ? 31.453 14.039 -2.584 1 55.47 158 ALA B N 1
ATOM 4211 C CA . ALA B 1 158 ? 30.219 14.719 -2.23 1 55.47 158 ALA B CA 1
ATOM 4212 C C . ALA B 1 158 ? 29.016 13.773 -2.328 1 55.47 158 ALA B C 1
ATOM 4214 O O . ALA B 1 158 ? 28.109 13.828 -1.507 1 55.47 158 ALA B O 1
ATOM 4215 N N . ARG B 1 159 ? 29.125 12.859 -3.133 1 61.16 159 ARG B N 1
ATOM 4216 C CA . ARG B 1 159 ? 28.078 11.867 -3.33 1 61.16 159 ARG B CA 1
ATOM 4217 C C . ARG B 1 159 ? 28.047 10.859 -2.186 1 61.16 159 ARG B C 1
ATOM 4219 O O . ARG B 1 159 ? 26.984 10.516 -1.676 1 61.16 159 ARG B O 1
ATOM 4226 N N . ALA B 1 160 ? 29.219 10.57 -1.915 1 61.22 160 ALA B N 1
ATOM 4227 C CA . ALA B 1 160 ? 29.359 9.609 -0.825 1 61.22 160 ALA B CA 1
ATOM 4228 C C . ALA B 1 160 ? 28.844 10.188 0.489 1 61.22 160 ALA B C 1
ATOM 4230 O O . ALA B 1 160 ? 28.219 9.484 1.283 1 61.22 160 ALA B O 1
ATOM 4231 N N . THR B 1 161 ? 29.078 11.43 0.592 1 58.94 161 THR B N 1
ATOM 4232 C CA . THR B 1 161 ? 28.703 12.094 1.834 1 58.94 161 THR B CA 1
ATOM 4233 C C . THR B 1 161 ? 27.172 12.156 1.965 1 58.94 161 THR B C 1
ATOM 4235 O O . THR B 1 161 ? 26.641 12 3.062 1 58.94 161 THR B O 1
ATOM 4238 N N . LYS B 1 162 ? 26.531 12.195 0.943 1 61.34 162 LYS B N 1
ATOM 4239 C CA . LYS B 1 162 ? 25.078 12.328 0.957 1 61.34 162 LYS B CA 1
ATOM 4240 C C . LYS B 1 162 ? 24.406 11.008 1.315 1 61.34 162 LYS B C 1
ATOM 4242 O O . LYS B 1 162 ? 23.281 10.992 1.828 1 61.34 162 LYS B O 1
ATOM 4247 N N . LEU B 1 163 ? 25.188 9.969 1.171 1 65.06 163 LEU B N 1
ATOM 4248 C CA . LEU B 1 163 ? 24.578 8.656 1.395 1 65.06 163 LEU B CA 1
ATOM 4249 C C . LEU B 1 163 ? 25.203 7.98 2.613 1 65.06 163 LEU B C 1
ATOM 4251 O O . LEU B 1 163 ? 24.844 6.852 2.947 1 65.06 163 LEU B O 1
ATOM 4255 N N . SER B 1 164 ? 26 8.727 3.355 1 65.5 164 SER B N 1
ATOM 4256 C CA . SER B 1 164 ? 26.906 8.062 4.281 1 65.5 164 SER B CA 1
ATOM 4257 C C . SER B 1 164 ? 26.391 8.117 5.711 1 65.5 164 SER B C 1
ATOM 4259 O O . SER B 1 164 ? 27.156 8.008 6.668 1 65.5 164 SER B O 1
ATOM 4261 N N . ALA B 1 165 ? 25.141 8.172 5.871 1 73.31 165 ALA B N 1
ATOM 4262 C CA . ALA B 1 165 ? 24.703 8.141 7.266 1 73.31 165 ALA B CA 1
ATOM 4263 C C . ALA B 1 165 ? 24.969 6.773 7.887 1 73.31 165 ALA B C 1
ATOM 4265 O O . ALA B 1 165 ? 24.766 5.738 7.242 1 73.31 165 ALA B O 1
ATOM 4266 N N . PRO B 1 166 ? 25.547 6.879 9.172 1 75 166 PRO B N 1
ATOM 4267 C CA . PRO B 1 166 ? 25.781 5.594 9.828 1 75 166 PRO B CA 1
ATOM 4268 C C . PRO B 1 166 ? 24.516 4.754 9.969 1 75 166 PRO B C 1
ATOM 4270 O O . PRO B 1 166 ? 23.438 5.301 10.211 1 75 166 PRO B O 1
ATOM 4273 N N . LYS B 1 167 ? 24.641 3.531 9.844 1 78.5 167 LYS B N 1
ATOM 4274 C CA . LYS B 1 167 ? 23.531 2.584 9.953 1 78.5 167 LYS B CA 1
ATOM 4275 C C . LYS B 1 167 ? 22.828 2.713 11.297 1 78.5 167 LYS B C 1
ATOM 4277 O O . LYS B 1 167 ? 21.609 2.619 11.375 1 78.5 167 LYS B O 1
ATOM 4282 N N . SER B 1 168 ? 23.594 2.938 12.328 1 82.25 168 SER B N 1
ATOM 4283 C CA . SER B 1 168 ? 23.031 3.035 13.672 1 82.25 168 SER B CA 1
ATOM 4284 C C . SER B 1 168 ? 22.125 4.246 13.805 1 82.25 168 SER B C 1
ATOM 4286 O O . SER B 1 168 ? 21.109 4.184 14.5 1 82.25 168 SER B O 1
ATOM 4288 N N . SER B 1 169 ? 22.453 5.266 13.125 1 84.44 169 SER B N 1
ATOM 4289 C CA . SER B 1 169 ? 21.625 6.469 13.164 1 84.44 169 SER B CA 1
ATOM 4290 C C . SER B 1 169 ? 20.312 6.258 12.438 1 84.44 169 SER B C 1
ATOM 4292 O O . SER B 1 169 ? 19.25 6.676 12.922 1 84.44 169 SER B O 1
ATOM 4294 N N . LEU B 1 170 ? 20.344 5.605 11.328 1 89.06 170 LEU B N 1
ATOM 4295 C CA . LEU B 1 170 ? 19.125 5.352 10.562 1 89.06 170 LEU B CA 1
ATOM 4296 C C . LEU B 1 170 ? 18.25 4.32 11.273 1 89.06 170 LEU B C 1
ATOM 4298 O O . LEU B 1 170 ? 17.016 4.414 11.227 1 89.06 170 LEU B O 1
ATOM 4302 N N . ARG B 1 171 ? 18.906 3.389 11.906 1 90.06 171 ARG B N 1
ATOM 4303 C CA . ARG B 1 171 ? 18.188 2.436 12.742 1 90.06 171 ARG B CA 1
ATOM 4304 C C . ARG B 1 171 ? 17.469 3.141 13.883 1 90.06 171 ARG B C 1
ATOM 4306 O O . ARG B 1 171 ? 16.297 2.873 14.141 1 90.06 171 ARG B O 1
ATOM 4313 N N . ALA B 1 172 ? 18.172 4.008 14.516 1 93.81 172 ALA B N 1
ATOM 4314 C CA . ALA B 1 172 ? 17.578 4.805 15.586 1 93.81 172 ALA B CA 1
ATOM 4315 C C . ALA B 1 172 ? 16.391 5.617 15.086 1 93.81 172 ALA B C 1
ATOM 4317 O O . ALA B 1 172 ? 15.383 5.742 15.789 1 93.81 172 ALA B O 1
ATOM 4318 N N . LEU B 1 173 ? 16.516 6.117 13.945 1 95 173 LEU B N 1
ATOM 4319 C CA . LEU B 1 173 ? 15.445 6.906 13.352 1 95 173 LEU B CA 1
ATOM 4320 C C . LEU B 1 173 ? 14.195 6.062 13.164 1 95 173 LEU B C 1
ATOM 4322 O O . LEU B 1 173 ? 13.078 6.527 13.43 1 95 173 LEU B O 1
ATOM 4326 N N . GLY B 1 174 ? 14.383 4.836 12.727 1 95.19 174 GLY B N 1
ATOM 4327 C CA . GLY B 1 174 ? 13.25 3.938 12.57 1 95.19 174 GLY B CA 1
ATOM 4328 C C . GLY B 1 174 ? 12.484 3.703 13.859 1 95.19 174 GLY B C 1
ATOM 4329 O O . GLY B 1 174 ? 11.258 3.793 13.883 1 95.19 174 GLY B O 1
ATOM 4330 N N . TYR B 1 175 ? 13.188 3.463 14.898 1 96.62 175 TYR B N 1
ATOM 4331 C CA . TYR B 1 175 ? 12.57 3.234 16.203 1 96.62 175 TYR B CA 1
ATOM 4332 C C . TYR B 1 175 ? 11.938 4.516 16.734 1 96.62 175 TYR B C 1
ATOM 4334 O O . TYR B 1 175 ? 10.867 4.48 17.344 1 96.62 175 TYR B O 1
ATOM 4342 N N . ALA B 1 176 ? 12.625 5.594 16.484 1 98.19 176 ALA B N 1
ATOM 4343 C CA . ALA B 1 176 ? 12.086 6.883 16.922 1 98.19 176 ALA B CA 1
ATOM 4344 C C . ALA B 1 176 ? 10.773 7.188 16.203 1 98.19 176 ALA B C 1
ATOM 4346 O O . ALA B 1 176 ? 9.852 7.742 16.812 1 98.19 176 ALA B O 1
ATOM 4347 N N . LEU B 1 177 ? 10.703 6.867 14.984 1 98.12 177 LEU B N 1
ATOM 4348 C CA . LEU B 1 177 ? 9.477 7.051 14.219 1 98.12 177 LEU B CA 1
ATOM 4349 C C . LEU B 1 177 ? 8.336 6.211 14.797 1 98.12 177 LEU B C 1
ATOM 4351 O O . LEU B 1 177 ? 7.207 6.684 14.906 1 98.12 177 LEU B O 1
ATOM 4355 N N . LEU B 1 178 ? 8.617 5.023 15.172 1 97.38 178 LEU B N 1
ATOM 4356 C CA . LEU B 1 178 ? 7.609 4.121 15.711 1 97.38 178 LEU B CA 1
ATOM 4357 C C . LEU B 1 178 ? 7.062 4.652 17.031 1 97.38 178 LEU B C 1
ATOM 4359 O O . LEU B 1 178 ? 5.848 4.77 17.203 1 97.38 178 LEU B O 1
ATOM 4363 N N . VAL B 1 179 ? 7.91 5.098 17.844 1 98.06 179 VAL B N 1
ATOM 4364 C CA . VAL B 1 179 ? 7.5 5.477 19.188 1 98.06 179 VAL B CA 1
ATOM 4365 C C . VAL B 1 179 ? 7.027 6.93 19.203 1 98.06 179 VAL B C 1
ATOM 4367 O O . VAL B 1 179 ? 6.016 7.254 19.828 1 98.06 179 VAL B O 1
ATOM 4370 N N . GLY B 1 180 ? 7.754 7.738 18.516 1 98.31 180 GLY B N 1
ATOM 4371 C CA . GLY B 1 180 ? 7.52 9.172 18.609 1 98.31 180 GLY B CA 1
ATOM 4372 C C . GLY B 1 180 ? 6.445 9.672 17.656 1 98.31 180 GLY B C 1
ATOM 4373 O O . GLY B 1 180 ? 5.891 10.75 17.859 1 98.31 180 GLY B O 1
ATOM 4374 N N . HIS B 1 181 ? 6.137 8.945 16.656 1 98.25 181 HIS B N 1
ATOM 4375 C CA . HIS B 1 181 ? 5.164 9.391 15.672 1 98.25 181 HIS B CA 1
ATOM 4376 C C . HIS B 1 181 ? 3.988 8.422 15.578 1 98.25 181 HIS B C 1
ATOM 4378 O O . HIS B 1 181 ? 2.832 8.82 15.727 1 98.25 181 HIS B O 1
ATOM 4384 N N . VAL B 1 182 ? 4.23 7.156 15.469 1 97.75 182 VAL B N 1
ATOM 4385 C CA . VAL B 1 182 ? 3.182 6.172 15.227 1 97.75 182 VAL B CA 1
ATOM 4386 C C . VAL B 1 182 ? 2.346 5.977 16.484 1 97.75 182 VAL B C 1
ATOM 4388 O O . VAL B 1 182 ? 1.114 6.008 16.438 1 97.75 182 VAL B O 1
ATOM 4391 N N . VAL B 1 183 ? 2.943 5.832 17.578 1 97.62 183 VAL B N 1
ATOM 4392 C CA . VAL B 1 183 ? 2.236 5.531 18.812 1 97.62 183 VAL B CA 1
ATOM 4393 C C . VAL B 1 183 ? 1.284 6.672 19.156 1 97.62 183 VAL B C 1
ATOM 4395 O O . VAL B 1 183 ? 0.084 6.457 19.344 1 97.62 183 VAL B O 1
ATOM 4398 N N . PRO B 1 184 ? 1.743 7.875 19.188 1 97.75 184 PRO B N 1
ATOM 4399 C CA . PRO B 1 184 ? 0.788 8.945 19.484 1 97.75 184 PRO B CA 1
ATOM 4400 C C . PRO B 1 184 ? -0.333 9.039 18.453 1 97.75 184 PRO B C 1
ATOM 4402 O O . PRO B 1 184 ? -1.465 9.398 18.797 1 97.75 184 PRO B O 1
ATOM 4405 N N . THR B 1 185 ? -0.016 8.758 17.234 1 97.94 185 THR B N 1
ATOM 4406 C CA . THR B 1 185 ? -1.025 8.797 16.188 1 97.94 185 THR B CA 1
ATOM 4407 C C . THR B 1 185 ? -2.09 7.727 16.422 1 97.94 185 THR B C 1
ATOM 4409 O O . THR B 1 185 ? -3.287 7.996 16.297 1 97.94 185 THR B O 1
ATOM 4412 N N . VAL B 1 186 ? -1.673 6.555 16.828 1 96.75 186 VAL B N 1
ATOM 4413 C CA . VAL B 1 186 ? -2.596 5.453 17.078 1 96.75 186 VAL B CA 1
ATOM 4414 C C . VAL B 1 186 ? -3.463 5.77 18.297 1 96.75 186 VAL B C 1
ATOM 4416 O O . VAL B 1 186 ? -4.672 5.52 18.297 1 96.75 186 VAL B O 1
ATOM 4419 N N . LEU B 1 187 ? -2.893 6.34 19.266 1 97.5 187 LEU B N 1
ATOM 4420 C CA . LEU B 1 187 ? -3.645 6.695 20.469 1 97.5 187 LEU B CA 1
ATOM 4421 C C . LEU B 1 187 ? -4.68 7.773 20.156 1 97.5 187 LEU B C 1
ATOM 4423 O O . LEU B 1 187 ? -5.824 7.688 20.609 1 97.5 187 LEU B O 1
ATOM 4427 N N . MET B 1 188 ? -4.332 8.688 19.375 1 97.25 188 MET B N 1
ATOM 4428 C CA . MET B 1 188 ? -5.262 9.727 18.938 1 97.25 188 MET B CA 1
ATOM 4429 C C . MET B 1 188 ? -6.441 9.125 18.188 1 97.25 188 MET B C 1
ATOM 4431 O O . MET B 1 188 ? -7.586 9.539 18.375 1 97.25 188 MET B O 1
ATOM 4435 N N . LEU B 1 189 ? -6.172 8.109 17.438 1 95.94 189 LEU B N 1
ATOM 4436 C CA . LEU B 1 189 ? -7.191 7.559 16.547 1 95.94 189 LEU B CA 1
ATOM 4437 C C . LEU B 1 189 ? -8.07 6.551 17.281 1 95.94 189 LEU B C 1
ATOM 4439 O O . LEU B 1 189 ? -9.258 6.43 17 1 95.94 189 LEU B O 1
ATOM 4443 N N . GLN B 1 190 ? -7.539 5.852 18.281 1 94.38 190 GLN B N 1
ATOM 4444 C CA . GLN B 1 190 ? -8.211 4.652 18.766 1 94.38 190 GLN B CA 1
ATOM 4445 C C . GLN B 1 190 ? -8.906 4.922 20.094 1 94.38 190 GLN B C 1
ATOM 4447 O O . GLN B 1 190 ? -9.812 4.18 20.5 1 94.38 190 GLN B O 1
ATOM 4452 N N . LEU B 1 191 ? -8.547 5.918 20.734 1 96.44 191 LEU B N 1
ATOM 4453 C CA . LEU B 1 191 ? -9.125 6.18 22.047 1 96.44 191 LEU B CA 1
ATOM 4454 C C . LEU B 1 191 ? -10.484 6.855 21.906 1 96.44 191 LEU B C 1
ATOM 4456 O O . LEU B 1 191 ? -10.859 7.297 20.828 1 96.44 191 LEU B O 1
ATOM 4460 N N . GLU B 1 192 ? -11.125 6.918 23.062 1 95.56 192 GLU B N 1
ATOM 4461 C CA . GLU B 1 192 ? -12.492 7.426 23.047 1 95.56 192 GLU B CA 1
ATOM 4462 C C . GLU B 1 192 ? -12.523 8.93 23.297 1 95.56 192 GLU B C 1
ATOM 4464 O O . GLU B 1 192 ? -11.742 9.453 24.078 1 95.56 192 GLU B O 1
ATOM 4469 N N . ALA B 1 193 ? -13.477 9.539 22.656 1 95.25 193 ALA B N 1
ATOM 4470 C CA . ALA B 1 193 ? -13.609 10.984 22.75 1 95.25 193 ALA B CA 1
ATOM 4471 C C . ALA B 1 193 ? -13.875 11.43 24.188 1 95.25 193 ALA B C 1
ATOM 4473 O O . ALA B 1 193 ? -13.461 12.516 24.594 1 95.25 193 ALA B O 1
ATOM 4474 N N . ASP B 1 194 ? -14.562 10.617 24.922 1 95.62 194 ASP B N 1
ATOM 4475 C CA . ASP B 1 194 ? -14.914 10.961 26.297 1 95.62 194 ASP B CA 1
ATOM 4476 C C . ASP B 1 194 ? -14.023 10.234 27.297 1 95.62 194 ASP B C 1
ATOM 4478 O O . ASP B 1 194 ? -14.375 10.094 28.469 1 95.62 194 ASP B O 1
ATOM 4482 N N . GLY B 1 195 ? -12.953 9.727 26.781 1 95.19 195 GLY B N 1
ATOM 4483 C CA . GLY B 1 195 ? -12.008 9.078 27.672 1 95.19 195 GLY B CA 1
ATOM 4484 C C . GLY B 1 195 ? -11.383 10.031 28.688 1 95.19 195 GLY B C 1
ATOM 4485 O O . GLY B 1 195 ? -11.461 11.25 28.516 1 95.19 195 GLY B O 1
ATOM 4486 N N . GLU B 1 196 ? -10.734 9.375 29.75 1 94.38 196 GLU B N 1
ATOM 4487 C CA . GLU B 1 196 ? -10.117 10.188 30.812 1 94.38 196 GLU B CA 1
ATOM 4488 C C . GLU B 1 196 ? -8.625 9.914 30.906 1 94.38 196 GLU B C 1
ATOM 4490 O O . GLU B 1 196 ? -8.164 8.812 30.609 1 94.38 196 GLU B O 1
ATOM 4495 N N . GLY B 1 197 ? -7.988 10.945 31.312 1 92.69 197 GLY B N 1
ATOM 4496 C CA . GLY B 1 197 ? -6.555 10.797 31.484 1 92.69 197 GLY B CA 1
ATOM 4497 C C . GLY B 1 197 ? -5.844 10.289 30.25 1 92.69 197 GLY B C 1
ATOM 4498 O O . GLY B 1 197 ? -6.023 10.836 29.156 1 92.69 197 GLY B O 1
ATOM 4499 N N . ILE B 1 198 ? -5.07 9.234 30.375 1 93 198 ILE B N 1
ATOM 4500 C CA . ILE B 1 198 ? -4.238 8.711 29.312 1 93 198 ILE B CA 1
ATOM 4501 C C . ILE B 1 198 ? -5.113 7.992 28.281 1 93 198 ILE B C 1
ATOM 4503 O O . ILE B 1 198 ? -4.668 7.715 27.172 1 93 198 ILE B O 1
ATOM 4507 N N . ALA B 1 199 ? -6.27 7.789 28.578 1 96.44 199 ALA B N 1
ATOM 4508 C CA . ALA B 1 199 ? -7.195 7.137 27.656 1 96.44 199 ALA B CA 1
ATOM 4509 C C . ALA B 1 199 ? -8.047 8.164 26.922 1 96.44 199 ALA B C 1
ATOM 4511 O O . ALA B 1 199 ? -9.008 7.801 26.234 1 96.44 199 ALA B O 1
ATOM 4512 N N . SER B 1 200 ? -7.66 9.445 27.062 1 97.31 200 SER B N 1
ATOM 4513 C CA . SER B 1 200 ? -8.445 10.516 26.453 1 97.31 200 SER B CA 1
ATOM 4514 C C . SER B 1 200 ? -8.008 10.781 25.016 1 97.31 200 SER B C 1
ATOM 4516 O O . SER B 1 200 ? -6.887 11.234 24.781 1 97.31 200 SER B O 1
ATOM 4518 N N . LYS B 1 201 ? -8.906 10.648 24.078 1 98.06 201 LYS B N 1
ATOM 4519 C CA . LYS B 1 201 ? -8.648 11.023 22.688 1 98.06 201 LYS B CA 1
ATOM 4520 C C . LYS B 1 201 ? -8.312 12.508 22.578 1 98.06 201 LYS B C 1
ATOM 4522 O O . LYS B 1 201 ? -7.453 12.898 21.781 1 98.06 201 LYS B O 1
ATOM 4527 N N . GLN B 1 202 ? -9 13.336 23.328 1 98.31 202 GLN B N 1
ATOM 4528 C CA . GLN B 1 202 ? -8.82 14.781 23.266 1 98.31 202 GLN B CA 1
ATOM 4529 C C . GLN B 1 202 ? -7.398 15.172 23.672 1 98.31 202 GLN B C 1
ATOM 4531 O O . GLN B 1 202 ? -6.754 15.977 22.984 1 98.31 202 GLN B O 1
ATOM 4536 N N . ILE B 1 203 ? -6.941 14.531 24.734 1 97.94 203 ILE B N 1
ATOM 4537 C CA . ILE B 1 203 ? -5.59 14.828 25.203 1 97.94 203 ILE B CA 1
ATOM 4538 C C . ILE B 1 203 ? -4.57 14.398 24.141 1 97.94 203 ILE B C 1
ATOM 4540 O O . ILE B 1 203 ? -3.641 15.148 23.828 1 97.94 203 ILE B O 1
ATOM 4544 N N . TRP B 1 204 ? -4.793 13.305 23.531 1 98.19 204 TRP B N 1
ATOM 4545 C CA . TRP B 1 204 ? -3.832 12.797 22.547 1 98.19 204 TRP B CA 1
ATOM 4546 C C . TRP B 1 204 ? -3.936 13.562 21.234 1 98.19 204 TRP B C 1
ATOM 4548 O O . TRP B 1 204 ? -2.977 13.609 20.469 1 98.19 204 TRP B O 1
ATOM 4558 N N . THR B 1 205 ? -5.082 14.117 20.953 1 98.38 205 THR B N 1
ATOM 4559 C CA . THR B 1 205 ? -5.203 14.992 19.797 1 98.38 205 THR B CA 1
ATOM 4560 C C . THR B 1 205 ? -4.262 16.188 19.906 1 98.38 205 THR B C 1
ATOM 4562 O O . THR B 1 205 ? -3.555 16.531 18.953 1 98.38 205 THR B O 1
ATOM 4565 N N . ILE B 1 206 ? -4.195 16.75 21.078 1 98.06 206 ILE B N 1
ATOM 4566 C CA . ILE B 1 206 ? -3.326 17.891 21.297 1 98.06 206 ILE B CA 1
ATOM 4567 C C . ILE B 1 206 ? -1.881 17.422 21.453 1 98.06 206 ILE B C 1
ATOM 4569 O O . ILE B 1 206 ? -0.967 18.016 20.875 1 98.06 206 ILE B O 1
ATOM 4573 N N . ALA B 1 207 ? -1.681 16.344 22.203 1 97.75 207 ALA B N 1
ATOM 4574 C CA . ALA B 1 207 ? -0.332 15.82 22.406 1 97.75 207 ALA B CA 1
ATOM 4575 C C . ALA B 1 207 ? 0.324 15.461 21.078 1 97.75 207 ALA B C 1
ATOM 4577 O O . ALA B 1 207 ? 1.515 15.711 20.875 1 97.75 207 ALA B O 1
ATOM 4578 N N . ARG B 1 208 ? -0.42 14.898 20.172 1 98.12 208 ARG B N 1
ATOM 4579 C CA . ARG B 1 208 ? 0.086 14.445 18.891 1 98.12 208 ARG B CA 1
ATOM 4580 C C . ARG B 1 208 ? 0.595 15.617 18.047 1 98.12 208 ARG B C 1
ATOM 4582 O O . ARG B 1 208 ? 1.486 15.453 17.219 1 98.12 208 ARG B O 1
ATOM 4589 N N . LEU B 1 209 ? 0.105 16.828 18.281 1 98.06 209 LEU B N 1
ATOM 4590 C CA . LEU B 1 209 ? 0.585 18 17.562 1 98.06 209 LEU B CA 1
ATOM 4591 C C . LEU B 1 209 ? 2.074 18.219 17.812 1 98.06 209 LEU B C 1
ATOM 4593 O O . LEU B 1 209 ? 2.76 18.844 17 1 98.06 209 LEU B O 1
ATOM 4597 N N . PHE B 1 210 ? 2.568 17.656 18.891 1 98.19 210 PHE B N 1
ATOM 4598 C CA . PHE B 1 210 ? 3.953 17.891 19.281 1 98.19 210 PHE B CA 1
ATOM 4599 C C . PHE B 1 210 ? 4.789 16.625 19.078 1 98.19 210 PHE B C 1
ATOM 4601 O O . PHE B 1 210 ? 5.867 16.5 19.672 1 98.19 210 PHE B O 1
ATOM 4608 N N . HIS B 1 211 ? 4.352 15.727 18.219 1 98.44 211 HIS B N 1
ATOM 4609 C CA . HIS B 1 211 ? 5.023 14.453 17.969 1 98.44 211 HIS B CA 1
ATOM 4610 C C . HIS B 1 211 ? 6.445 14.664 17.469 1 98.44 211 HIS B C 1
ATOM 4612 O O . HIS B 1 211 ? 7.332 13.852 17.734 1 98.44 211 HIS B O 1
ATOM 4618 N N . PRO B 1 212 ? 6.742 15.781 16.734 1 98.56 212 PRO B N 1
ATOM 4619 C CA . PRO B 1 212 ? 8.141 15.969 16.328 1 98.56 212 PRO B CA 1
ATOM 4620 C C . PRO B 1 212 ? 9.086 16.078 17.531 1 98.56 212 PRO B C 1
ATOM 4622 O O . PRO B 1 212 ? 10.234 15.625 17.453 1 98.56 212 PRO B O 1
ATOM 4625 N N . VAL B 1 213 ? 8.594 16.656 18.594 1 98.06 213 VAL B N 1
ATOM 4626 C CA . VAL B 1 213 ? 9.406 16.781 19.797 1 98.06 213 VAL B CA 1
ATOM 4627 C C . VAL B 1 213 ? 9.625 15.414 20.422 1 98.06 213 VAL B C 1
ATOM 4629 O O . VAL B 1 213 ? 10.75 15.062 20.781 1 98.06 213 VAL B O 1
ATOM 4632 N N . TYR B 1 214 ? 8.539 14.602 20.531 1 98.06 214 TYR B N 1
ATOM 4633 C CA . TYR B 1 214 ? 8.664 13.234 21.016 1 98.06 214 TYR B CA 1
ATOM 4634 C C . TYR B 1 214 ? 9.68 12.453 20.203 1 98.06 214 TYR B C 1
ATOM 4636 O O . TYR B 1 214 ? 10.523 11.742 20.766 1 98.06 214 TYR B O 1
ATOM 4644 N N . LEU B 1 215 ? 9.594 12.633 18.953 1 98.5 215 LEU B N 1
ATOM 4645 C CA . LEU B 1 215 ? 10.453 11.867 18.062 1 98.5 215 LEU B CA 1
ATOM 4646 C C . LEU B 1 215 ? 11.914 12.273 18.234 1 98.5 215 LEU B C 1
ATOM 4648 O O . LEU B 1 215 ? 12.797 11.414 18.266 1 98.5 215 LEU B O 1
ATOM 4652 N N . PHE B 1 216 ? 12.148 13.555 18.375 1 97.31 216 PHE B N 1
ATOM 4653 C CA . PHE B 1 216 ? 13.516 14.031 18.562 1 97.31 216 PHE B CA 1
ATOM 4654 C C . PHE B 1 216 ? 14.117 13.43 19.828 1 97.31 216 PHE B C 1
ATOM 4656 O O . PHE B 1 216 ? 15.258 12.961 19.828 1 97.31 216 PHE B O 1
ATOM 4663 N N . ILE B 1 217 ? 13.375 13.445 20.875 1 98 217 ILE B N 1
ATOM 4664 C CA . ILE B 1 217 ? 13.82 12.898 22.156 1 98 217 ILE B CA 1
ATOM 4665 C C . ILE B 1 217 ? 14.086 11.406 22 1 98 217 ILE B C 1
ATOM 4667 O O . ILE B 1 217 ? 15.133 10.906 22.422 1 98 217 ILE B O 1
ATOM 4671 N N . CYS B 1 218 ? 13.188 10.695 21.359 1 98.12 218 CYS B N 1
ATOM 4672 C CA . CYS B 1 218 ? 13.344 9.258 21.141 1 98.12 218 CYS B CA 1
ATOM 4673 C C . CYS B 1 218 ? 14.586 8.977 20.297 1 98.12 218 CYS B C 1
ATOM 4675 O O . CYS B 1 218 ? 15.305 8.008 20.562 1 98.12 218 CYS B O 1
ATOM 4677 N N . LEU B 1 219 ? 14.773 9.812 19.328 1 96.5 219 LEU B N 1
ATOM 4678 C CA . LEU B 1 219 ? 15.93 9.625 18.453 1 96.5 219 LEU B CA 1
ATOM 4679 C C . LEU B 1 219 ? 17.219 9.711 19.25 1 96.5 219 LEU B C 1
ATOM 4681 O O . LEU B 1 219 ? 18.125 8.883 19.094 1 96.5 219 LEU B O 1
ATOM 4685 N N . GLN B 1 220 ? 17.312 10.664 20.156 1 94.75 220 GLN B N 1
ATOM 4686 C CA . GLN B 1 220 ? 18.5 10.805 20.984 1 94.75 220 GLN B CA 1
ATOM 4687 C C . GLN B 1 220 ? 18.688 9.586 21.891 1 94.75 220 GLN B C 1
ATOM 4689 O O . GLN B 1 220 ? 19.797 9.102 22.078 1 94.75 220 GLN B O 1
ATOM 4694 N N . ILE B 1 221 ? 17.641 9.102 22.375 1 96.88 221 ILE B N 1
ATOM 4695 C CA . ILE B 1 221 ? 17.672 7.941 23.266 1 96.88 221 ILE B CA 1
ATOM 4696 C C . ILE B 1 221 ? 18.156 6.715 22.484 1 96.88 221 ILE B C 1
ATOM 4698 O O . ILE B 1 221 ? 19.078 6.02 22.922 1 96.88 221 ILE B O 1
ATOM 4702 N N . PHE B 1 222 ? 17.625 6.492 21.328 1 95.69 222 PHE B N 1
ATOM 4703 C CA . PHE B 1 222 ? 17.938 5.289 20.562 1 95.69 222 PHE B CA 1
ATOM 4704 C C . PHE B 1 222 ? 19.344 5.383 19.969 1 95.69 222 PHE B C 1
ATOM 4706 O O . PHE B 1 222 ? 20.031 4.371 19.859 1 95.69 222 PHE B O 1
ATOM 4713 N N . LYS B 1 223 ? 19.75 6.57 19.609 1 90.88 223 LYS B N 1
ATOM 4714 C CA . LYS B 1 223 ? 21.125 6.738 19.172 1 90.88 223 LYS B CA 1
ATOM 4715 C C . LYS B 1 223 ? 22.109 6.316 20.25 1 90.88 223 LYS B C 1
ATOM 4717 O O . LYS B 1 223 ? 23.109 5.668 19.969 1 90.88 223 LYS B O 1
ATOM 4722 N N . THR B 1 224 ? 21.812 6.707 21.422 1 91.5 224 THR B N 1
ATOM 4723 C CA . THR B 1 224 ? 22.656 6.352 22.547 1 91.5 224 THR B CA 1
ATOM 4724 C C . THR B 1 224 ? 22.625 4.848 22.797 1 91.5 224 THR B C 1
ATOM 4726 O O . THR B 1 224 ? 23.656 4.223 23.016 1 91.5 224 THR B O 1
ATOM 4729 N N . LEU B 1 225 ? 21.516 4.27 22.734 1 91.38 225 LEU B N 1
ATOM 4730 C CA . LEU B 1 225 ? 21.328 2.848 23.016 1 91.38 225 LEU B CA 1
ATOM 4731 C C . LEU B 1 225 ? 22.016 1.994 21.953 1 91.38 225 LEU B C 1
ATOM 4733 O O . LEU B 1 225 ? 22.547 0.921 22.266 1 91.38 225 LEU B O 1
ATOM 4737 N N . PHE B 1 226 ? 21.953 2.461 20.719 1 85.75 226 PHE B N 1
ATOM 4738 C CA . PHE B 1 226 ? 22.469 1.641 19.625 1 85.75 226 PHE B CA 1
ATOM 4739 C C . PHE B 1 226 ? 23.922 1.972 19.328 1 85.75 226 PHE B C 1
ATOM 4741 O O . PHE B 1 226 ? 24.547 1.362 18.453 1 85.75 226 PHE B O 1
ATOM 4748 N N . GLY B 1 227 ? 24.562 2.605 20.203 1 71.19 227 GLY B N 1
ATOM 4749 C CA . GLY B 1 227 ? 25.984 2.873 20.141 1 71.19 227 GLY B CA 1
ATOM 4750 C C . GLY B 1 227 ? 26.344 3.941 19.125 1 71.19 227 GLY B C 1
ATOM 4751 O O . GLY B 1 227 ? 27.5 4.016 18.688 1 71.19 227 GLY B O 1
ATOM 4752 N N . GLY B 1 228 ? 25.531 4.531 18.469 1 58.09 228 GLY B N 1
ATOM 4753 C CA . GLY B 1 228 ? 25.781 5.438 17.359 1 58.09 228 GLY B CA 1
ATOM 4754 C C . GLY B 1 228 ? 26.312 6.789 17.797 1 58.09 228 GLY B C 1
ATOM 4755 O O . GLY B 1 228 ? 26.281 7.75 17.031 1 58.09 228 GLY B O 1
ATOM 4756 N N . SER B 1 229 ? 26.531 6.945 19.047 1 49.34 229 SER B N 1
ATOM 4757 C CA . SER B 1 229 ? 27.141 8.266 19.172 1 49.34 229 SER B CA 1
ATOM 4758 C C . SER B 1 229 ? 28.359 8.391 18.281 1 49.34 229 SER B C 1
ATOM 4760 O O . SER B 1 229 ? 28.938 9.477 18.141 1 49.34 229 SER B O 1
ATOM 4762 N N . SER B 1 230 ? 29.078 7.281 17.938 1 46.22 230 SER B N 1
ATOM 4763 C CA . SER B 1 230 ? 30.406 7.52 17.391 1 46.22 230 SER B CA 1
ATOM 4764 C C . SER B 1 230 ? 30.344 7.824 15.906 1 46.22 230 SER B C 1
ATOM 4766 O O . SER B 1 230 ? 29.516 7.277 15.188 1 46.22 230 SER B O 1
ATOM 4768 N N . SER B 1 231 ? 30.781 9.008 15.5 1 46.31 231 SER B N 1
ATOM 4769 C CA . SER B 1 231 ? 31.219 9.641 14.258 1 46.31 231 SER B CA 1
ATOM 4770 C C . SER B 1 231 ? 31.875 8.625 13.328 1 46.31 231 SER B C 1
ATOM 4772 O O . SER B 1 231 ? 32.5 9 12.336 1 46.31 231 SER B O 1
ATOM 4774 N N . ALA B 1 232 ? 32.031 7.418 13.656 1 47.16 232 ALA B N 1
ATOM 4775 C CA . ALA B 1 232 ? 32.938 6.688 12.766 1 47.16 232 ALA B CA 1
ATOM 4776 C C . ALA B 1 232 ? 32.281 6.461 11.406 1 47.16 232 ALA B C 1
ATOM 4778 O O . ALA B 1 232 ? 31.062 6.258 11.312 1 47.16 232 ALA B O 1
ATOM 4779 N N . PRO B 1 233 ? 33.062 6.836 10.352 1 51.56 233 PRO B N 1
ATOM 4780 C CA . PRO B 1 233 ? 32.688 6.617 8.953 1 51.56 233 PRO B CA 1
ATOM 4781 C C . PRO B 1 233 ? 32.062 5.25 8.727 1 51.56 233 PRO B C 1
ATOM 4783 O O . PRO B 1 233 ? 32.438 4.27 9.375 1 51.56 233 PRO B O 1
ATOM 4786 N N . ALA B 1 234 ? 30.859 5.223 8.18 1 54.12 234 ALA B N 1
ATOM 4787 C CA . ALA B 1 234 ? 30.188 3.979 7.832 1 54.12 234 ALA B CA 1
ATOM 4788 C C . ALA B 1 234 ? 31.156 2.979 7.211 1 54.12 234 ALA B C 1
ATOM 4790 O O . ALA B 1 234 ? 31.797 3.271 6.199 1 54.12 234 ALA B O 1
ATOM 4791 N N . THR B 1 235 ? 31.688 1.994 7.949 1 57.72 235 THR B N 1
ATOM 4792 C CA . THR B 1 235 ? 32.5 0.911 7.441 1 57.72 235 THR B CA 1
ATOM 4793 C C . THR B 1 235 ? 31.672 -0.112 6.684 1 57.72 235 THR B C 1
ATOM 4795 O O . THR B 1 235 ? 32.219 -1.021 6.051 1 57.72 235 THR B O 1
ATOM 4798 N N . ASP B 1 236 ? 30.359 0.332 6.539 1 64.06 236 ASP B N 1
ATOM 4799 C CA . ASP B 1 236 ? 29.5 -0.638 5.863 1 64.06 236 ASP B CA 1
ATOM 4800 C C . ASP B 1 236 ? 29.578 -0.474 4.348 1 64.06 236 ASP B C 1
ATOM 4802 O O . ASP B 1 236 ? 29.797 0.63 3.846 1 64.06 236 ASP B O 1
ATOM 4806 N N . PRO B 1 237 ? 29.531 -1.608 3.76 1 66.19 237 PRO B N 1
ATOM 4807 C CA . PRO B 1 237 ? 29.453 -1.505 2.301 1 66.19 237 PRO B CA 1
ATOM 4808 C C . PRO B 1 237 ? 28.297 -0.617 1.839 1 66.19 237 PRO B C 1
ATOM 4810 O O . PRO B 1 237 ? 27.25 -0.574 2.488 1 66.19 237 PRO B O 1
ATOM 4813 N N . PRO B 1 238 ? 28.547 0.202 0.874 1 66.31 238 PRO B N 1
ATOM 4814 C CA . PRO B 1 238 ? 27.547 1.144 0.365 1 66.31 238 PRO B CA 1
ATOM 4815 C C . PRO B 1 238 ? 26.172 0.499 0.161 1 66.31 238 PRO B C 1
ATOM 4817 O O . PRO B 1 238 ? 25.156 1.147 0.366 1 66.31 238 PRO B O 1
ATOM 4820 N N . GLN B 1 239 ? 26.156 -0.771 -0.093 1 68.69 239 GLN B N 1
ATOM 4821 C CA . GLN B 1 239 ? 24.891 -1.448 -0.361 1 68.69 239 GLN B CA 1
ATOM 4822 C C . GLN B 1 239 ? 24.047 -1.549 0.903 1 68.69 239 GLN B C 1
ATOM 4824 O O . GLN B 1 239 ? 22.812 -1.426 0.847 1 68.69 239 GLN B O 1
ATOM 4829 N N . ARG B 1 240 ? 24.781 -1.711 1.92 1 70.12 240 ARG B N 1
ATOM 4830 C CA . ARG B 1 240 ? 24.062 -1.837 3.178 1 70.12 240 ARG B CA 1
ATOM 4831 C C . ARG B 1 240 ? 23.531 -0.483 3.646 1 70.12 240 ARG B C 1
ATOM 4833 O O . ARG B 1 240 ? 22.453 -0.399 4.246 1 70.12 240 ARG B O 1
ATOM 4840 N N . LEU B 1 241 ? 24.328 0.461 3.299 1 69.94 241 LEU B N 1
ATOM 4841 C CA . LEU B 1 241 ? 23.875 1.805 3.654 1 69.94 241 LEU B CA 1
ATOM 4842 C C . LEU B 1 241 ? 22.641 2.199 2.855 1 69.94 241 LEU B C 1
ATOM 4844 O O . LEU B 1 241 ? 21.688 2.742 3.414 1 69.94 241 LEU B O 1
ATOM 4848 N N . LEU B 1 242 ? 22.609 1.766 1.658 1 80.19 242 LEU B N 1
ATOM 4849 C CA . LEU B 1 242 ? 21.469 2.062 0.794 1 80.19 242 LEU B CA 1
ATOM 4850 C C . LEU B 1 242 ? 20.25 1.243 1.2 1 80.19 242 LEU B C 1
ATOM 4852 O O . LEU B 1 242 ? 19.125 1.705 1.067 1 80.19 242 LEU B O 1
ATOM 4856 N N . ALA B 1 243 ? 20.578 0.156 1.778 1 83.56 243 ALA B N 1
ATOM 4857 C CA . ALA B 1 243 ? 19.469 -0.733 2.154 1 83.56 243 ALA B CA 1
ATOM 4858 C C . ALA B 1 243 ? 18.672 -0.155 3.318 1 83.56 243 ALA B C 1
ATOM 4860 O O . ALA B 1 243 ? 17.453 -0.27 3.355 1 83.56 243 ALA B O 1
ATOM 4861 N N . THR B 1 244 ? 19.328 0.389 4.258 1 85.44 244 THR B N 1
ATOM 4862 C CA . THR B 1 244 ? 18.641 0.966 5.406 1 85.44 244 THR B CA 1
ATOM 4863 C C . THR B 1 244 ? 17.797 2.166 4.984 1 85.44 244 THR B C 1
ATOM 4865 O O . THR B 1 244 ? 16.656 2.318 5.43 1 85.44 244 THR B O 1
ATOM 4868 N N . ARG B 1 245 ? 18.312 2.965 4.113 1 89.88 245 ARG B N 1
ATOM 4869 C CA . ARG B 1 245 ? 17.562 4.094 3.582 1 89.88 245 ARG B CA 1
ATOM 4870 C C . ARG B 1 245 ? 16.328 3.611 2.811 1 89.88 245 ARG B C 1
ATOM 4872 O O . ARG B 1 245 ? 15.242 4.168 2.953 1 89.88 245 ARG B O 1
ATOM 4879 N N . ARG B 1 246 ? 16.547 2.648 2.104 1 91.38 246 ARG B N 1
ATOM 4880 C CA . ARG B 1 246 ? 15.477 2.086 1.298 1 91.38 246 ARG B CA 1
ATOM 4881 C C . ARG B 1 246 ? 14.328 1.607 2.18 1 91.38 246 ARG B C 1
ATOM 4883 O O . ARG B 1 246 ? 13.156 1.794 1.839 1 91.38 246 ARG B O 1
ATOM 4890 N N . LYS B 1 247 ? 14.664 0.964 3.236 1 93.75 247 LYS B N 1
ATOM 4891 C CA . LYS B 1 247 ? 13.633 0.486 4.148 1 93.75 247 LYS B CA 1
ATOM 4892 C C . LYS B 1 247 ? 12.781 1.641 4.668 1 93.75 247 LYS B C 1
ATOM 4894 O O . LYS B 1 247 ? 11.555 1.526 4.762 1 93.75 247 LYS B O 1
ATOM 4899 N N . LEU B 1 248 ? 13.438 2.721 4.98 1 95.12 248 LEU B N 1
ATOM 4900 C CA . LEU B 1 248 ? 12.695 3.879 5.465 1 95.12 248 LEU B CA 1
ATOM 4901 C C . LEU B 1 248 ? 11.797 4.445 4.367 1 95.12 248 LEU B C 1
ATOM 4903 O O . LEU B 1 248 ? 10.648 4.812 4.629 1 95.12 248 LEU B O 1
ATOM 4907 N N . TYR B 1 249 ? 12.273 4.453 3.111 1 96.88 249 TYR B N 1
ATOM 4908 C CA . TYR B 1 249 ? 11.43 4.867 1.993 1 96.88 249 TYR B CA 1
ATOM 4909 C C . TYR B 1 249 ? 10.266 3.904 1.798 1 96.88 249 TYR B C 1
ATOM 4911 O O . TYR B 1 249 ? 9.156 4.324 1.482 1 96.88 249 TYR B O 1
ATOM 4919 N N . GLN B 1 250 ? 10.57 2.686 1.986 1 97.31 250 GLN B N 1
ATOM 4920 C CA . GLN B 1 250 ? 9.508 1.693 1.836 1 97.31 250 GLN B CA 1
ATOM 4921 C C . GLN B 1 250 ? 8.398 1.915 2.859 1 97.31 250 GLN B C 1
ATOM 4923 O O . GLN B 1 250 ? 7.215 1.843 2.523 1 97.31 250 GLN B O 1
ATOM 4928 N N . PHE B 1 251 ? 8.719 2.201 4.039 1 97.69 251 PHE B N 1
ATOM 4929 C CA . PHE B 1 251 ? 7.703 2.438 5.059 1 97.69 251 PHE B CA 1
ATOM 4930 C C . PHE B 1 251 ? 7.023 3.783 4.844 1 97.69 251 PHE B C 1
ATOM 4932 O O . PHE B 1 251 ? 5.848 3.951 5.18 1 97.69 251 PHE B O 1
ATOM 4939 N N . SER B 1 252 ? 7.793 4.723 4.277 1 98.44 252 SER B N 1
ATOM 4940 C CA . SER B 1 252 ? 7.152 5.961 3.844 1 98.44 252 SER B CA 1
ATOM 4941 C C . SER B 1 252 ? 6.074 5.691 2.803 1 98.44 252 SER B C 1
ATOM 4943 O O . SER B 1 252 ? 4.953 6.195 2.914 1 98.44 252 SER B O 1
ATOM 4945 N N . ILE B 1 253 ? 6.348 4.832 1.873 1 98.81 253 ILE B N 1
ATOM 4946 C CA . ILE B 1 253 ? 5.426 4.473 0.803 1 98.81 253 ILE B CA 1
ATOM 4947 C C . ILE B 1 253 ? 4.23 3.721 1.385 1 98.81 253 ILE B C 1
ATOM 4949 O O . ILE B 1 253 ? 3.08 4 1.033 1 98.81 253 ILE B O 1
ATOM 4953 N N . LEU B 1 254 ? 4.492 2.855 2.32 1 98.62 254 LEU B N 1
ATOM 4954 C CA . LEU B 1 254 ? 3.43 2.049 2.91 1 98.62 254 LEU B CA 1
ATOM 4955 C C . LEU B 1 254 ? 2.535 2.898 3.807 1 98.62 254 LEU B C 1
ATOM 4957 O O . LEU B 1 254 ? 1.317 2.705 3.84 1 98.62 254 LEU B O 1
ATOM 4961 N N . ALA B 1 255 ? 3.133 3.855 4.512 1 98.06 255 ALA B N 1
ATOM 4962 C CA . ALA B 1 255 ? 2.338 4.762 5.336 1 98.06 255 ALA B CA 1
ATOM 4963 C C . ALA B 1 255 ? 1.396 5.602 4.48 1 98.06 255 ALA B C 1
ATOM 4965 O O . ALA B 1 255 ? 0.206 5.719 4.785 1 98.06 255 ALA B O 1
ATOM 4966 N N . SER B 1 256 ? 1.936 6.125 3.453 1 98.62 256 SER B N 1
ATOM 4967 C CA . SER B 1 256 ? 1.106 6.863 2.508 1 98.62 256 SER B CA 1
ATOM 4968 C C . SER B 1 256 ? 0.055 5.961 1.87 1 98.62 256 SER B C 1
ATOM 4970 O O . SER B 1 256 ? -1.127 6.312 1.829 1 98.62 256 SER B O 1
ATOM 4972 N N . GLY B 1 257 ? 0.517 4.84 1.452 1 98.62 257 GLY B N 1
ATOM 4973 C CA . GLY B 1 257 ? -0.347 3.922 0.728 1 98.62 257 GLY B CA 1
ATOM 4974 C C . GLY B 1 257 ? -1.529 3.441 1.548 1 98.62 257 GLY B C 1
ATOM 4975 O O . GLY B 1 257 ? -2.646 3.342 1.037 1 98.62 257 GLY B O 1
ATOM 4976 N N . PHE B 1 258 ? -1.34 3.141 2.811 1 98 258 PHE B N 1
ATOM 4977 C CA . PHE B 1 258 ? -2.402 2.615 3.658 1 98 258 PHE B CA 1
ATOM 4978 C C . PHE B 1 258 ? -3.572 3.588 3.729 1 98 258 PHE B C 1
ATOM 4980 O O . PHE B 1 258 ? -4.715 3.215 3.453 1 98 258 PHE B O 1
ATOM 4987 N N . PHE B 1 259 ? -3.322 4.793 3.975 1 97.88 259 PHE B N 1
ATOM 4988 C CA . PHE B 1 259 ? -4.379 5.781 4.164 1 97.88 259 PHE B CA 1
ATOM 4989 C C . PHE B 1 259 ? -4.914 6.266 2.82 1 97.88 259 PHE B C 1
ATOM 4991 O O . PHE B 1 259 ? -6.102 6.574 2.693 1 97.88 259 PHE B O 1
ATOM 4998 N N . HIS B 1 260 ? -4.043 6.309 1.85 1 97.62 260 HIS B N 1
ATOM 4999 C CA . HIS B 1 260 ? -4.473 6.625 0.492 1 97.62 260 HIS B CA 1
ATOM 5000 C C . HIS B 1 260 ? -5.477 5.598 -0.021 1 97.62 260 HIS B C 1
ATOM 5002 O O . HIS B 1 260 ? -6.566 5.957 -0.474 1 97.62 260 HIS B O 1
ATOM 5008 N N . VAL B 1 261 ? -5.199 4.383 0.182 1 98.12 261 VAL B N 1
ATOM 5009 C CA . VAL B 1 261 ? -6.004 3.305 -0.378 1 98.12 261 VAL B CA 1
ATOM 5010 C C . VAL B 1 261 ? -7.293 3.15 0.426 1 98.12 261 VAL B C 1
ATOM 5012 O O . VAL B 1 261 ? -8.359 2.887 -0.14 1 98.12 261 VAL B O 1
ATOM 5015 N N . THR B 1 262 ? -7.273 3.283 1.733 1 97.25 262 THR B N 1
ATOM 5016 C CA . THR B 1 262 ? -8.508 3.213 2.51 1 97.25 262 THR B CA 1
ATOM 5017 C C . THR B 1 262 ? -9.453 4.352 2.133 1 97.25 262 THR B C 1
ATOM 5019 O O . THR B 1 262 ? -10.664 4.16 2.07 1 97.25 262 THR B O 1
ATOM 5022 N N . SER B 1 263 ? -8.898 5.504 1.848 1 95.88 263 SER B N 1
ATOM 5023 C CA . SER B 1 263 ? -9.727 6.625 1.408 1 95.88 263 SER B CA 1
ATOM 5024 C C . SER B 1 263 ? -10.305 6.375 0.021 1 95.88 263 SER B C 1
ATOM 5026 O O . SER B 1 263 ? -11.492 6.621 -0.214 1 95.88 263 SER B O 1
ATOM 5028 N N . LEU B 1 264 ? -9.523 5.816 -0.822 1 94.56 264 LEU B N 1
ATOM 5029 C CA . LEU B 1 264 ? -9.984 5.512 -2.172 1 94.56 264 LEU B CA 1
ATOM 5030 C C . LEU B 1 264 ? -11.039 4.41 -2.152 1 94.56 264 LEU B C 1
ATOM 5032 O O . LEU B 1 264 ? -11.984 4.434 -2.945 1 94.56 264 LEU B O 1
ATOM 5036 N N . ALA B 1 265 ? -10.82 3.455 -1.263 1 95.12 265 ALA B N 1
ATOM 5037 C CA . ALA B 1 265 ? -11.781 2.363 -1.148 1 95.12 265 ALA B CA 1
ATOM 5038 C C . ALA B 1 265 ? -13.18 2.893 -0.831 1 95.12 265 ALA B C 1
ATOM 5040 O O . ALA B 1 265 ? -14.172 2.416 -1.386 1 95.12 265 ALA B O 1
ATOM 5041 N N . MET B 1 266 ? -13.227 3.895 -0.004 1 94.25 266 MET B N 1
ATOM 5042 C CA . MET B 1 266 ? -14.516 4.473 0.341 1 94.25 266 MET B CA 1
ATOM 5043 C C . MET B 1 266 ? -15.039 5.348 -0.792 1 94.25 266 MET B C 1
ATOM 5045 O O . MET B 1 266 ? -16.234 5.305 -1.117 1 94.25 266 MET B O 1
ATOM 5049 N N . LEU B 1 267 ? -14.133 6.004 -1.382 1 93.25 267 LEU B N 1
ATOM 5050 C CA . LEU B 1 267 ? -14.508 6.879 -2.484 1 93.25 267 LEU B CA 1
ATOM 5051 C C . LEU B 1 267 ? -15.047 6.07 -3.662 1 93.25 267 LEU B C 1
ATOM 5053 O O . LEU B 1 267 ? -15.984 6.496 -4.336 1 93.25 267 LEU B O 1
ATOM 5057 N N . LEU B 1 268 ? -14.453 4.898 -3.838 1 91.5 268 LEU B N 1
ATOM 5058 C CA . LEU B 1 268 ? -14.812 4.086 -4.996 1 91.5 268 LEU B CA 1
ATOM 5059 C C . LEU B 1 268 ? -15.719 2.928 -4.582 1 91.5 268 LEU B C 1
ATOM 5061 O O . LEU B 1 268 ? -15.906 1.98 -5.352 1 91.5 268 LEU B O 1
ATOM 5065 N N . ALA B 1 269 ? -16.234 3.014 -3.465 1 91.81 269 ALA B N 1
ATOM 5066 C CA . ALA B 1 269 ? -17.016 1.901 -2.928 1 91.81 269 ALA B CA 1
ATOM 5067 C C . ALA B 1 269 ? -18.234 1.605 -3.809 1 91.81 269 ALA B C 1
ATOM 5069 O O . ALA B 1 269 ? -18.609 0.445 -3.992 1 91.81 269 ALA B O 1
ATOM 5070 N N . GLU B 1 270 ? -18.797 2.605 -4.352 1 90.31 270 GLU B N 1
ATOM 5071 C CA . GLU B 1 270 ? -19.969 2.402 -5.191 1 90.31 270 GLU B CA 1
ATOM 5072 C C . GLU B 1 270 ? -19.625 1.61 -6.449 1 90.31 270 GLU B C 1
ATOM 5074 O O . GLU B 1 270 ? -20.484 0.951 -7.031 1 90.31 270 GLU B O 1
ATOM 5079 N N . ASN B 1 271 ? -18.422 1.639 -6.809 1 89.31 271 ASN B N 1
ATOM 5080 C CA . ASN B 1 271 ? -17.969 0.877 -7.973 1 89.31 271 ASN B CA 1
ATOM 5081 C C . ASN B 1 271 ? -17.406 -0.482 -7.57 1 89.31 271 ASN B C 1
ATOM 5083 O O . ASN B 1 271 ? -17.656 -1.485 -8.242 1 89.31 271 ASN B O 1
ATOM 5087 N N . MET B 1 272 ? -16.734 -0.559 -6.484 1 92.31 272 MET B N 1
ATOM 5088 C CA . MET B 1 272 ? -16 -1.76 -6.094 1 92.31 272 MET B CA 1
ATOM 5089 C C . MET B 1 272 ? -16.844 -2.629 -5.16 1 92.31 272 MET B C 1
ATOM 5091 O O . MET B 1 272 ? -16.703 -3.854 -5.156 1 92.31 272 MET B O 1
ATOM 5095 N N . PHE B 1 273 ? -17.656 -2.014 -4.402 1 95.12 273 PHE B N 1
ATOM 5096 C CA . PHE B 1 273 ? -18.484 -2.668 -3.396 1 95.12 273 PHE B CA 1
ATOM 5097 C C . PHE B 1 273 ? -19.922 -2.152 -3.453 1 95.12 273 PHE B C 1
ATOM 5099 O O . PHE B 1 273 ? -20.469 -1.724 -2.438 1 95.12 273 PHE B O 1
ATOM 5106 N N . THR B 1 274 ? -20.422 -2.303 -4.582 1 94.56 274 THR B N 1
ATOM 5107 C CA . THR B 1 274 ? -21.719 -1.696 -4.918 1 94.56 274 THR B CA 1
ATOM 5108 C C . THR B 1 274 ? -22.797 -2.137 -3.936 1 94.56 274 THR B C 1
ATOM 5110 O O . THR B 1 274 ? -22.938 -3.33 -3.656 1 94.56 274 THR B O 1
ATOM 5113 N N . GLY B 1 275 ? -23.453 -1.166 -3.387 1 95.5 275 GLY B N 1
ATOM 5114 C CA . GLY B 1 275 ? -24.594 -1.456 -2.535 1 95.5 275 GLY B CA 1
ATOM 5115 C C . GLY B 1 275 ? -24.219 -1.627 -1.075 1 95.5 275 GLY B C 1
ATOM 5116 O O . GLY B 1 275 ? -25.078 -1.916 -0.24 1 95.5 275 GLY B O 1
ATOM 5117 N N . TRP B 1 276 ? -23.031 -1.481 -0.779 1 96.69 276 TRP B N 1
ATOM 5118 C CA . TRP B 1 276 ? -22.609 -1.751 0.594 1 96.69 276 TRP B CA 1
ATOM 5119 C C . TRP B 1 276 ? -22.812 -0.521 1.474 1 96.69 276 TRP B C 1
ATOM 5121 O O . TRP B 1 276 ? -23.078 -0.645 2.672 1 96.69 276 TRP B O 1
ATOM 5131 N N . LEU B 1 277 ? -22.703 0.663 0.882 1 96.81 277 LEU B N 1
ATOM 5132 C CA . LEU B 1 277 ? -22.781 1.899 1.651 1 96.81 277 LEU B CA 1
ATOM 5133 C C . LEU B 1 277 ? -24.234 2.346 1.795 1 96.81 277 LEU B C 1
ATOM 5135 O O . LEU B 1 277 ? -25.062 2.074 0.92 1 96.81 277 LEU B O 1
ATOM 5139 N N . ARG B 1 278 ? -24.422 3.012 2.836 1 96.38 278 ARG B N 1
ATOM 5140 C CA . ARG B 1 278 ? -25.719 3.656 3.01 1 96.38 278 ARG B CA 1
ATOM 5141 C C . ARG B 1 278 ? -25.906 4.781 1.996 1 96.38 278 ARG B C 1
ATOM 5143 O O . ARG B 1 278 ? -24.953 5.496 1.666 1 96.38 278 ARG B O 1
ATOM 5150 N N . GLU B 1 279 ? -27.109 5.02 1.688 1 94.25 279 GLU B N 1
ATOM 5151 C CA . GLU B 1 279 ? -27.438 5.996 0.654 1 94.25 279 GLU B CA 1
ATOM 5152 C C . GLU B 1 279 ? -27.125 7.414 1.111 1 94.25 279 GLU B C 1
ATOM 5154 O O . GLU B 1 279 ? -26.75 8.266 0.301 1 94.25 279 GLU B O 1
ATOM 5159 N N . ASP B 1 280 ? -27.234 7.648 2.348 1 93.12 280 ASP B N 1
ATOM 5160 C CA . ASP B 1 280 ? -27.047 9 2.861 1 93.12 280 ASP B CA 1
ATOM 5161 C C . ASP B 1 280 ? -25.562 9.359 2.955 1 93.12 280 ASP B C 1
ATOM 5163 O O . ASP B 1 280 ? -25.203 10.531 3.129 1 93.12 280 ASP B O 1
ATOM 5167 N N . VAL B 1 281 ? -24.734 8.391 2.811 1 93.5 281 VAL B N 1
ATOM 5168 C CA . VAL B 1 281 ? -23.281 8.609 2.875 1 93.5 281 VAL B CA 1
ATOM 5169 C C . VAL B 1 281 ? -22.75 8.953 1.485 1 93.5 281 VAL B C 1
ATOM 5171 O O . VAL B 1 281 ? -21.781 9.711 1.353 1 93.5 281 VAL B O 1
ATOM 5174 N N . LEU B 1 282 ? -23.359 8.523 0.436 1 91.56 282 LEU B N 1
ATOM 5175 C CA . LEU B 1 282 ? -22.891 8.523 -0.943 1 91.56 282 LEU B CA 1
ATOM 5176 C C . LEU B 1 282 ? -22.688 9.953 -1.451 1 91.56 282 LEU B C 1
ATOM 5178 O O . LEU B 1 282 ? -21.688 10.25 -2.107 1 91.56 282 LEU B O 1
ATOM 5182 N N . PRO B 1 283 ? -23.516 10.859 -1.089 1 87.44 283 PRO B N 1
ATOM 5183 C CA . PRO B 1 283 ? -23.328 12.219 -1.603 1 87.44 283 PRO B CA 1
ATOM 5184 C C . PRO B 1 283 ? -22.031 12.867 -1.11 1 87.44 283 PRO B C 1
ATOM 5186 O O . PRO B 1 283 ? -21.484 13.75 -1.775 1 87.44 283 PRO B O 1
ATOM 5189 N N . GLY B 1 284 ? -21.594 12.375 0 1 88 284 GLY B N 1
ATOM 5190 C CA . GLY B 1 284 ? -20.375 12.93 0.554 1 88 284 GLY B CA 1
ATOM 5191 C C . GLY B 1 284 ? -19.125 12.328 -0.044 1 88 284 GLY B C 1
ATOM 5192 O O . GLY B 1 284 ? -18.016 12.812 0.202 1 88 284 GLY B O 1
ATOM 5193 N N . LEU B 1 285 ? -19.406 11.289 -0.861 1 92.06 285 LEU B N 1
ATOM 5194 C CA . LEU B 1 285 ? -18.266 10.562 -1.432 1 92.06 285 LEU B CA 1
ATOM 5195 C C . LEU B 1 285 ? -18.188 10.781 -2.938 1 92.06 285 LEU B C 1
ATOM 5197 O O . LEU B 1 285 ? -18.75 10.008 -3.715 1 92.06 285 LEU B O 1
ATOM 5201 N N . HIS B 1 286 ? -17.641 11.781 -3.363 1 88.25 286 HIS B N 1
ATOM 5202 C CA . HIS B 1 286 ? -17.406 12.109 -4.77 1 88.25 286 HIS B CA 1
ATOM 5203 C C . HIS B 1 286 ? -15.977 12.555 -5.008 1 88.25 286 HIS B C 1
ATOM 5205 O O . HIS B 1 286 ? -15.406 13.297 -4.195 1 88.25 286 HIS B O 1
ATOM 5211 N N . ILE B 1 287 ? -15.5 12.133 -6.051 1 84.5 287 ILE B N 1
ATOM 5212 C CA . ILE B 1 287 ? -14.109 12.414 -6.383 1 84.5 287 ILE B CA 1
ATOM 5213 C C . ILE B 1 287 ? -13.891 13.922 -6.453 1 84.5 287 ILE B C 1
ATOM 5215 O O . ILE B 1 287 ? -12.859 14.43 -5.992 1 84.5 287 ILE B O 1
ATOM 5219 N N . GLY B 1 288 ? -14.797 14.602 -7.016 1 83.12 288 GLY B N 1
ATOM 5220 C CA . GLY B 1 288 ? -14.688 16.047 -7.102 1 83.12 288 GLY B CA 1
ATOM 5221 C C . GLY B 1 288 ? -14.703 16.734 -5.746 1 83.12 288 GLY B C 1
ATOM 5222 O O . GLY B 1 288 ? -13.914 17.641 -5.492 1 83.12 288 GLY B O 1
ATOM 5223 N N . THR B 1 289 ? -15.508 16.234 -4.906 1 79.94 289 THR B N 1
ATOM 5224 C CA . THR B 1 289 ? -15.609 16.859 -3.588 1 79.94 289 THR B CA 1
ATOM 5225 C C . THR B 1 289 ? -14.406 16.5 -2.721 1 79.94 289 THR B C 1
ATOM 5227 O O . THR B 1 289 ? -14.031 17.25 -1.821 1 79.94 289 THR B O 1
ATOM 5230 N N . MET B 1 290 ? -13.812 15.375 -3.059 1 81.69 290 MET B N 1
ATOM 5231 C CA . MET B 1 290 ? -12.656 14.945 -2.275 1 81.69 290 MET B CA 1
ATOM 5232 C C . MET B 1 290 ? -11.391 15.656 -2.736 1 81.69 290 MET B C 1
ATOM 5234 O O . MET B 1 290 ? -10.586 16.094 -1.915 1 81.69 290 MET B O 1
ATOM 5238 N N . PHE B 1 291 ? -11.258 15.875 -4.023 1 85.69 291 PHE B N 1
ATOM 5239 C CA . PHE B 1 291 ? -9.953 16.312 -4.504 1 85.69 291 PHE B CA 1
ATOM 5240 C C . PHE B 1 291 ? -10.016 17.75 -5.02 1 85.69 291 PHE B C 1
ATOM 5242 O O . PHE B 1 291 ? -8.984 18.344 -5.328 1 85.69 291 PHE B O 1
ATOM 5249 N N . ILE B 1 292 ? -11.211 18.328 -5.02 1 89.38 292 ILE B N 1
ATOM 5250 C CA . ILE B 1 292 ? -11.328 19.703 -5.48 1 89.38 292 ILE B CA 1
ATOM 5251 C C . ILE B 1 292 ? -11.891 20.578 -4.359 1 89.38 292 ILE B C 1
ATOM 5253 O O . ILE B 1 292 ? -13.109 20.672 -4.191 1 89.38 292 ILE B O 1
ATOM 5257 N N . PRO B 1 293 ? -10.984 21.188 -3.684 1 92.94 293 PRO B N 1
ATOM 5258 C CA . PRO B 1 293 ? -11.461 22.047 -2.598 1 92.94 293 PRO B CA 1
ATOM 5259 C C . PRO B 1 293 ? -12.164 23.312 -3.105 1 92.94 293 PRO B C 1
ATOM 5261 O O . PRO B 1 293 ? -11.922 23.734 -4.234 1 92.94 293 PRO B O 1
ATOM 5264 N N . ALA B 1 294 ? -13.078 23.828 -2.279 1 93.06 294 ALA B N 1
ATOM 5265 C CA . ALA B 1 294 ? -13.664 25.125 -2.596 1 93.06 294 ALA B CA 1
ATOM 5266 C C . ALA B 1 294 ? -12.578 26.172 -2.822 1 93.06 294 ALA B C 1
ATOM 5268 O O . ALA B 1 294 ? -11.602 26.25 -2.07 1 93.06 294 ALA B O 1
ATOM 5269 N N . PRO B 1 295 ? -12.797 26.938 -3.852 1 93.94 295 PRO B N 1
ATOM 5270 C CA . PRO B 1 295 ? -11.758 27.922 -4.176 1 93.94 295 PRO B CA 1
ATOM 5271 C C . PRO B 1 295 ? -11.641 29.031 -3.127 1 93.94 295 PRO B C 1
ATOM 5273 O O . PRO B 1 295 ? -12.648 29.453 -2.559 1 93.94 295 PRO B O 1
ATOM 5276 N N . PHE B 1 296 ? -10.383 29.484 -2.947 1 95.31 296 PHE B N 1
ATOM 5277 C CA . PHE B 1 296 ? -10.141 30.5 -1.934 1 95.31 296 PHE B CA 1
ATOM 5278 C C . PHE B 1 296 ? -10.367 31.906 -2.506 1 95.31 296 PHE B C 1
ATOM 5280 O O . PHE B 1 296 ? -10.406 32.875 -1.762 1 95.31 296 PHE B O 1
ATOM 5287 N N . TRP B 1 297 ? -10.523 32.031 -3.762 1 93.81 297 TRP B N 1
ATOM 5288 C CA . TRP B 1 297 ? -10.68 33.375 -4.375 1 93.81 297 TRP B CA 1
ATOM 5289 C C . TRP B 1 297 ? -12.148 33.719 -4.527 1 93.81 297 TRP B C 1
ATOM 5291 O O . TRP B 1 297 ? -12.484 34.781 -5.035 1 93.81 297 TRP B O 1
ATOM 5301 N N . THR B 1 298 ? -13.039 32.844 -4.117 1 90 298 THR B N 1
ATOM 5302 C CA . THR B 1 298 ? -14.469 33.125 -4.086 1 90 298 THR B CA 1
ATOM 5303 C C . THR B 1 298 ? -15.031 32.938 -2.682 1 90 298 THR B C 1
ATOM 5305 O O . THR B 1 298 ? -14.641 32 -1.971 1 90 298 THR B O 1
ATOM 5308 N N . ARG B 1 299 ? -15.867 33.906 -2.389 1 87.62 299 ARG B N 1
ATOM 5309 C CA . ARG B 1 299 ? -16.531 33.75 -1.1 1 87.62 299 ARG B CA 1
ATOM 5310 C C . ARG B 1 299 ? -17.656 32.719 -1.168 1 87.62 299 ARG B C 1
ATOM 5312 O O . ARG B 1 299 ? -18.469 32.719 -2.09 1 87.62 299 ARG B O 1
ATOM 5319 N N . THR B 1 300 ? -17.484 31.766 -0.335 1 86.38 300 THR B N 1
ATOM 5320 C CA . THR B 1 300 ? -18.484 30.703 -0.265 1 86.38 300 THR B CA 1
ATOM 5321 C C . THR B 1 300 ? -18.953 30.5 1.171 1 86.38 300 THR B C 1
ATOM 5323 O O . THR B 1 300 ? -18.141 30.422 2.096 1 86.38 300 THR B O 1
ATOM 5326 N N . GLN B 1 301 ? -20.234 30.594 1.374 1 89.5 301 GLN B N 1
ATOM 5327 C CA . GLN B 1 301 ? -20.797 30.266 2.682 1 89.5 301 GLN B CA 1
ATOM 5328 C C . GLN B 1 301 ? -20.625 28.781 2.988 1 89.5 301 GLN B C 1
ATOM 5330 O O . GLN B 1 301 ? -20.938 27.922 2.158 1 89.5 301 GLN B O 1
ATOM 5335 N N . MET B 1 302 ? -19.953 28.531 4.191 1 92.31 302 MET B N 1
ATOM 5336 C CA . MET B 1 302 ? -19.734 27.141 4.586 1 92.31 302 MET B CA 1
ATOM 5337 C C . MET B 1 302 ? -20 26.953 6.074 1 92.31 302 MET B C 1
ATOM 5339 O O . MET B 1 302 ? -19.797 27.875 6.871 1 92.31 302 MET B O 1
ATOM 5343 N N . SER B 1 303 ? -20.594 25.797 6.348 1 93.94 303 SER B N 1
ATOM 5344 C CA . SER B 1 303 ? -20.656 25.391 7.746 1 93.94 303 SER B CA 1
ATOM 5345 C C . SER B 1 303 ? -19.25 25.141 8.305 1 93.94 303 SER B C 1
ATOM 5347 O O . SER B 1 303 ? -18.281 25.062 7.551 1 93.94 303 SER B O 1
ATOM 5349 N N . PHE B 1 304 ? -19.125 25.016 9.578 1 95.38 304 PHE B N 1
ATOM 5350 C CA . PHE B 1 304 ? -17.859 24.719 10.234 1 95.38 304 PHE B CA 1
ATOM 5351 C C . PHE B 1 304 ? -17.281 23.391 9.719 1 95.38 304 PHE B C 1
ATOM 5353 O O . PHE B 1 304 ? -16.094 23.312 9.422 1 95.38 304 PHE B O 1
ATOM 5360 N N . GLU B 1 305 ? -18.141 22.375 9.57 1 95.5 305 GLU B N 1
ATOM 5361 C CA . GLU B 1 305 ? -17.703 21.062 9.133 1 95.5 305 GLU B CA 1
ATOM 5362 C C . GLU B 1 305 ? -17.188 21.094 7.699 1 95.5 305 GLU B C 1
ATOM 5364 O O . GLU B 1 305 ? -16.156 20.484 7.395 1 95.5 305 GLU B O 1
ATOM 5369 N N . THR B 1 306 ? -17.875 21.797 6.91 1 94.12 306 THR B N 1
ATOM 5370 C CA . THR B 1 306 ? -17.453 21.922 5.523 1 94.12 306 THR B CA 1
ATOM 5371 C C . THR B 1 306 ? -16.125 22.672 5.438 1 94.12 306 THR B C 1
ATOM 5373 O O . THR B 1 306 ? -15.25 22.328 4.645 1 94.12 306 THR B O 1
ATOM 5376 N N . ALA B 1 307 ? -16.047 23.672 6.219 1 96.75 307 ALA B N 1
ATOM 5377 C CA . ALA B 1 307 ? -14.82 24.469 6.234 1 96.75 307 ALA B CA 1
ATOM 5378 C C . ALA B 1 307 ? -13.617 23.625 6.652 1 96.75 307 ALA B C 1
ATOM 5380 O O . ALA B 1 307 ? -12.539 23.75 6.074 1 96.75 307 ALA B O 1
ATOM 5381 N N . VAL B 1 308 ? -13.836 22.812 7.652 1 97.12 308 VAL B N 1
ATOM 5382 C CA . VAL B 1 308 ? -12.758 21.922 8.086 1 97.12 308 VAL B CA 1
ATOM 5383 C C . VAL B 1 308 ? -12.359 21 6.938 1 97.12 308 VAL B C 1
ATOM 5385 O O . VAL B 1 308 ? -11.172 20.812 6.672 1 97.12 308 VAL B O 1
ATOM 5388 N N . ALA B 1 309 ? -13.328 20.453 6.234 1 96.31 309 ALA B N 1
ATOM 5389 C CA . ALA B 1 309 ? -13.047 19.578 5.094 1 96.31 309 ALA B CA 1
ATOM 5390 C C . ALA B 1 309 ? -12.25 20.328 4.027 1 96.31 309 ALA B C 1
ATOM 5392 O O . ALA B 1 309 ? -11.266 19.797 3.502 1 96.31 309 ALA B O 1
ATOM 5393 N N . VAL B 1 310 ? -12.656 21.5 3.74 1 96.69 310 VAL B N 1
ATOM 5394 C CA . VAL B 1 310 ? -12.008 22.297 2.711 1 96.69 310 VAL B CA 1
ATOM 5395 C C . VAL B 1 310 ? -10.578 22.625 3.137 1 96.69 310 VAL B C 1
ATOM 5397 O O . VAL B 1 310 ? -9.648 22.578 2.326 1 96.69 310 VAL B O 1
ATOM 5400 N N . PHE B 1 311 ? -10.438 23.031 4.367 1 97.56 311 PHE B N 1
ATOM 5401 C CA . PHE B 1 311 ? -9.102 23.281 4.902 1 97.56 311 PHE B CA 1
ATOM 5402 C C . PHE B 1 311 ? -8.203 22.078 4.699 1 97.56 311 PHE B C 1
ATOM 5404 O O . PHE B 1 311 ? -7.086 22.203 4.191 1 97.56 311 PHE B O 1
ATOM 5411 N N . LEU B 1 312 ? -8.695 20.906 5.086 1 97.81 312 LEU B N 1
ATOM 5412 C CA . LEU B 1 312 ? -7.91 19.688 4.992 1 97.81 312 LEU B CA 1
ATOM 5413 C C . LEU B 1 312 ? -7.602 19.344 3.537 1 97.81 312 LEU B C 1
ATOM 5415 O O . LEU B 1 312 ? -6.527 18.828 3.232 1 97.81 312 LEU B O 1
ATOM 5419 N N . GLN B 1 313 ? -8.484 19.641 2.635 1 97.12 313 GLN B N 1
ATOM 5420 C CA . GLN B 1 313 ? -8.266 19.406 1.211 1 97.12 313 GLN B CA 1
ATOM 5421 C C . GLN B 1 313 ? -7.125 20.266 0.679 1 97.12 313 GLN B C 1
ATOM 5423 O O . GLN B 1 313 ? -6.25 19.766 -0.038 1 97.12 313 GLN B O 1
ATOM 5428 N N . TRP B 1 314 ? -7.133 21.484 1.034 1 97.69 314 TRP B N 1
ATOM 5429 C CA . TRP B 1 314 ? -6.055 22.375 0.611 1 97.69 314 TRP B CA 1
ATOM 5430 C C . TRP B 1 314 ? -4.742 21.984 1.287 1 97.69 314 TRP B C 1
ATOM 5432 O O . TRP B 1 314 ? -3.674 22.078 0.676 1 97.69 314 TRP B O 1
ATOM 5442 N N . ASP B 1 315 ? -4.898 21.688 2.559 1 98.38 315 ASP B N 1
ATOM 5443 C CA . ASP B 1 315 ? -3.723 21.25 3.303 1 98.38 315 ASP B CA 1
ATOM 5444 C C . ASP B 1 315 ? -3.051 20.062 2.613 1 98.38 315 ASP B C 1
ATOM 5446 O O . ASP B 1 315 ? -1.834 20.062 2.414 1 98.38 315 ASP B O 1
ATOM 5450 N N . TYR B 1 316 ? -3.875 19.141 2.176 1 97.88 316 TYR B N 1
ATOM 5451 C CA . TYR B 1 316 ? -3.41 17.969 1.436 1 97.88 316 TYR B CA 1
ATOM 5452 C C . TYR B 1 316 ? -2.812 18.375 0.093 1 97.88 316 TYR B C 1
ATOM 5454 O O . TYR B 1 316 ? -1.695 17.984 -0.242 1 97.88 316 TYR B O 1
ATOM 5462 N N . THR B 1 317 ? -3.5 19.156 -0.672 1 97.69 317 THR B N 1
ATOM 5463 C CA . THR B 1 317 ? -3.107 19.531 -2.027 1 97.69 317 THR B CA 1
ATOM 5464 C C . THR B 1 317 ? -1.774 20.266 -2.021 1 97.69 317 THR B C 1
ATOM 5466 O O . THR B 1 317 ? -0.874 19.938 -2.799 1 97.69 317 THR B O 1
ATOM 5469 N N . CYS B 1 318 ? -1.612 21.141 -1.119 1 98.5 318 CYS B N 1
ATOM 5470 C CA . CYS B 1 318 ? -0.409 21.953 -1.071 1 98.5 318 CYS B CA 1
ATOM 5471 C C . CYS B 1 318 ? 0.782 21.156 -0.561 1 98.5 318 CYS B C 1
ATOM 5473 O O . CYS B 1 318 ? 1.875 21.234 -1.125 1 98.5 318 CYS B O 1
ATOM 5475 N N . SER B 1 319 ? 0.564 20.438 0.467 1 98.75 319 SER B N 1
ATOM 5476 C CA . SER B 1 319 ? 1.676 19.672 1.018 1 98.75 319 SER B CA 1
ATOM 5477 C C . SER B 1 319 ? 2.113 18.578 0.059 1 98.75 319 SER B C 1
ATOM 5479 O O . SER B 1 319 ? 3.307 18.422 -0.214 1 98.75 319 SER B O 1
ATOM 5481 N N . ALA B 1 320 ? 1.16 17.828 -0.492 1 98.44 320 ALA B N 1
ATOM 5482 C CA . ALA B 1 320 ? 1.461 16.75 -1.433 1 98.44 320 ALA B CA 1
ATOM 5483 C C . ALA B 1 320 ? 2.119 17.297 -2.697 1 98.44 320 ALA B C 1
ATOM 5485 O O . ALA B 1 320 ? 3.113 16.75 -3.174 1 98.44 320 ALA B O 1
ATOM 5486 N N . GLY B 1 321 ? 1.554 18.375 -3.199 1 98.62 321 GLY B N 1
ATOM 5487 C CA . GLY B 1 321 ? 2.16 18.984 -4.371 1 98.62 321 GLY B CA 1
ATOM 5488 C C . GLY B 1 321 ? 3.586 19.438 -4.133 1 98.62 321 GLY B C 1
ATOM 5489 O O . GLY B 1 321 ? 4.465 19.203 -4.965 1 98.62 321 GLY B O 1
ATOM 5490 N N . ALA B 1 322 ? 3.793 20.062 -3.006 1 98.94 322 ALA B N 1
ATOM 5491 C CA . ALA B 1 322 ? 5.102 20.625 -2.691 1 98.94 322 ALA B CA 1
ATOM 5492 C C . ALA B 1 322 ? 6.16 19.531 -2.578 1 98.94 322 ALA B C 1
ATOM 5494 O O . ALA B 1 322 ? 7.254 19.656 -3.137 1 98.94 322 ALA B O 1
ATOM 5495 N N . ILE B 1 323 ? 5.844 18.484 -1.876 1 98.94 323 ILE B N 1
ATOM 5496 C CA . ILE B 1 323 ? 6.852 17.469 -1.626 1 98.94 323 ILE B CA 1
ATOM 5497 C C . ILE B 1 323 ? 7.191 16.75 -2.932 1 98.94 323 ILE B C 1
ATOM 5499 O O . ILE B 1 323 ? 8.336 16.344 -3.146 1 98.94 323 ILE B O 1
ATOM 5503 N N . VAL B 1 324 ? 6.215 16.562 -3.824 1 98.88 324 VAL B N 1
ATOM 5504 C CA . VAL B 1 324 ? 6.465 15.914 -5.109 1 98.88 324 VAL B CA 1
ATOM 5505 C C . VAL B 1 324 ? 7.348 16.812 -5.973 1 98.88 324 VAL B C 1
ATOM 5507 O O . VAL B 1 324 ? 8.305 16.344 -6.586 1 98.88 324 VAL B O 1
ATOM 5510 N N . ILE B 1 325 ? 7.035 18.078 -6.02 1 98.81 325 ILE B N 1
ATOM 5511 C CA . ILE B 1 325 ? 7.82 19.031 -6.793 1 98.81 325 ILE B CA 1
ATOM 5512 C C . ILE B 1 325 ? 9.266 19.031 -6.301 1 98.81 325 ILE B C 1
ATOM 5514 O O . ILE B 1 325 ? 10.203 18.969 -7.105 1 98.81 325 ILE B O 1
ATOM 5518 N N . TRP B 1 326 ? 9.398 19.125 -5.047 1 98.62 326 TRP B N 1
ATOM 5519 C CA . TRP B 1 326 ? 10.719 19.125 -4.434 1 98.62 326 TRP B CA 1
ATOM 5520 C C . TRP B 1 326 ? 11.461 17.828 -4.746 1 98.62 326 TRP B C 1
ATOM 5522 O O . TRP B 1 326 ? 12.617 17.859 -5.156 1 98.62 326 TRP B O 1
ATOM 5532 N N . ALA B 1 327 ? 10.828 16.672 -4.547 1 98.5 327 ALA B N 1
ATOM 5533 C CA . ALA B 1 327 ? 11.453 15.367 -4.789 1 98.5 327 ALA B CA 1
ATOM 5534 C C . ALA B 1 327 ? 11.867 15.219 -6.25 1 98.5 327 ALA B C 1
ATOM 5536 O O . ALA B 1 327 ? 12.93 14.664 -6.551 1 98.5 327 ALA B O 1
ATOM 5537 N N . MET B 1 328 ? 11.008 15.719 -7.113 1 98 328 MET B N 1
ATOM 5538 C CA . MET B 1 328 ? 11.328 15.68 -8.539 1 98 328 MET B CA 1
ATOM 5539 C C . MET B 1 328 ? 12.586 16.484 -8.836 1 98 328 MET B C 1
ATOM 5541 O O . MET B 1 328 ? 13.453 16.047 -9.594 1 98 328 MET B O 1
ATOM 5545 N N . CYS B 1 329 ? 12.711 17.609 -8.266 1 96.69 329 CYS B N 1
ATOM 5546 C CA . CYS B 1 329 ? 13.906 18.438 -8.43 1 96.69 329 CYS B CA 1
ATOM 5547 C C . CYS B 1 329 ? 15.148 17.703 -7.938 1 96.69 329 CYS B C 1
ATOM 5549 O O . CYS B 1 329 ? 16.156 17.656 -8.641 1 96.69 329 CYS B O 1
ATOM 5551 N N . GLN B 1 330 ? 15.016 17.141 -6.727 1 95.19 330 GLN B N 1
ATOM 5552 C CA . GLN B 1 330 ? 16.141 16.406 -6.156 1 95.19 330 GLN B CA 1
ATOM 5553 C C . GLN B 1 330 ? 16.562 15.258 -7.066 1 95.19 330 GLN B C 1
ATOM 5555 O O . GLN B 1 330 ? 17.75 15.023 -7.27 1 95.19 330 GLN B O 1
ATOM 5560 N N . TRP B 1 331 ? 15.609 14.555 -7.57 1 95.12 331 TRP B N 1
ATOM 5561 C CA . TRP B 1 331 ? 15.875 13.406 -8.438 1 95.12 331 TRP B CA 1
ATOM 5562 C C . TRP B 1 331 ? 16.484 13.859 -9.758 1 95.12 331 TRP B C 1
ATOM 5564 O O . TRP B 1 331 ? 17.469 13.281 -10.227 1 95.12 331 TRP B O 1
ATOM 5574 N N . LEU B 1 332 ? 15.969 14.898 -10.359 1 93.94 332 LEU B N 1
ATOM 5575 C CA . LEU B 1 332 ? 16.469 15.398 -11.633 1 93.94 332 LEU B CA 1
ATOM 5576 C C . LEU B 1 332 ? 17.906 15.898 -11.484 1 93.94 332 LEU B C 1
ATOM 5578 O O . LEU B 1 332 ? 18.734 15.703 -12.383 1 93.94 332 LEU B O 1
ATOM 5582 N N . GLU B 1 333 ? 18.234 16.469 -10.398 1 91.56 333 GLU B N 1
ATOM 5583 C CA . GLU B 1 333 ? 19.594 16.891 -10.133 1 91.56 333 GLU B CA 1
ATOM 5584 C C . GLU B 1 333 ? 20.547 15.703 -10.102 1 91.56 333 GLU B C 1
ATOM 5586 O O . GLU B 1 333 ? 21.656 15.773 -10.641 1 91.56 333 GLU B O 1
ATOM 5591 N N . ALA B 1 334 ? 20.141 14.688 -9.477 1 88.88 334 ALA B N 1
ATOM 5592 C CA . ALA B 1 334 ? 20.984 13.492 -9.367 1 88.88 334 ALA B CA 1
ATOM 5593 C C . ALA B 1 334 ? 21.156 12.812 -10.719 1 88.88 334 ALA B C 1
ATOM 5595 O O . ALA B 1 334 ? 22.266 12.375 -11.062 1 88.88 334 ALA B O 1
ATOM 5596 N N . VAL B 1 335 ? 20.141 12.75 -11.422 1 88.06 335 VAL B N 1
ATOM 5597 C CA . VAL B 1 335 ? 20.156 12.047 -12.703 1 88.06 335 VAL B CA 1
ATOM 5598 C C . VAL B 1 335 ? 20.969 12.852 -13.719 1 88.06 335 VAL B C 1
ATOM 5600 O O . VAL B 1 335 ? 21.594 12.281 -14.609 1 88.06 335 VAL B O 1
ATOM 5603 N N . SER B 1 336 ? 20.953 14.078 -13.609 1 85.31 336 SER B N 1
ATOM 5604 C CA . SER B 1 336 ? 21.719 14.922 -14.523 1 85.31 336 SER B CA 1
ATOM 5605 C C . SER B 1 336 ? 23.219 14.664 -14.391 1 85.31 336 SER B C 1
ATOM 5607 O O . SER B 1 336 ? 23.984 14.922 -15.32 1 85.31 336 SER B O 1
ATOM 5609 N N . LEU B 1 337 ? 23.562 14.172 -13.266 1 80.62 337 LEU B N 1
ATOM 5610 C CA . LEU B 1 337 ? 24.969 13.852 -13.039 1 80.62 337 LEU B CA 1
ATOM 5611 C C . LEU B 1 337 ? 25.328 12.492 -13.625 1 80.62 337 LEU B C 1
ATOM 5613 O O . LEU B 1 337 ? 26.5 12.18 -13.828 1 80.62 337 LEU B O 1
ATOM 5617 N N . SER B 1 338 ? 24.219 11.828 -13.664 1 72.81 338 SER B N 1
ATOM 5618 C CA . SER B 1 338 ? 24.438 10.477 -14.18 1 72.81 338 SER B CA 1
ATOM 5619 C C . SER B 1 338 ? 24.172 10.406 -15.68 1 72.81 338 SER B C 1
ATOM 5621 O O . SER B 1 338 ? 23.391 11.203 -16.219 1 72.81 338 SER B O 1
ATOM 5623 N N . LYS B 1 339 ? 25.094 10.281 -16.625 1 67.38 339 LYS B N 1
ATOM 5624 C CA . LYS B 1 339 ? 24.875 10.141 -18.062 1 67.38 339 LYS B CA 1
ATOM 5625 C C . LYS B 1 339 ? 23.672 9.234 -18.344 1 67.38 339 LYS B C 1
ATOM 5627 O O . LYS B 1 339 ? 23.781 8.273 -19.094 1 67.38 339 LYS B O 1
ATOM 5632 N N . SER B 1 340 ? 22.578 9.586 -17.625 1 67.44 340 SER B N 1
ATOM 5633 C CA . SER B 1 340 ? 21.406 8.734 -17.828 1 67.44 340 SER B CA 1
ATOM 5634 C C . SER B 1 340 ? 20.703 9.07 -19.141 1 67.44 340 SER B C 1
ATOM 5636 O O . SER B 1 340 ? 20.641 10.234 -19.531 1 67.44 340 SER B O 1
ATOM 5638 N N . ASP B 1 341 ? 20.203 8.102 -19.828 1 78.94 341 ASP B N 1
ATOM 5639 C CA . ASP B 1 341 ? 19.484 8.227 -21.094 1 78.94 341 ASP B CA 1
ATOM 5640 C C . ASP B 1 341 ? 18.062 8.75 -20.875 1 78.94 341 ASP B C 1
ATOM 5642 O O . ASP B 1 341 ? 17.484 8.523 -19.812 1 78.94 341 ASP B O 1
ATOM 5646 N N . GLY B 1 342 ? 17.531 9.57 -21.75 1 83.62 342 GLY B N 1
ATOM 5647 C CA . GLY B 1 342 ? 16.203 10.141 -21.719 1 83.62 342 GLY B CA 1
ATOM 5648 C C . GLY B 1 342 ? 15.109 9.102 -21.516 1 83.62 342 GLY B C 1
ATOM 5649 O O . GLY B 1 342 ? 14.117 9.375 -20.844 1 83.62 342 GLY B O 1
ATOM 5650 N N . THR B 1 343 ? 15.258 7.965 -21.969 1 85.56 343 THR B N 1
ATOM 5651 C CA . THR B 1 343 ? 14.281 6.887 -21.828 1 85.56 343 THR B CA 1
ATOM 5652 C C . THR B 1 343 ? 14.141 6.477 -20.359 1 85.56 343 THR B C 1
ATOM 5654 O O . THR B 1 343 ? 13.031 6.25 -19.891 1 85.56 343 THR B O 1
ATOM 5657 N N . ARG B 1 344 ? 15.195 6.484 -19.688 1 85.12 344 ARG B N 1
ATOM 5658 C CA . ARG B 1 344 ? 15.18 6.113 -18.281 1 85.12 344 ARG B CA 1
ATOM 5659 C C . ARG B 1 344 ? 14.445 7.156 -17.438 1 85.12 344 ARG B C 1
ATOM 5661 O O . ARG B 1 344 ? 13.734 6.816 -16.5 1 85.12 344 ARG B O 1
ATOM 5668 N N . VAL B 1 345 ? 14.68 8.359 -17.844 1 92.31 345 VAL B N 1
ATOM 5669 C CA . VAL B 1 345 ? 14.023 9.453 -17.141 1 92.31 345 VAL B CA 1
ATOM 5670 C C . VAL B 1 345 ? 12.508 9.344 -17.328 1 92.31 345 VAL B C 1
ATOM 5672 O O . VAL B 1 345 ? 11.75 9.422 -16.344 1 92.31 345 VAL B O 1
ATOM 5675 N N . LEU B 1 346 ? 12.086 9.086 -18.516 1 94.12 346 LEU B N 1
ATOM 5676 C CA . LEU B 1 346 ? 10.656 8.977 -18.812 1 94.12 346 LEU B CA 1
ATOM 5677 C C . LEU B 1 346 ? 10.047 7.766 -18.109 1 94.12 346 LEU B C 1
ATOM 5679 O O . LEU B 1 346 ? 8.93 7.836 -17.594 1 94.12 346 LEU B O 1
ATOM 5683 N N . GLU B 1 347 ? 10.727 6.699 -18.078 1 93.75 347 GLU B N 1
ATOM 5684 C CA . GLU B 1 347 ? 10.242 5.484 -17.422 1 93.75 347 GLU B CA 1
ATOM 5685 C C . GLU B 1 347 ? 10.102 5.68 -15.922 1 93.75 347 GLU B C 1
ATOM 5687 O O . GLU B 1 347 ? 9.117 5.242 -15.32 1 93.75 347 GLU B O 1
ATOM 5692 N N . THR B 1 348 ? 11.109 6.344 -15.359 1 94.88 348 THR B N 1
ATOM 5693 C CA . THR B 1 348 ? 11.055 6.598 -13.922 1 94.88 348 THR B CA 1
ATOM 5694 C C . THR B 1 348 ? 9.891 7.527 -13.578 1 94.88 348 THR B C 1
ATOM 5696 O O . THR B 1 348 ? 9.195 7.32 -12.586 1 94.88 348 THR B O 1
ATOM 5699 N N . LEU B 1 349 ? 9.672 8.5 -14.43 1 97 349 LEU B N 1
ATOM 5700 C CA . LEU B 1 349 ? 8.539 9.391 -14.227 1 97 349 LEU B CA 1
ATOM 5701 C C . LEU B 1 349 ? 7.223 8.625 -14.336 1 97 349 LEU B C 1
ATOM 5703 O O . LEU B 1 349 ? 6.324 8.812 -13.508 1 97 349 LEU B O 1
ATOM 5707 N N . GLY B 1 350 ? 7.125 7.785 -15.336 1 97.31 350 GLY B N 1
ATOM 5708 C CA . GLY B 1 350 ? 5.941 6.949 -15.461 1 97.31 350 GLY B CA 1
ATOM 5709 C C . GLY B 1 350 ? 5.711 6.051 -14.258 1 97.31 350 GLY B C 1
ATOM 5710 O O . GLY B 1 350 ? 4.578 5.898 -13.797 1 97.31 350 GLY B O 1
ATOM 5711 N N . GLN B 1 351 ? 6.781 5.457 -13.75 1 97.5 351 GLN B N 1
ATOM 5712 C CA . GLN B 1 351 ? 6.691 4.621 -12.562 1 97.5 351 GLN B CA 1
ATOM 5713 C C . GLN B 1 351 ? 6.238 5.434 -11.352 1 97.5 351 GLN B C 1
ATOM 5715 O O . GLN B 1 351 ? 5.43 4.961 -10.547 1 97.5 351 GLN B O 1
ATOM 5720 N N . SER B 1 352 ? 6.766 6.621 -11.242 1 98.38 352 SER B N 1
ATOM 5721 C CA . SER B 1 352 ? 6.371 7.48 -10.125 1 98.38 352 SER B CA 1
ATOM 5722 C C . SER B 1 352 ? 4.887 7.82 -10.188 1 98.38 352 SER B C 1
ATOM 5724 O O . SER B 1 352 ? 4.223 7.914 -9.156 1 98.38 352 SER B O 1
ATOM 5726 N N . VAL B 1 353 ? 4.324 8.031 -11.336 1 98.25 353 VAL B N 1
ATOM 5727 C CA . VAL B 1 353 ? 2.9 8.297 -11.516 1 98.25 353 VAL B CA 1
ATOM 5728 C C . VAL B 1 353 ? 2.09 7.07 -11.094 1 98.25 353 VAL B C 1
ATOM 5730 O O . VAL B 1 353 ? 1.07 7.199 -10.414 1 98.25 353 VAL B O 1
ATOM 5733 N N . LEU B 1 354 ? 2.58 5.914 -11.453 1 97.69 354 LEU B N 1
ATOM 5734 C CA . LEU B 1 354 ? 1.901 4.684 -11.055 1 97.69 354 LEU B CA 1
ATOM 5735 C C . LEU B 1 354 ? 1.913 4.516 -9.539 1 97.69 354 LEU B C 1
ATOM 5737 O O . LEU B 1 354 ? 0.906 4.121 -8.945 1 97.69 354 LEU B O 1
ATOM 5741 N N . VAL B 1 355 ? 3.004 4.867 -8.93 1 98.56 355 VAL B N 1
ATOM 5742 C CA . VAL B 1 355 ? 3.1 4.801 -7.473 1 98.56 355 VAL B CA 1
ATOM 5743 C C . VAL B 1 355 ? 2.123 5.789 -6.84 1 98.56 355 VAL B C 1
ATOM 5745 O O . VAL B 1 355 ? 1.456 5.469 -5.855 1 98.56 355 VAL B O 1
ATOM 5748 N N . ALA B 1 356 ? 2.008 6.961 -7.422 1 98.56 356 ALA B N 1
ATOM 5749 C CA . ALA B 1 356 ? 1.075 7.965 -6.914 1 98.56 356 ALA B CA 1
ATOM 5750 C C . ALA B 1 356 ? -0.363 7.457 -6.98 1 98.56 356 ALA B C 1
ATOM 5752 O O . ALA B 1 356 ? -1.153 7.691 -6.062 1 98.56 356 ALA B O 1
ATOM 5753 N N . LEU B 1 357 ? -0.683 6.785 -8.023 1 96.44 357 LEU B N 1
ATOM 5754 C CA . LEU B 1 357 ? -2.031 6.254 -8.188 1 96.44 357 LEU B CA 1
ATOM 5755 C C . LEU B 1 357 ? -2.309 5.152 -7.168 1 96.44 357 LEU B C 1
ATOM 5757 O O . LEU B 1 357 ? -3.402 5.082 -6.605 1 96.44 357 LEU B O 1
ATOM 5761 N N . LEU B 1 358 ? -1.288 4.367 -6.855 1 97.44 358 LEU B N 1
ATOM 5762 C CA . LEU B 1 358 ? -1.479 3.184 -6.027 1 97.44 358 LEU B CA 1
ATOM 5763 C C . LEU B 1 358 ? -1.31 3.52 -4.551 1 97.44 358 LEU B C 1
ATOM 5765 O O . LEU B 1 358 ? -1.901 2.865 -3.688 1 97.44 358 LEU B O 1
ATOM 5769 N N . ALA B 1 359 ? -0.459 4.531 -4.266 1 98.69 359 ALA B N 1
ATOM 5770 C CA . ALA B 1 359 ? -0.093 4.734 -2.865 1 98.69 359 ALA B CA 1
ATOM 5771 C C . ALA B 1 359 ? -0.106 6.219 -2.506 1 98.69 359 ALA B C 1
ATOM 5773 O O . ALA B 1 359 ? 0.194 6.59 -1.369 1 98.69 359 ALA B O 1
ATOM 5774 N N . GLY B 1 360 ? -0.406 7.113 -3.436 1 98.12 360 GLY B N 1
ATOM 5775 C CA . GLY B 1 360 ? -0.518 8.539 -3.172 1 98.12 360 GLY B CA 1
ATOM 5776 C C . GLY B 1 360 ? 0.706 9.328 -3.609 1 98.12 360 GLY B C 1
ATOM 5777 O O . GLY B 1 360 ? 1.768 8.742 -3.848 1 98.12 360 GLY B O 1
ATOM 5778 N N . PRO B 1 361 ? 0.58 10.586 -3.686 1 98.31 361 PRO B N 1
ATOM 5779 C CA . PRO B 1 361 ? 1.666 11.438 -4.184 1 98.31 361 PRO B CA 1
ATOM 5780 C C . PRO B 1 361 ? 2.883 11.438 -3.26 1 98.31 361 PRO B C 1
ATOM 5782 O O . PRO B 1 361 ? 4.02 11.531 -3.732 1 98.31 361 PRO B O 1
ATOM 5785 N N . ALA B 1 362 ? 2.65 11.406 -1.978 1 98.81 362 ALA B N 1
ATOM 5786 C CA . ALA B 1 362 ? 3.797 11.375 -1.072 1 98.81 362 ALA B CA 1
ATOM 5787 C C . ALA B 1 362 ? 4.613 10.102 -1.262 1 98.81 362 ALA B C 1
ATOM 5789 O O . ALA B 1 362 ? 5.84 10.117 -1.133 1 98.81 362 ALA B O 1
ATOM 5790 N N . ALA B 1 363 ? 3.934 9 -1.557 1 98.88 363 ALA B N 1
ATOM 5791 C CA . ALA B 1 363 ? 4.637 7.77 -1.903 1 98.88 363 ALA B CA 1
ATOM 5792 C C . ALA B 1 363 ? 5.465 7.949 -3.17 1 98.88 363 ALA B C 1
ATOM 5794 O O . ALA B 1 363 ? 6.59 7.445 -3.26 1 98.88 363 ALA B O 1
ATOM 5795 N N . ALA B 1 364 ? 4.922 8.625 -4.121 1 98.88 364 ALA B N 1
ATOM 5796 C CA . ALA B 1 364 ? 5.66 8.914 -5.348 1 98.88 364 ALA B CA 1
ATOM 5797 C C . ALA B 1 364 ? 6.922 9.711 -5.059 1 98.88 364 ALA B C 1
ATOM 5799 O O . ALA B 1 364 ? 7.973 9.469 -5.664 1 98.88 364 ALA B O 1
ATOM 5800 N N . ALA B 1 365 ? 6.812 10.672 -4.164 1 98.88 365 ALA B N 1
ATOM 5801 C CA . ALA B 1 365 ? 7.984 11.445 -3.766 1 98.88 365 ALA B CA 1
ATOM 5802 C C . ALA B 1 365 ? 9.055 10.547 -3.16 1 98.88 365 ALA B C 1
ATOM 5804 O O . ALA B 1 365 ? 10.234 10.648 -3.508 1 98.88 365 ALA B O 1
ATOM 5805 N N . ALA B 1 366 ? 8.648 9.648 -2.285 1 98.62 366 ALA B N 1
ATOM 5806 C CA . ALA B 1 366 ? 9.586 8.703 -1.689 1 98.62 366 ALA B CA 1
ATOM 5807 C C . ALA B 1 366 ? 10.234 7.824 -2.756 1 98.62 366 ALA B C 1
ATOM 5809 O O . ALA B 1 366 ? 11.43 7.535 -2.693 1 98.62 366 ALA B O 1
ATOM 5810 N N . PHE B 1 367 ? 9.445 7.406 -3.717 1 98.44 367 PHE B N 1
ATOM 5811 C CA . PHE B 1 367 ? 9.945 6.598 -4.824 1 98.44 367 PHE B CA 1
ATOM 5812 C C . PHE B 1 367 ? 11.008 7.352 -5.609 1 98.44 367 PHE B C 1
ATOM 5814 O O . PHE B 1 367 ? 12.07 6.801 -5.91 1 98.44 367 PHE B O 1
ATOM 5821 N N . LEU B 1 368 ? 10.758 8.57 -5.875 1 98.19 368 LEU B N 1
ATOM 5822 C CA . LEU B 1 368 ? 11.711 9.398 -6.613 1 98.19 368 LEU B CA 1
ATOM 5823 C C . LEU B 1 368 ? 13 9.578 -5.824 1 98.19 368 LEU B C 1
ATOM 5825 O O . LEU B 1 368 ? 14.094 9.586 -6.402 1 98.19 368 LEU B O 1
ATOM 5829 N N . LEU B 1 369 ? 12.883 9.688 -4.555 1 96.56 369 LEU B N 1
ATOM 5830 C CA . LEU B 1 369 ? 14.07 9.859 -3.727 1 96.56 369 LEU B CA 1
ATOM 5831 C C . LEU B 1 369 ? 14.891 8.57 -3.676 1 96.56 369 LEU B C 1
ATOM 5833 O O . LEU B 1 369 ? 16.125 8.617 -3.607 1 96.56 369 LEU B O 1
ATOM 5837 N N . GLN B 1 370 ? 14.227 7.484 -3.688 1 94.06 370 GLN B N 1
ATOM 5838 C CA . GLN B 1 370 ? 14.953 6.223 -3.812 1 94.06 370 GLN B CA 1
ATOM 5839 C C . GLN B 1 370 ? 15.75 6.172 -5.117 1 94.06 370 GLN B C 1
ATOM 5841 O O . GLN B 1 370 ? 16.891 5.73 -5.133 1 94.06 370 GLN B O 1
ATOM 5846 N N . GLU B 1 371 ? 15.133 6.59 -6.145 1 93.06 371 GLU B N 1
ATOM 5847 C CA . GLU B 1 371 ? 15.797 6.629 -7.441 1 93.06 371 GLU B CA 1
ATOM 5848 C C . GLU B 1 371 ? 16.953 7.633 -7.445 1 93.06 371 GLU B C 1
ATOM 5850 O O . GLU B 1 371 ? 17.969 7.414 -8.094 1 93.06 371 GLU B O 1
ATOM 5855 N N . ARG B 1 372 ? 16.719 8.703 -6.773 1 91.94 372 ARG B N 1
ATOM 5856 C CA . ARG B 1 372 ? 17.797 9.672 -6.59 1 91.94 372 ARG B CA 1
ATOM 5857 C C . ARG B 1 372 ? 19.016 9.023 -5.926 1 91.94 372 ARG B C 1
ATOM 5859 O O . ARG B 1 372 ? 20.141 9.18 -6.398 1 91.94 372 ARG B O 1
ATOM 5866 N N . ASP B 1 373 ? 18.797 8.328 -4.848 1 88.88 373 ASP B N 1
ATOM 5867 C CA . ASP B 1 373 ? 19.891 7.688 -4.109 1 88.88 373 ASP B CA 1
ATOM 5868 C C . ASP B 1 373 ? 20.594 6.652 -4.977 1 88.88 373 ASP B C 1
ATOM 5870 O O . ASP B 1 373 ? 21.828 6.508 -4.898 1 88.88 373 ASP B O 1
ATOM 5874 N N . THR B 1 374 ? 19.859 5.949 -5.754 1 86.5 374 THR B N 1
ATOM 5875 C CA . THR B 1 374 ? 20.438 4.98 -6.676 1 86.5 374 THR B CA 1
ATOM 5876 C C . THR B 1 374 ? 21.328 5.676 -7.699 1 86.5 374 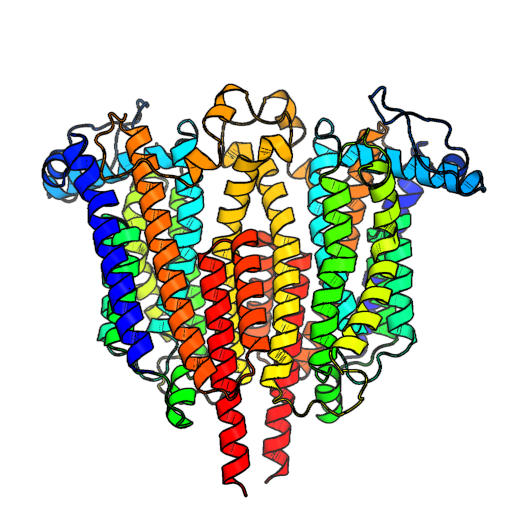THR B C 1
ATOM 5878 O O . THR B 1 374 ? 22.422 5.195 -8 1 86.5 374 THR B O 1
ATOM 5881 N N . ALA B 1 375 ? 20.906 6.754 -8.219 1 85.38 375 ALA B N 1
ATOM 5882 C CA . ALA B 1 375 ? 21.688 7.52 -9.188 1 85.38 375 ALA B CA 1
ATOM 5883 C C . ALA B 1 375 ? 22.969 8.047 -8.562 1 85.38 375 ALA B C 1
ATOM 5885 O O . ALA B 1 375 ? 24.031 7.996 -9.18 1 85.38 375 ALA B O 1
ATOM 5886 N N . LEU B 1 376 ? 22.906 8.484 -7.41 1 84.12 376 LEU B N 1
ATOM 5887 C CA . LEU B 1 376 ? 24.078 9.008 -6.707 1 84.12 376 LEU B CA 1
ATOM 5888 C C . LEU B 1 376 ? 25.062 7.887 -6.391 1 84.12 376 LEU B C 1
ATOM 5890 O O . LEU B 1 376 ? 26.281 8.07 -6.523 1 84.12 376 LEU B O 1
ATOM 5894 N N . ALA B 1 377 ? 24.578 6.762 -5.988 1 80.81 377 ALA B N 1
ATOM 5895 C CA . ALA B 1 377 ? 25.438 5.629 -5.633 1 80.81 377 ALA B CA 1
ATOM 5896 C C . ALA B 1 377 ? 26.141 5.07 -6.863 1 80.81 377 ALA B C 1
ATOM 5898 O O . ALA B 1 377 ? 27.281 4.598 -6.77 1 80.81 377 ALA B O 1
ATOM 5899 N N . SER B 1 378 ? 25.531 5 -7.938 1 75.44 378 SER B N 1
ATOM 5900 C CA . SER B 1 378 ? 26.125 4.488 -9.164 1 75.44 378 SER B CA 1
ATOM 5901 C C . SER B 1 378 ? 27.328 5.328 -9.594 1 75.44 378 SER B C 1
ATOM 5903 O O . SER B 1 378 ? 28.281 4.805 -10.156 1 75.44 378 SER B O 1
ATOM 5905 N N . GLY B 1 379 ? 27.312 6.523 -9.32 1 67.88 379 GLY B N 1
ATOM 5906 C CA . GLY B 1 379 ? 28.406 7.406 -9.641 1 67.88 379 GLY B CA 1
ATOM 5907 C C . GLY B 1 379 ? 29.609 7.223 -8.727 1 67.88 379 GLY B C 1
ATOM 5908 O O . GLY B 1 379 ? 30.734 7.57 -9.094 1 67.88 379 GLY B O 1
ATOM 5909 N N . LEU B 1 380 ? 29.344 6.676 -7.578 1 67.44 380 LEU B N 1
ATOM 5910 C CA . LEU B 1 380 ? 30.438 6.445 -6.637 1 67.44 380 LEU B CA 1
ATOM 5911 C C . LEU B 1 380 ? 31.312 5.289 -7.094 1 67.44 380 LEU B C 1
ATOM 5913 O O . LEU B 1 380 ? 32.531 5.34 -6.957 1 67.44 380 LEU B O 1
ATOM 5917 N N . LEU B 1 381 ? 30.781 4.297 -7.629 1 60.34 381 LEU B N 1
ATOM 5918 C CA . LEU B 1 381 ? 31.531 3.105 -8.031 1 60.34 381 LEU B CA 1
ATOM 5919 C C . LEU B 1 381 ? 32.25 3.336 -9.352 1 60.34 381 LEU B C 1
ATOM 5921 O O . LEU B 1 381 ? 33.375 2.826 -9.547 1 60.34 381 LEU B O 1
ATOM 5925 N N . GLU B 1 382 ? 31.672 4.02 -10.211 1 57.25 382 GLU B N 1
ATOM 5926 C CA . GLU B 1 382 ? 32.344 4.316 -11.477 1 57.25 382 GLU B CA 1
ATOM 5927 C C . GLU B 1 382 ? 33.562 5.215 -11.266 1 57.25 382 GLU B C 1
ATOM 5929 O O . GLU B 1 382 ? 34.562 5.082 -11.977 1 57.25 382 GLU B O 1
ATOM 5934 N N . GLY B 1 383 ? 33.438 6.117 -10.359 1 51.94 383 GLY B N 1
ATOM 5935 C CA . GLY B 1 383 ? 34.594 6.984 -10.094 1 51.94 383 GLY B CA 1
ATOM 5936 C C . GLY B 1 383 ? 35.75 6.258 -9.461 1 51.94 383 GLY B C 1
ATOM 5937 O O . GLY B 1 383 ? 36.906 6.586 -9.719 1 51.94 383 GLY B O 1
ATOM 5938 N N . LYS B 1 384 ? 35.562 5.242 -8.734 1 52.62 384 LYS B N 1
ATOM 5939 C CA . LYS B 1 384 ? 36.656 4.492 -8.141 1 52.62 384 LYS B CA 1
ATOM 5940 C C . LYS B 1 384 ? 37.375 3.633 -9.18 1 52.62 384 LYS B C 1
ATOM 5942 O O . LYS B 1 384 ? 38.562 3.424 -9.102 1 52.62 384 LYS B O 1
ATOM 5947 N N . SER B 1 385 ? 36.656 3.016 -10.094 1 49 385 SER B N 1
ATOM 5948 C CA . SER B 1 385 ? 37.281 2.213 -11.133 1 49 385 SER B CA 1
ATOM 5949 C C . SER B 1 385 ? 38.219 3.061 -12 1 49 385 SER B C 1
ATOM 5951 O O . SER B 1 385 ? 39.25 2.58 -12.469 1 49 385 SER B O 1
ATOM 5953 N N . VAL B 1 386 ? 37.969 4.219 -12.172 1 45.75 386 VAL B N 1
ATOM 5954 C CA . VAL B 1 386 ? 38.781 5.086 -13 1 45.75 386 VAL B CA 1
ATOM 5955 C C . VAL B 1 386 ? 40.062 5.484 -12.219 1 45.75 386 VAL B C 1
ATOM 5957 O O . VAL B 1 386 ? 41.125 5.602 -12.797 1 45.75 386 VAL B O 1
ATOM 5960 N N . LYS B 1 387 ? 40.094 5.582 -10.977 1 47.97 387 LYS B N 1
ATOM 5961 C CA . LYS B 1 387 ? 41.281 5.98 -10.258 1 47.97 387 LYS B CA 1
ATOM 5962 C C . LYS B 1 387 ? 42.281 4.82 -10.148 1 47.97 387 LYS B C 1
ATOM 5964 O O . LYS B 1 387 ? 43.438 5.016 -9.797 1 47.97 387 LYS B O 1
ATOM 5969 N N . GLN B 1 388 ? 41.906 3.719 -10.234 1 42.84 388 GLN B N 1
ATOM 5970 C CA . GLN B 1 388 ? 42.844 2.594 -10.133 1 42.84 388 GLN B CA 1
ATOM 5971 C C . GLN B 1 388 ? 43.469 2.277 -11.484 1 42.84 388 GLN B C 1
ATOM 5973 O O . GLN B 1 388 ? 44.344 1.407 -11.586 1 42.84 388 GLN B O 1
ATOM 5978 N N . GLN B 1 389 ? 43.094 2.914 -12.445 1 35.97 389 GLN B N 1
ATOM 5979 C CA . GLN B 1 389 ? 43.906 2.814 -13.656 1 35.97 389 GLN B CA 1
ATOM 5980 C C . GLN B 1 389 ? 44.906 3.971 -13.75 1 35.97 389 GLN B C 1
ATOM 5982 O O . GLN B 1 389 ? 44.562 5.113 -13.453 1 35.97 389 GLN B O 1
#

pLDDT: mean 90.19, std 13.02, range [35.97, 98.94]

Organism: NCBI:txid717836